Protein AF-0000000084748088 (afdb_homodimer)

Organism: Rhizopus delemar (strain RA 99-880 / ATCC MYA-4621 / FGSC 9543 / NRRL 43880) (NCBI:txid246409)

Radius of gyration: 23.46 Å; Cα contacts (8 Å, |Δi|>4): 727; chains: 2; bounding box: 43×71×47 Å

Nearest PDB structures (foldseek):
  2d13-assembly1_C  TM=9.088E-01  e=6.131E-13  Pyrococcus horikoshii
  2d13-assembly1_A  TM=9.136E-01  e=1.325E-12  Pyrococcus horikoshii
  3rjz-assembly1_A-2  TM=9.021E-01  e=3.471E-12  Pyrococcus furiosus DSM 3638
  2d13-assembly2_B  TM=8.898E-01  e=1.842E-11  Pyrococcus horikoshii
  2d13-assembly2_D  TM=7.200E-01  e=4.743E-13  Pyrococcus horikoshii

InterPro domains:
  IPR002761 Diphthamide synthase domain [TIGR00290] (3-203)
  IPR002761 Diphthamide synthase domain [cd01994] (1-202)
  IPR014729 Rossmann-like alpha/beta/alpha sandwich fold [G3DSA:3.40.50.620] (1-143)
  IPR030662 Diphthine--ammonia ligase/Uncharacterised protein MJ0570 [PIRSF039123] (1-204)
  IPR030662 Diphthine--ammonia ligase/Uncharacterised protein MJ0570 [PTHR12196] (1-204)
  IPR060003 Diphthamide synthase, N-terminal domain [PF01902] (25-120)
  IPR060338 Diphthamide synthase, C-terminal domain [PF28410] (131-204)

Sequence (408 aa):
MMQCVANDHEIIALANLKPSSGSGKDELDSFMYQTVGHDAIHFYADCMQLPLYRREITGTAISLGAQYEVTPKDETEDLYELLKEIKEKHPEVQGVSSGAILSSYQKVRVENVCDRLGLTSLAYLWERNQKELLAEMADSGVNAILIKVAAMGLGEKDLGRTIGEMYPKLLQLNEKYGSHICGEGGEYETFTLDCPLFKKRIVVMMQCVANDHEIIALANLKPSSGSGKDELDSFMYQTVGHDAIHFYADCMQLPLYRREITGTAISLGAQYEVTPKDETEDLYELLKEIKEKHPEVQGVSSGAILSSYQKVRVENVCDRLGLTSLAYLWERNQKELLAEMADSGVNAILIKVAAMGLGEKDLGRTIGEMYPKLLQLNEKYGSHICGEGGEYETFTLDCPLFKKRIVV

Foldseek 3Di:
DVVCVVVVDDDAEAEEEEADPVVPDQADPAPADGRPPVVVVVVVCVQLVHYYFYDYQQAHCDPQDLADDDDPRHSLVRVLVRVLVVCVVPVVAAADEDADAEDSRNQNSRCVSQVVVNHHYHHPNYPPDQLVVLVCCVVQFWWKFWQFADDPPDDPVRGRPTSVVCSVVLVVCCVVPVARSNCNVVRIDIDTQDGPSTNDGHDD/DVVCVVVVDDDAEAEEEEADPVVPDQADPAPADGRPPVVVVVVVCVQLVHYYFYDYQQAHCDPQDLADDDDPRHSLVSVLVRVLVVCVVPVVAAADEDADAEDSRNQNSRCVSQVVNNHHYHHPNYPPDQLVVLVCCVVQFWWKFWQDADDPPDDPVRGRPTSVVCSVVLVVCCVVPVARSNCNVVRTDIDTQDGPSTNDGHDD

Secondary structure (DSSP, 8-state):
-HHHHHTT-----EEEEE--GGG--S----SS---TTGGGHHHHHHHHT--EEEEE---B----SSS----TTBHHHHHHHHHHHHHHH-TT--EEE---SS-HHHHHHHHHHHHHHT-EEE-TTTT--HHHHHHHHHHTT-EEEEEEE-STT--GGGTT-BHHHHHHHHHHHHHHH---TT-TTSSEEEEEEE-TT-SS----/-HHHHHTT-----EEEEE--GGG--S----SS---TTGGGHHHHHHHHT--EEEEE---B----SSS----TTBHHHHHHHHHHHHHHH-TT--EEE---SS-HHHHHHHHHHHHHHT-EEE-TTTT--HHHHHHHHHHTT-EEEEEEE-STT--GGGTT-BHHHHHHHHHHHHHHH---TT-TTSSEEEEEEE-TT-SS----

pLDDT: mean 93.28, std 7.19, range [61.06, 98.75]

Structure (mmCIF, N/CA/C/O backbone):
data_AF-0000000084748088-model_v1
#
loop_
_entity.id
_entity.type
_entity.pdbx_description
1 polymer 'Diphthine--ammonia ligase'
#
loop_
_atom_site.group_PDB
_atom_site.id
_atom_site.type_symbol
_atom_site.label_atom_id
_atom_site.label_alt_id
_atom_site.label_comp_id
_atom_site.label_asym_id
_atom_site.label_entity_id
_atom_site.label_seq_id
_atom_site.pdbx_PDB_ins_code
_atom_site.Cartn_x
_atom_site.Cartn_y
_atom_site.Cartn_z
_atom_site.occupancy
_atom_site.B_iso_or_equiv
_atom_site.auth_seq_id
_atom_site.auth_comp_id
_atom_site.auth_asym_id
_atom_site.auth_atom_id
_atom_site.pdbx_PDB_model_num
ATOM 1 N N . MET A 1 1 ? 6.797 21.969 5.453 1 95.94 1 MET A N 1
ATOM 2 C CA . MET A 1 1 ? 7.297 22.938 6.414 1 95.94 1 MET A CA 1
ATOM 3 C C . MET A 1 1 ? 8.562 23.609 5.898 1 95.94 1 MET A C 1
ATOM 5 O O . MET A 1 1 ? 8.695 24.844 5.965 1 95.94 1 MET A O 1
ATOM 9 N N . MET A 1 2 ? 9.445 22.859 5.297 1 96.19 2 MET A N 1
ATOM 10 C CA . MET A 1 2 ? 10.672 23.422 4.75 1 96.19 2 MET A CA 1
ATOM 11 C C . MET A 1 2 ? 10.375 24.344 3.578 1 96.19 2 MET A C 1
ATOM 13 O O . MET A 1 2 ? 10.977 25.422 3.449 1 96.19 2 MET A O 1
ATOM 17 N N . GLN A 1 3 ? 9.438 23.906 2.766 1 96.44 3 GLN A N 1
ATOM 18 C CA . GLN A 1 3 ? 9.047 24.75 1.635 1 96.44 3 GLN A CA 1
ATOM 19 C C . GLN A 1 3 ? 8.406 26.047 2.109 1 96.44 3 GLN A C 1
ATOM 21 O O . GLN A 1 3 ? 8.594 27.094 1.495 1 96.44 3 GLN A O 1
ATOM 26 N N . CYS A 1 4 ? 7.605 26.016 3.148 1 96.56 4 CYS A N 1
ATOM 27 C CA . CYS A 1 4 ? 7 27.219 3.705 1 96.56 4 CYS A CA 1
ATOM 28 C C . CYS A 1 4 ? 8.07 28.203 4.141 1 96.56 4 CYS A C 1
ATOM 30 O O . CYS A 1 4 ? 7.969 29.406 3.846 1 96.56 4 CYS A O 1
ATOM 32 N N . VAL A 1 5 ? 9.062 27.703 4.816 1 96.81 5 VAL A N 1
ATOM 33 C CA . VAL A 1 5 ? 10.156 28.562 5.273 1 96.81 5 VAL A CA 1
ATOM 34 C C . VAL A 1 5 ? 10.914 29.125 4.07 1 96.81 5 VAL A C 1
ATOM 36 O O . VAL A 1 5 ? 11.234 30.312 4.035 1 96.81 5 VAL A O 1
ATOM 39 N N . ALA A 1 6 ? 11.117 28.297 3.062 1 96.19 6 ALA A N 1
ATOM 40 C CA . ALA A 1 6 ? 11.812 28.719 1.848 1 96.19 6 ALA A CA 1
ATOM 41 C C . ALA A 1 6 ? 11.031 29.812 1.124 1 96.19 6 ALA A C 1
ATOM 43 O O . ALA A 1 6 ? 11.609 30.609 0.388 1 96.19 6 ALA A O 1
ATOM 44 N N . ASN A 1 7 ? 9.75 29.844 1.343 1 97.12 7 ASN A N 1
ATOM 45 C CA . ASN A 1 7 ? 8.898 30.859 0.729 1 97.12 7 ASN A CA 1
ATOM 46 C C . ASN A 1 7 ? 8.594 32 1.697 1 97.12 7 ASN A C 1
ATOM 48 O O . ASN A 1 7 ? 7.555 32.656 1.591 1 97.12 7 ASN A O 1
ATOM 52 N N . ASP A 1 8 ? 9.336 32.125 2.693 1 97.12 8 ASP A N 1
ATOM 53 C CA . ASP A 1 8 ? 9.414 33.281 3.578 1 97.12 8 ASP A CA 1
ATOM 54 C C . ASP A 1 8 ? 8.273 33.25 4.594 1 97.12 8 ASP A C 1
ATOM 56 O O . ASP A 1 8 ? 7.84 34.312 5.051 1 97.12 8 ASP A O 1
ATOM 60 N N . HIS A 1 9 ? 7.762 32.094 4.875 1 97.94 9 HIS A N 1
ATOM 61 C CA . HIS A 1 9 ? 6.824 31.938 5.98 1 97.94 9 HIS A CA 1
ATOM 62 C C . HIS A 1 9 ? 7.543 31.562 7.27 1 97.94 9 HIS A C 1
ATOM 64 O O . HIS A 1 9 ? 8.641 31 7.234 1 97.94 9 HIS A O 1
ATOM 70 N N . GLU A 1 10 ? 6.953 32 8.336 1 97.94 10 GLU A N 1
ATOM 71 C CA . GLU A 1 10 ? 7.406 31.578 9.656 1 97.94 10 GLU A CA 1
ATOM 72 C C . GLU A 1 10 ? 6.449 30.562 10.266 1 97.94 10 GLU A C 1
ATOM 74 O O . GLU A 1 10 ? 5.238 30.781 10.312 1 97.94 10 GLU A O 1
ATOM 79 N N . ILE A 1 11 ? 6.949 29.438 10.656 1 97.88 11 ILE A N 1
ATOM 80 C CA . ILE A 1 11 ? 6.121 28.438 11.328 1 97.88 11 ILE A CA 1
ATOM 81 C C . ILE A 1 11 ? 5.91 28.844 12.781 1 97.88 11 ILE A C 1
ATOM 83 O O . ILE A 1 11 ? 6.879 29.047 13.523 1 97.88 11 ILE A O 1
ATOM 87 N N . ILE A 1 12 ? 4.66 28.859 13.188 1 96.94 12 ILE A N 1
ATOM 88 C CA . ILE A 1 12 ? 4.336 29.422 14.5 1 96.94 12 ILE A CA 1
ATOM 89 C C . ILE A 1 12 ? 3.902 28.297 15.445 1 96.94 12 ILE A C 1
ATOM 91 O O . ILE A 1 12 ? 4.078 28.406 16.656 1 96.94 12 ILE A O 1
ATOM 95 N N . ALA A 1 13 ? 3.404 27.25 14.875 1 98.25 13 ALA A N 1
ATOM 96 C CA . ALA A 1 13 ? 2.861 26.156 15.68 1 98.25 13 ALA A CA 1
ATOM 97 C C . ALA A 1 13 ? 2.762 24.875 14.867 1 98.25 13 ALA A C 1
ATOM 99 O O . ALA A 1 13 ? 2.746 24.906 13.641 1 98.25 13 ALA A O 1
ATOM 100 N N . LEU A 1 14 ? 2.799 23.797 15.586 1 98.06 14 LEU A N 1
ATOM 101 C CA . LEU A 1 14 ? 2.576 22.469 15 1 98.06 14 LEU A CA 1
ATOM 102 C C . LEU A 1 14 ? 1.205 21.938 15.391 1 98.06 14 LEU A C 1
ATOM 104 O O . LEU A 1 14 ? 0.759 22.125 16.531 1 98.06 14 LEU A O 1
ATOM 108 N N . ALA A 1 15 ? 0.551 21.344 14.445 1 98 15 ALA A N 1
ATOM 109 C CA . ALA A 1 15 ? -0.773 20.766 14.648 1 98 15 ALA A CA 1
ATOM 110 C C . ALA A 1 15 ? -0.778 19.266 14.32 1 98 15 ALA A C 1
ATOM 112 O O . ALA A 1 15 ? -0.241 18.859 13.289 1 98 15 ALA A O 1
ATOM 113 N N . ASN A 1 16 ? -1.379 18.453 15.148 1 96.69 16 ASN A N 1
ATOM 114 C CA . ASN A 1 16 ? -1.424 17.016 14.922 1 96.69 16 ASN A CA 1
ATOM 115 C C . ASN A 1 16 ? -2.744 16.422 15.398 1 96.69 16 ASN A C 1
ATOM 117 O O . ASN A 1 16 ? -3.215 16.734 16.5 1 96.69 16 ASN A O 1
ATOM 121 N N . LEU A 1 17 ? -3.357 15.68 14.555 1 95.69 17 LEU A N 1
ATOM 122 C CA . LEU A 1 17 ? -4.492 14.852 14.938 1 95.69 17 LEU A CA 1
ATOM 123 C C . LEU A 1 17 ? -4.043 13.43 15.25 1 95.69 17 LEU A C 1
ATOM 125 O O . LEU A 1 17 ? -3.359 12.797 14.445 1 95.69 17 LEU A O 1
ATOM 129 N N . LYS A 1 18 ? -4.43 12.891 16.406 1 92.56 18 LYS A N 1
ATOM 130 C CA . LYS A 1 18 ? -3.959 11.586 16.875 1 92.56 18 LYS A CA 1
ATOM 131 C C . LYS A 1 18 ? -5.125 10.633 17.109 1 92.56 18 LYS A C 1
ATOM 133 O O . LYS A 1 18 ? -6.266 11.062 17.281 1 92.56 18 LYS A O 1
ATOM 138 N N . PRO A 1 19 ? -4.828 9.312 17.047 1 89.06 19 PRO A N 1
ATOM 139 C CA . PRO A 1 19 ? -5.891 8.359 17.375 1 89.06 19 PRO A CA 1
ATOM 140 C C . PRO A 1 19 ? -6.387 8.508 18.812 1 89.06 19 PRO A C 1
ATOM 142 O O . PRO A 1 19 ? -5.66 9.008 19.672 1 89.06 19 PRO A O 1
ATOM 145 N N . SER A 1 20 ? -7.586 8.039 18.875 1 84.62 20 SER A N 1
ATOM 146 C CA . SER A 1 20 ? -8.148 8.109 20.219 1 84.62 20 SER A CA 1
ATOM 147 C C . SER A 1 20 ? -7.426 7.156 21.172 1 84.62 20 SER A C 1
ATOM 149 O O . SER A 1 20 ? -7.094 6.027 20.797 1 84.62 20 SER A O 1
ATOM 151 N N . SER A 1 21 ? -7.02 7.617 22.297 1 73.38 21 SER A N 1
ATOM 152 C CA . SER A 1 21 ? -6.316 6.824 23.297 1 73.38 21 SER A CA 1
ATOM 153 C C . SER A 1 21 ? -7.133 5.598 23.703 1 73.38 21 SER A C 1
ATOM 155 O O . SER A 1 21 ? -6.57 4.535 23.969 1 73.38 21 SER A O 1
ATOM 157 N N . GLY A 1 22 ? -8.375 5.719 23.703 1 65.75 22 GLY A N 1
ATOM 158 C CA . GLY A 1 22 ? -9.219 4.633 24.188 1 65.75 22 GLY A CA 1
ATOM 159 C C . GLY A 1 22 ? -9.383 3.512 23.172 1 65.75 22 GLY A C 1
ATOM 160 O O . GLY A 1 22 ? -9.867 2.432 23.516 1 65.75 22 GLY A O 1
ATOM 161 N N . SER A 1 23 ? -8.969 3.744 22.031 1 61.94 23 SER A N 1
ATOM 162 C CA . SER A 1 23 ? -9.258 2.748 21 1 61.94 23 SER A CA 1
ATOM 163 C C . SER A 1 23 ? -8.219 1.627 21.016 1 61.94 23 SER A C 1
ATOM 165 O O . SER A 1 23 ? -8.461 0.546 20.484 1 61.94 23 SER A O 1
ATOM 167 N N . GLY A 1 24 ? -7.184 1.821 21.891 1 61.06 24 GLY A N 1
ATOM 168 C CA . GLY A 1 24 ? -6.121 0.827 21.891 1 61.06 24 GLY A CA 1
ATOM 169 C C . GLY A 1 24 ? -5.484 0.639 20.516 1 61.06 24 GLY A C 1
ATOM 170 O O . GLY A 1 24 ? -4.574 -0.177 20.359 1 61.06 24 GLY A O 1
ATOM 171 N N . LYS A 1 25 ? -6.047 1.331 19.562 1 63.81 25 LYS A N 1
ATOM 172 C CA . LYS A 1 25 ? -5.539 1.14 18.203 1 63.81 25 LYS A CA 1
ATOM 173 C C . LYS A 1 25 ? -4.574 2.258 17.828 1 63.81 25 LYS A C 1
ATOM 175 O O . LYS A 1 25 ? -4.891 3.439 17.969 1 63.81 25 LYS A O 1
ATOM 180 N N . ASP A 1 26 ? -3.406 1.838 17.422 1 63.16 26 ASP A N 1
ATOM 181 C CA . ASP A 1 26 ? -2.381 2.791 17.016 1 63.16 26 ASP A CA 1
ATOM 182 C C . ASP A 1 26 ? -2.619 3.266 15.578 1 63.16 26 ASP A C 1
ATOM 184 O O . ASP A 1 26 ? -2.184 4.355 15.203 1 63.16 26 ASP A O 1
ATOM 188 N N . GLU A 1 27 ? -3.377 2.424 14.906 1 65.12 27 GLU A N 1
ATOM 189 C CA . GLU A 1 27 ? -3.615 2.797 13.516 1 65.12 27 GLU A CA 1
ATOM 190 C C . GLU A 1 27 ? -5.109 2.842 13.203 1 65.12 27 GLU A C 1
ATOM 192 O O . GLU A 1 27 ? -5.863 1.962 13.625 1 65.12 27 GLU A O 1
ATOM 197 N N . LEU A 1 28 ? -5.48 4.074 12.633 1 69.94 28 LEU A N 1
ATOM 198 C CA . LEU A 1 28 ? -6.871 4.301 12.242 1 69.94 28 LEU A CA 1
ATOM 199 C C . LEU A 1 28 ? -7.055 4.109 10.742 1 69.94 28 LEU A C 1
ATOM 201 O O . LEU A 1 28 ? -6.09 4.199 9.977 1 69.94 28 LEU A O 1
ATOM 205 N N . ASP A 1 29 ? -8.25 3.758 10.344 1 80.44 29 ASP A N 1
ATOM 206 C CA . ASP A 1 29 ? -8.625 3.682 8.93 1 80.44 29 ASP A CA 1
ATOM 207 C C . ASP A 1 29 ? -9.055 5.047 8.406 1 80.44 29 ASP A C 1
ATOM 209 O O . ASP A 1 29 ? -10.117 5.18 7.801 1 80.44 29 ASP A O 1
ATOM 213 N N . SER A 1 30 ? -8.164 5.945 8.586 1 85.75 30 SER A N 1
ATOM 214 C CA . SER A 1 30 ? -8.453 7.316 8.172 1 85.75 30 SER A CA 1
ATOM 215 C C . SER A 1 30 ? -8.117 7.527 6.703 1 85.75 30 SER A C 1
ATOM 217 O O . SER A 1 30 ? -7.18 6.922 6.18 1 85.75 30 SER A O 1
ATOM 219 N N . PHE A 1 31 ? -8.906 8.414 6.102 1 86.44 31 PHE A N 1
ATOM 220 C CA . PHE A 1 31 ? -8.625 8.812 4.73 1 86.44 31 PHE A CA 1
ATOM 221 C C . PHE A 1 31 ? -7.785 10.094 4.699 1 86.44 31 PHE A C 1
ATOM 223 O O . PHE A 1 31 ? -7.223 10.445 3.662 1 86.44 31 PHE A O 1
ATOM 230 N N . MET A 1 32 ? -7.668 10.688 5.926 1 88.25 32 MET A N 1
ATOM 231 C CA . MET A 1 32 ? -7.066 12.016 5.977 1 88.25 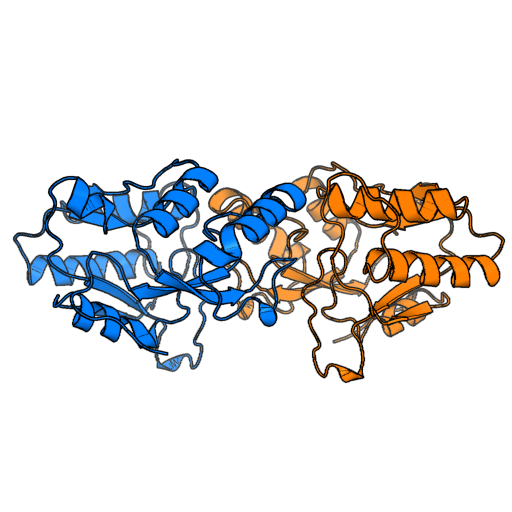32 MET A CA 1
ATOM 232 C C . MET A 1 32 ? -5.715 11.977 6.68 1 88.25 32 MET A C 1
ATOM 234 O O . MET A 1 32 ? -4.801 12.727 6.32 1 88.25 32 MET A O 1
ATOM 238 N N . TYR A 1 33 ? -5.609 11.078 7.629 1 88.38 33 TYR A N 1
ATOM 239 C CA . TYR A 1 33 ? -4.504 11.258 8.562 1 88.38 33 TYR A CA 1
ATOM 240 C C . TYR A 1 33 ? -3.67 9.984 8.672 1 88.38 33 TYR A C 1
ATOM 242 O O . TYR A 1 33 ? -4.211 8.898 8.867 1 88.38 33 TYR A O 1
ATOM 250 N N . GLN A 1 34 ? -2.408 10.156 8.484 1 81.06 34 GLN A N 1
ATOM 251 C CA . GLN A 1 34 ? -1.487 9.094 8.883 1 81.06 34 GLN A CA 1
ATOM 252 C C . GLN A 1 34 ? -1.228 9.125 10.391 1 81.06 34 GLN A C 1
ATOM 254 O O . GLN A 1 34 ? -0.971 10.188 10.953 1 81.06 34 GLN A O 1
ATOM 259 N N . THR A 1 35 ? -1.318 7.938 11 1 77.88 35 THR A N 1
ATOM 260 C CA . THR A 1 35 ? -1.282 7.965 12.461 1 77.88 35 THR A CA 1
ATOM 261 C C . THR A 1 35 ? -0.088 7.176 12.992 1 77.88 35 THR A C 1
ATOM 263 O O . THR A 1 35 ? 0.18 7.176 14.195 1 77.88 35 THR A O 1
ATOM 266 N N . VAL A 1 36 ? 0.595 6.605 12.07 1 79.69 36 VAL A N 1
ATOM 267 C CA . VAL A 1 36 ? 1.772 5.859 12.5 1 79.69 36 VAL A CA 1
ATOM 268 C C . VAL A 1 36 ? 2.812 6.816 13.078 1 79.69 36 VAL A C 1
ATOM 270 O O . VAL A 1 36 ? 3.061 7.887 12.508 1 79.69 36 VAL A O 1
ATOM 273 N N . GLY A 1 37 ? 3.35 6.531 14.273 1 81.62 37 GLY A N 1
ATOM 274 C CA . GLY A 1 37 ? 4.387 7.344 14.891 1 81.62 37 GLY A CA 1
ATOM 275 C C . GLY A 1 37 ? 3.838 8.531 15.656 1 81.62 37 GLY A C 1
ATOM 276 O O . GLY A 1 37 ? 4.594 9.406 16.078 1 81.62 37 GLY A O 1
ATOM 277 N N . HIS A 1 38 ? 2.572 8.594 15.797 1 85.75 38 HIS A N 1
ATOM 278 C CA . HIS A 1 38 ? 1.964 9.758 16.438 1 85.75 38 HIS A CA 1
ATOM 279 C C . HIS A 1 38 ? 2.494 9.953 17.844 1 85.75 38 HIS A C 1
ATOM 281 O O . HIS A 1 38 ? 2.535 11.07 18.359 1 85.75 38 HIS A O 1
ATOM 287 N N . ASP A 1 39 ? 2.994 8.953 18.453 1 87.44 39 ASP A N 1
ATOM 288 C CA . ASP A 1 39 ? 3.48 9.016 19.828 1 87.44 39 ASP A CA 1
ATOM 289 C C . ASP A 1 39 ? 4.824 9.742 19.906 1 87.44 39 ASP A C 1
ATOM 291 O O . ASP A 1 39 ? 5.266 10.141 20.984 1 87.44 39 ASP A O 1
ATOM 295 N N . ALA A 1 40 ? 5.414 9.961 18.812 1 90.56 40 ALA A N 1
ATOM 296 C CA . ALA A 1 40 ? 6.742 10.57 18.797 1 90.56 40 ALA A CA 1
ATOM 297 C C . ALA A 1 40 ? 6.688 12 18.281 1 90.56 40 ALA A C 1
ATOM 299 O O . ALA A 1 40 ? 7.723 12.656 18.141 1 90.56 40 ALA A O 1
ATOM 300 N N . ILE A 1 41 ? 5.527 12.508 18.062 1 92.94 41 ILE A N 1
ATOM 301 C CA . ILE A 1 41 ? 5.355 13.812 17.422 1 92.94 41 ILE A CA 1
ATOM 302 C C . ILE A 1 41 ? 5.844 14.914 18.375 1 92.94 41 ILE A C 1
ATOM 304 O O . ILE A 1 41 ? 6.301 15.969 17.922 1 92.94 41 ILE A O 1
ATOM 308 N N . HIS A 1 42 ? 5.824 14.648 19.688 1 94.12 42 HIS A N 1
ATOM 309 C CA . HIS A 1 42 ? 6.293 15.633 20.656 1 94.12 42 HIS A CA 1
ATOM 310 C C . HIS A 1 42 ? 7.777 15.922 20.469 1 94.12 42 HIS A C 1
ATOM 312 O O . HIS A 1 42 ? 8.227 17.031 20.734 1 94.12 42 HIS A O 1
ATOM 318 N N . PHE A 1 43 ? 8.492 15 19.922 1 95.31 43 PHE A N 1
ATOM 319 C CA . PHE A 1 43 ? 9.906 15.227 19.656 1 95.31 43 PHE A CA 1
ATOM 320 C C . PHE A 1 43 ? 10.086 16.312 18.594 1 95.31 43 PHE A C 1
ATOM 322 O O . PHE A 1 43 ? 11.047 17.078 18.641 1 95.31 43 PHE A O 1
ATOM 329 N N . TYR A 1 44 ? 9.156 16.375 17.641 1 95.88 44 TYR A N 1
ATOM 330 C CA . TYR A 1 44 ? 9.242 17.391 16.594 1 95.88 44 TYR A CA 1
ATOM 331 C C . TYR A 1 44 ? 9.086 18.797 17.203 1 95.88 44 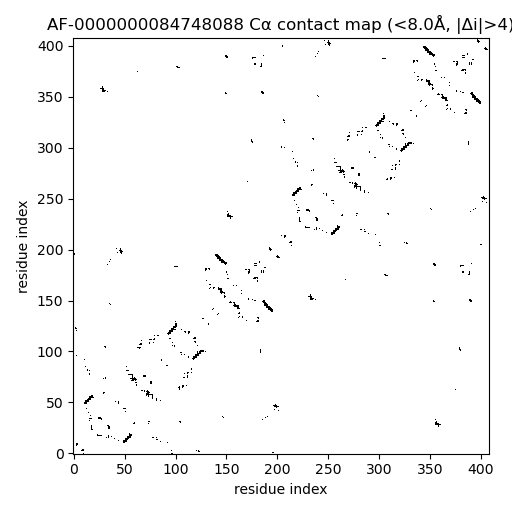TYR A C 1
ATOM 333 O O . TYR A 1 44 ? 9.797 19.719 16.812 1 95.88 44 TYR A O 1
ATOM 341 N N . ALA A 1 45 ? 8.18 18.859 18.094 1 96.44 45 ALA A N 1
ATOM 342 C CA . ALA A 1 45 ? 7.984 20.125 18.781 1 96.44 45 ALA A CA 1
ATOM 343 C C . ALA A 1 45 ? 9.25 20.562 19.516 1 96.44 45 ALA A C 1
ATOM 345 O O . ALA A 1 45 ? 9.648 21.734 19.438 1 96.44 45 ALA A O 1
ATOM 346 N N . ASP A 1 46 ? 9.852 19.625 20.188 1 96.81 46 ASP A N 1
ATOM 347 C CA . ASP A 1 46 ? 11.086 19.906 20.922 1 96.81 46 ASP A CA 1
ATOM 348 C C . ASP A 1 46 ? 12.211 20.312 19.969 1 96.81 46 ASP A C 1
ATOM 350 O O . ASP A 1 46 ? 12.938 21.266 20.234 1 96.81 46 ASP A O 1
ATOM 354 N N . CYS A 1 47 ? 12.336 19.625 18.891 1 97.31 47 CYS A N 1
ATOM 355 C CA . CYS A 1 47 ? 13.406 19.875 17.938 1 97.31 47 CYS A CA 1
ATOM 356 C C . CYS A 1 47 ? 13.234 21.234 17.266 1 97.31 47 CYS A C 1
ATOM 358 O O . CYS A 1 47 ? 14.219 21.906 16.953 1 97.31 47 CYS A O 1
ATOM 360 N N . MET A 1 48 ? 12.016 21.625 17.062 1 97.19 48 MET A N 1
ATOM 361 C CA . MET A 1 48 ? 11.75 22.859 16.328 1 97.19 48 MET A CA 1
ATOM 362 C C . MET A 1 48 ? 11.523 24.031 17.281 1 97.19 48 MET A C 1
ATOM 364 O O . MET A 1 48 ? 11.492 25.188 16.844 1 97.19 48 MET A O 1
ATOM 368 N N . GLN A 1 49 ? 11.336 23.672 18.547 1 97.19 49 GLN A N 1
ATOM 369 C CA . GLN A 1 49 ? 11.047 24.688 19.562 1 97.19 49 GLN A CA 1
ATOM 370 C C . GLN A 1 49 ? 9.789 25.469 19.203 1 97.19 49 GLN A C 1
ATOM 372 O O . GLN A 1 49 ? 9.805 26.703 19.203 1 97.19 49 GLN A O 1
ATOM 377 N N . LEU A 1 50 ? 8.742 24.781 18.922 1 97.69 50 LEU A N 1
ATOM 378 C CA . LEU A 1 50 ? 7.434 25.344 18.594 1 97.69 50 LEU A CA 1
ATOM 379 C C . LEU A 1 50 ? 6.34 24.719 19.453 1 97.69 50 LEU A C 1
ATOM 381 O O . LEU A 1 50 ? 6.461 23.562 19.875 1 97.69 50 LEU A O 1
ATOM 385 N N . PRO A 1 51 ? 5.32 25.516 19.766 1 98.06 51 PRO A N 1
ATOM 386 C CA . PRO A 1 51 ? 4.191 24.875 20.453 1 98.06 51 PRO A CA 1
ATOM 387 C C . PRO A 1 51 ? 3.514 23.812 19.594 1 98.06 51 PRO A C 1
ATOM 389 O O . PRO A 1 51 ? 3.393 23.969 18.375 1 98.06 51 PRO A O 1
ATOM 392 N N . LEU A 1 52 ? 3.109 22.688 20.25 1 98.25 52 LEU A N 1
ATOM 393 C CA . LEU A 1 52 ? 2.404 21.578 19.609 1 98.25 52 LEU A CA 1
ATOM 394 C C . LEU A 1 52 ? 0.974 21.469 20.125 1 98.25 52 LEU A C 1
ATOM 396 O O . LEU A 1 52 ? 0.75 21.406 21.344 1 98.25 52 LEU A O 1
ATOM 400 N N . TYR A 1 53 ? 0.056 21.531 19.234 1 98.25 53 TYR A N 1
ATOM 401 C CA . TYR A 1 53 ? -1.354 21.328 19.547 1 98.25 53 TYR A CA 1
ATOM 402 C C . TYR A 1 53 ? -1.848 20 18.984 1 98.25 53 TYR A C 1
ATOM 404 O O . TYR A 1 53 ? -1.706 19.734 17.781 1 98.25 53 TYR A O 1
ATOM 412 N N . ARG A 1 54 ? -2.453 19.188 19.844 1 96.44 54 ARG A N 1
ATOM 413 C CA . ARG A 1 54 ? -2.928 17.875 19.438 1 96.44 54 ARG A CA 1
ATOM 414 C C . ARG A 1 54 ? -4.395 17.672 19.812 1 96.44 54 ARG A C 1
ATOM 416 O O . ARG A 1 54 ? -4.855 18.188 20.828 1 96.44 54 ARG A O 1
ATOM 423 N N . ARG A 1 55 ? -5.016 17.047 18.969 1 95.12 55 ARG A N 1
ATOM 424 C CA . ARG A 1 55 ? -6.402 16.656 19.203 1 95.12 55 ARG A CA 1
ATOM 425 C C . ARG A 1 55 ? -6.656 15.227 18.75 1 95.12 55 ARG A C 1
ATOM 427 O O . ARG A 1 55 ? -6.023 14.758 17.797 1 95.12 55 ARG A O 1
ATOM 434 N N . GLU A 1 56 ? -7.555 14.539 19.422 1 93.94 56 GLU A N 1
ATOM 435 C CA . GLU A 1 56 ? -7.938 13.188 19.031 1 93.94 56 GLU A CA 1
ATOM 436 C C . GLU A 1 56 ? -8.859 13.203 17.812 1 93.94 56 GLU A C 1
ATOM 438 O O . GLU A 1 56 ? -9.695 14.102 17.672 1 93.94 56 GLU A O 1
ATOM 443 N N . ILE A 1 57 ? -8.648 12.227 16.953 1 94.06 57 ILE A N 1
ATOM 444 C CA . ILE A 1 57 ? -9.586 12 15.875 1 94.06 57 ILE A CA 1
ATOM 445 C C . ILE A 1 57 ? -10.836 11.289 16.406 1 94.06 57 ILE A C 1
ATOM 447 O O . ILE A 1 57 ? -10.766 10.125 16.812 1 94.06 57 ILE A O 1
ATOM 451 N N . THR A 1 58 ? -11.883 11.961 16.422 1 93.06 58 THR A N 1
ATOM 452 C CA . THR A 1 58 ? -13.125 11.391 16.922 1 93.06 58 THR A CA 1
ATOM 453 C C . THR A 1 58 ? -14.086 11.078 15.781 1 93.06 58 THR A C 1
ATOM 455 O O . THR A 1 58 ? -14.961 10.219 15.914 1 93.06 58 THR A O 1
ATOM 458 N N . GLY A 1 59 ? -13.906 11.797 14.688 1 92.81 59 GLY A N 1
ATOM 459 C CA . GLY A 1 59 ? -14.75 11.57 13.531 1 92.81 59 GLY A CA 1
ATOM 460 C C . GLY A 1 59 ? -14.289 10.406 12.672 1 92.81 59 GLY A C 1
ATOM 461 O O . GLY A 1 59 ? -13.25 9.805 12.938 1 92.81 59 GLY A O 1
ATOM 462 N N . THR A 1 60 ? -15.18 10.102 11.727 1 90.69 60 THR A N 1
ATOM 463 C CA . THR A 1 60 ? -14.867 9.086 10.734 1 90.69 60 THR A CA 1
ATOM 464 C C . THR A 1 60 ? -15.047 9.641 9.32 1 90.69 60 THR A C 1
ATOM 466 O O . THR A 1 60 ? -15.586 10.734 9.141 1 90.69 60 THR A O 1
ATOM 469 N N . ALA A 1 61 ? -14.445 8.922 8.422 1 89.06 61 ALA A N 1
ATOM 470 C CA . ALA A 1 61 ? -14.594 9.367 7.035 1 89.06 61 ALA A CA 1
ATOM 471 C C . ALA A 1 61 ? -16.016 9.18 6.547 1 89.06 61 ALA A C 1
ATOM 473 O O . ALA A 1 61 ? -16.406 8.086 6.129 1 89.06 61 ALA A O 1
ATOM 474 N N . ILE A 1 62 ? -16.766 10.242 6.551 1 91.56 62 ILE A N 1
ATOM 475 C CA . ILE A 1 62 ? -18.172 10.172 6.176 1 91.56 62 ILE A CA 1
ATOM 476 C C . ILE A 1 62 ? -18.375 10.758 4.781 1 91.56 62 ILE A C 1
ATOM 478 O O . ILE A 1 62 ? -18.906 10.102 3.893 1 91.56 62 ILE A O 1
ATOM 482 N N . SER A 1 63 ? -17.953 12 4.633 1 91.44 63 SER A N 1
ATOM 483 C CA . SER A 1 63 ? -18.047 12.656 3.334 1 91.44 63 SER A CA 1
ATOM 484 C C . SER A 1 63 ? -16.875 12.297 2.445 1 91.44 63 SER A C 1
ATOM 486 O O . SER A 1 63 ? -15.773 12.836 2.611 1 91.44 63 SER A O 1
ATOM 488 N N . LEU A 1 64 ? -17.078 11.508 1.415 1 86.94 64 LEU A N 1
ATOM 489 C CA . LEU A 1 64 ? -15.961 10.961 0.644 1 86.94 64 LEU A CA 1
ATOM 490 C C . LEU A 1 64 ? -15.914 11.578 -0.75 1 86.94 64 LEU A C 1
ATOM 492 O O . LEU A 1 64 ? -15.047 11.234 -1.557 1 86.94 64 LEU A O 1
ATOM 496 N N . GLY A 1 65 ? -16.719 12.539 -1.017 1 86.31 65 GLY A N 1
ATOM 497 C CA . GLY A 1 65 ? -16.797 13.141 -2.34 1 86.31 65 GLY A CA 1
ATOM 498 C C . GLY A 1 65 ? -15.625 14.031 -2.668 1 86.31 65 GLY A C 1
ATOM 499 O O . GLY A 1 65 ? -14.797 14.328 -1.798 1 86.31 65 GLY A O 1
ATOM 500 N N . ALA A 1 66 ? -15.492 14.477 -3.898 1 87.06 66 ALA A N 1
ATOM 501 C CA . ALA A 1 66 ? -14.422 15.336 -4.398 1 87.06 66 ALA A CA 1
ATOM 502 C C . ALA A 1 66 ? -14.445 16.703 -3.711 1 87.06 66 ALA A C 1
ATOM 504 O O . ALA A 1 66 ? -13.398 17.297 -3.488 1 87.06 66 ALA A O 1
ATOM 505 N N . GLN A 1 67 ? -15.609 17.109 -3.449 1 92.5 67 GLN A N 1
ATOM 506 C CA . GLN A 1 67 ? -15.781 18.328 -2.67 1 92.5 67 GLN A CA 1
ATOM 507 C C . GLN A 1 67 ? -16.203 18.016 -1.237 1 92.5 67 GLN A C 1
ATOM 509 O O . GLN A 1 67 ? -16.688 16.906 -0.957 1 92.5 67 GLN A O 1
ATOM 514 N N . TYR A 1 68 ? -15.875 18.953 -0.384 1 95.62 68 TYR A N 1
ATOM 515 C CA . TYR A 1 68 ? -16.234 18.719 1.009 1 95.62 68 TYR A CA 1
ATOM 516 C C . TYR A 1 68 ? -17.328 19.688 1.462 1 95.62 68 TYR A C 1
ATOM 518 O O . TYR A 1 68 ? -17.25 20.891 1.198 1 95.62 68 TYR A O 1
ATOM 526 N N . GLU A 1 69 ? -18.312 19.188 2.025 1 95.5 69 GLU A N 1
ATOM 527 C CA . GLU A 1 69 ? -19.328 19.938 2.773 1 95.5 69 GLU A CA 1
ATOM 528 C C . GLU A 1 69 ? -19.281 19.578 4.258 1 95.5 69 GLU A C 1
ATOM 530 O O . GLU A 1 69 ? -19.109 18.422 4.617 1 95.5 69 GLU A O 1
ATOM 535 N N . VAL A 1 70 ? -19.453 20.609 4.961 1 96.62 70 VAL A N 1
ATOM 536 C CA . VAL A 1 70 ? -19.422 20.391 6.402 1 96.62 70 VAL A CA 1
ATOM 537 C C . VAL A 1 70 ? -20.328 19.219 6.766 1 96.62 70 VAL A C 1
ATOM 539 O O . VAL A 1 70 ? -21.531 19.25 6.477 1 96.62 70 VAL A O 1
ATOM 542 N N . THR A 1 71 ? -19.75 18.203 7.336 1 96.81 71 THR A N 1
ATOM 543 C CA . THR A 1 71 ? -20.438 16.984 7.695 1 96.81 71 THR A CA 1
ATOM 544 C C . THR A 1 71 ? -20.172 16.609 9.148 1 96.81 71 THR A C 1
ATOM 546 O O . THR A 1 71 ? -19.047 16.266 9.516 1 96.81 71 THR A O 1
ATOM 549 N N . PRO A 1 72 ? -21.25 16.656 9.93 1 95.56 72 PRO A N 1
ATOM 550 C CA . PRO A 1 72 ? -21.078 16.312 11.344 1 95.56 72 PRO A CA 1
ATOM 551 C C . PRO A 1 72 ? -20.438 14.93 11.539 1 95.56 72 PRO A C 1
ATOM 553 O O . PRO A 1 72 ? -20.766 13.992 10.82 1 95.56 72 PRO A O 1
ATOM 556 N N . LYS A 1 73 ? -19.484 14.852 12.469 1 95.56 73 LYS A N 1
ATOM 557 C CA . LYS A 1 73 ? -18.844 13.609 12.883 1 95.56 73 LYS A CA 1
ATOM 558 C C . LYS A 1 73 ? -17.844 13.125 11.836 1 95.56 73 LYS A C 1
ATOM 560 O O . LYS A 1 73 ? -17.297 12.023 11.945 1 95.56 73 LYS A O 1
ATOM 565 N N . ASP A 1 74 ? -17.641 13.961 10.82 1 96.94 74 ASP A N 1
ATOM 566 C CA . ASP A 1 74 ? -16.578 13.664 9.875 1 96.94 74 ASP A CA 1
ATOM 567 C C . ASP A 1 74 ? -15.211 14 10.469 1 96.94 74 ASP A C 1
ATOM 569 O O . ASP A 1 74 ? -15.047 15.039 11.109 1 96.94 74 ASP A O 1
ATOM 573 N N . GLU A 1 75 ? -14.273 13.188 10.117 1 95.25 75 GLU A N 1
ATOM 574 C CA . GLU A 1 75 ? -12.938 13.383 10.68 1 95.25 75 GLU A CA 1
ATOM 575 C C . GLU A 1 75 ? -12.344 14.727 10.242 1 95.25 75 GLU A C 1
ATOM 577 O O . GLU A 1 75 ? -11.461 15.266 10.906 1 95.25 75 GLU A O 1
ATOM 582 N N . THR A 1 76 ? -12.781 15.305 9.117 1 97.25 76 THR A N 1
ATOM 583 C CA . THR A 1 76 ? -12.336 16.609 8.656 1 97.25 76 THR A CA 1
ATOM 584 C C . THR A 1 76 ? -12.633 17.688 9.703 1 97.25 76 THR A C 1
ATOM 586 O O . THR A 1 76 ? -11.852 18.625 9.875 1 97.25 76 THR A O 1
ATOM 589 N N . GLU A 1 77 ? -13.719 17.5 10.383 1 98.25 77 GLU A N 1
ATOM 590 C CA . GLU A 1 77 ? -14.141 18.5 11.359 1 98.25 77 GLU A CA 1
ATOM 591 C C . GLU A 1 77 ? -13.234 18.484 12.586 1 98.25 77 GLU A C 1
ATOM 593 O O . GLU A 1 77 ? -13.141 19.484 13.297 1 98.25 77 GLU A O 1
ATOM 598 N N . ASP A 1 78 ? -12.57 17.359 12.805 1 97.75 78 ASP A N 1
ATOM 599 C CA . ASP A 1 78 ? -11.555 17.344 13.852 1 97.75 78 ASP A CA 1
ATOM 600 C C . ASP A 1 78 ? -10.43 18.328 13.539 1 97.75 78 ASP A C 1
ATOM 602 O O . ASP A 1 78 ? -9.875 18.953 14.445 1 97.75 78 ASP A O 1
ATOM 606 N N . LEU A 1 79 ? -10.125 18.453 12.289 1 98.12 79 LEU A N 1
ATOM 607 C CA . LEU A 1 79 ? -9.125 19.406 11.859 1 98.12 79 LEU A CA 1
ATOM 608 C C . LEU A 1 79 ? -9.617 20.844 12.07 1 98.12 79 LEU A C 1
ATOM 610 O O . LEU A 1 79 ? -8.852 21.703 12.5 1 98.12 79 LEU A O 1
ATOM 614 N N . TYR A 1 80 ? -10.875 21.047 11.758 1 98.69 80 TYR A N 1
ATOM 615 C CA . TYR A 1 80 ? -11.453 22.375 11.969 1 98.69 80 TYR A CA 1
ATOM 616 C C . TYR A 1 80 ? -11.312 22.812 13.422 1 98.69 80 TYR A C 1
ATOM 618 O O . TYR A 1 80 ? -10.852 23.922 13.695 1 98.69 80 TYR A O 1
ATOM 626 N N . GLU A 1 81 ? -11.695 21.906 14.289 1 98.62 81 GLU A N 1
ATOM 627 C CA . GLU A 1 81 ? -11.641 22.234 15.711 1 98.62 81 GLU A CA 1
ATOM 628 C C . GLU A 1 81 ? -10.211 22.484 16.172 1 98.62 81 GLU A C 1
ATOM 630 O O . GLU A 1 81 ? -9.961 23.391 16.953 1 98.62 81 GLU A O 1
ATOM 635 N N . LEU A 1 82 ? -9.32 21.672 15.703 1 98.56 82 LEU A N 1
ATOM 636 C CA . LEU A 1 82 ? -7.914 21.828 16.062 1 98.56 82 LEU A CA 1
ATOM 637 C C . LEU A 1 82 ? -7.375 23.172 15.594 1 98.56 82 LEU A C 1
ATOM 639 O O . LEU A 1 82 ? -6.754 23.906 16.359 1 98.56 82 LEU A O 1
ATOM 643 N N . LEU A 1 83 ? -7.633 23.578 14.352 1 98.69 83 LEU A N 1
ATOM 644 C CA . LEU A 1 83 ? -7.113 24.812 13.781 1 98.69 83 LEU A CA 1
ATOM 645 C C . LEU A 1 83 ? -7.793 26.031 14.398 1 98.69 83 LEU A C 1
ATOM 647 O O . LEU A 1 83 ? -7.164 27.078 14.57 1 98.69 83 LEU A O 1
ATOM 651 N N . LYS A 1 84 ? -9.031 25.844 14.711 1 98.75 84 LYS A N 1
ATOM 652 C CA . LYS A 1 84 ? -9.734 26.906 15.414 1 98.75 84 LYS A CA 1
ATOM 653 C C . LYS A 1 84 ? -9.07 27.234 16.75 1 98.75 84 LYS A C 1
ATOM 655 O O . LYS A 1 84 ? -8.852 28.391 17.078 1 98.75 84 LYS A O 1
ATOM 660 N N . GLU A 1 85 ? -8.82 26.188 17.469 1 98.62 85 GLU A N 1
ATOM 661 C CA . GLU A 1 85 ? -8.141 26.344 18.75 1 98.62 85 GLU A CA 1
ATOM 662 C C . GLU A 1 85 ? -6.805 27.062 18.562 1 98.62 85 GLU A C 1
ATOM 664 O O . GLU A 1 85 ? -6.484 27.984 19.328 1 98.62 85 GLU A O 1
ATOM 669 N N . ILE A 1 86 ? -6.055 26.672 17.609 1 98.62 86 ILE A N 1
ATOM 670 C CA . ILE A 1 86 ? -4.746 27.266 17.344 1 98.62 86 ILE A CA 1
ATOM 671 C C . ILE A 1 86 ? -4.906 28.734 16.969 1 98.62 86 ILE A C 1
ATOM 673 O O . ILE A 1 86 ? -4.164 29.594 17.453 1 98.62 86 ILE A O 1
ATOM 677 N N . LYS A 1 87 ? -5.855 29.047 16.156 1 98.19 87 LYS A N 1
ATOM 678 C CA . LYS A 1 87 ? -6.109 30.422 15.734 1 98.19 87 LYS A CA 1
ATOM 679 C C . LYS A 1 87 ? -6.477 31.297 16.938 1 98.19 87 LYS A C 1
ATOM 681 O O . LYS A 1 87 ? -6.082 32.469 17 1 98.19 87 LYS A O 1
ATOM 686 N N . GLU A 1 88 ? -7.234 30.766 17.828 1 98.25 88 GLU A N 1
ATOM 687 C CA . GLU A 1 88 ? -7.609 31.484 19.047 1 98.25 88 GLU A CA 1
ATOM 688 C C . GLU A 1 88 ? -6.391 31.797 19.906 1 98.25 88 GLU A C 1
ATOM 690 O O . GLU A 1 88 ? -6.285 32.875 20.469 1 98.25 88 GLU A O 1
ATOM 695 N N . LYS A 1 89 ? -5.508 30.906 19.984 1 98.25 89 LYS A N 1
ATOM 696 C CA . LYS A 1 89 ? -4.312 31.062 20.812 1 98.25 89 LYS A CA 1
ATOM 697 C C . LYS A 1 89 ? -3.238 31.859 20.094 1 98.25 89 LYS A C 1
ATOM 699 O O . LYS A 1 89 ? -2.418 32.531 20.719 1 98.25 89 LYS A O 1
ATOM 704 N N . HIS A 1 90 ? -3.264 31.734 18.734 1 98.25 90 HIS A N 1
ATOM 705 C CA . HIS A 1 90 ? -2.326 32.438 17.875 1 98.25 90 HIS A CA 1
ATOM 706 C C . HIS A 1 90 ? -3.059 33.25 16.797 1 98.25 90 HIS A C 1
ATOM 708 O O . HIS A 1 90 ? -3.027 32.875 15.625 1 98.25 90 HIS A O 1
ATOM 714 N N . PRO A 1 91 ? -3.531 34.406 17.141 1 97.69 91 PRO A N 1
ATOM 715 C CA . PRO A 1 91 ? -4.336 35.188 16.188 1 97.69 91 PRO A CA 1
ATOM 716 C C . PRO A 1 91 ? -3.523 35.688 14.992 1 97.69 91 PRO A C 1
ATOM 718 O O . PRO A 1 91 ? -4.098 36.062 13.961 1 97.69 91 PRO A O 1
ATOM 721 N N . GLU A 1 92 ? -2.242 35.656 15.117 1 97.38 92 GLU A N 1
ATOM 722 C CA . GLU A 1 92 ? -1.365 36.125 14.047 1 97.38 92 GLU A CA 1
ATOM 723 C C . GLU A 1 92 ? -1.227 35.094 12.945 1 97.38 92 GLU A C 1
ATOM 725 O O . GLU A 1 92 ? -0.727 35.375 11.859 1 97.38 92 GLU A O 1
ATOM 730 N N . VAL A 1 93 ? -1.685 33.875 13.18 1 98.06 93 VAL A N 1
ATOM 731 C CA . VAL A 1 93 ? -1.565 32.812 12.188 1 98.06 93 VAL A CA 1
ATOM 732 C C . VAL A 1 93 ? -2.408 33.156 10.961 1 98.06 93 VAL A C 1
ATOM 734 O O . VAL A 1 93 ? -3.566 33.562 11.086 1 98.06 93 VAL A O 1
ATOM 737 N N . GLN A 1 94 ? -1.839 32.938 9.758 1 98.19 94 GLN A N 1
ATOM 738 C CA . GLN A 1 94 ? -2.525 33.375 8.539 1 98.19 94 GLN A CA 1
ATOM 739 C C . GLN A 1 94 ? -2.748 32.188 7.602 1 98.19 94 GLN A C 1
ATOM 741 O O . GLN A 1 94 ? -3.537 32.281 6.656 1 98.19 94 GLN A O 1
ATOM 746 N N . GLY A 1 95 ? -2.018 31.094 7.82 1 98.5 95 GLY A N 1
ATOM 747 C CA . GLY A 1 95 ? -2.129 29.984 6.887 1 98.5 95 GLY A CA 1
ATOM 748 C C . GLY A 1 95 ? -1.788 28.641 7.508 1 98.5 95 GLY A C 1
ATOM 749 O O . GLY A 1 95 ? -1.316 28.578 8.648 1 98.5 95 GLY A O 1
ATOM 750 N N . VAL A 1 96 ? -2.113 27.609 6.84 1 98.62 96 VAL A N 1
ATOM 751 C CA . VAL A 1 96 ? -1.857 26.234 7.223 1 98.62 96 VAL A CA 1
ATOM 752 C C . VAL A 1 96 ? -1.082 25.516 6.117 1 98.62 96 VAL A C 1
ATOM 754 O O . VAL A 1 96 ? -1.506 25.516 4.957 1 98.62 96 VAL A O 1
ATOM 757 N N . SER A 1 97 ? 0.071 24.969 6.488 1 97.94 97 SER A N 1
ATOM 758 C CA . SER A 1 97 ? 0.861 24.188 5.547 1 97.94 97 SER A CA 1
ATOM 759 C C . SER A 1 97 ? 0.55 22.703 5.668 1 97.94 97 SER A C 1
ATOM 761 O O . SER A 1 97 ? 0.506 22.156 6.777 1 97.94 97 SER A O 1
ATOM 763 N N . SER A 1 98 ? 0.267 22.094 4.551 1 96.06 98 SER A N 1
ATOM 764 C CA . SER A 1 98 ? 0.076 20.641 4.484 1 96.06 98 SER A CA 1
ATOM 765 C C . SER A 1 98 ? 0.933 20.031 3.389 1 96.06 98 SER A C 1
ATOM 767 O O . SER A 1 98 ? 1.453 20.734 2.523 1 96.06 98 SER A O 1
ATOM 769 N N . GLY A 1 99 ? 1.076 18.672 3.527 1 94 99 GLY A N 1
ATOM 770 C CA . GLY A 1 99 ? 2.012 17.984 2.652 1 94 99 GLY A CA 1
ATOM 771 C C . GLY A 1 99 ? 1.328 17.156 1.572 1 94 99 GLY A C 1
ATOM 772 O O . GLY A 1 99 ? 1.874 16.156 1.105 1 94 99 GLY A O 1
ATOM 773 N N . ALA A 1 100 ? 0.146 17.562 1.139 1 92.56 100 ALA A N 1
ATOM 774 C CA . ALA A 1 100 ? -0.529 16.844 0.062 1 92.56 100 ALA A CA 1
ATOM 775 C C . ALA A 1 100 ? 0.26 16.938 -1.24 1 92.56 100 ALA A C 1
ATOM 777 O O . ALA A 1 100 ? 0.718 18.016 -1.619 1 92.56 100 ALA A O 1
ATOM 778 N N . ILE A 1 101 ? 0.41 15.82 -1.887 1 94.31 101 ILE A N 1
ATOM 779 C CA . ILE A 1 101 ? 1.194 15.797 -3.117 1 94.31 101 ILE A CA 1
ATOM 780 C C . ILE A 1 101 ? 0.279 15.523 -4.309 1 94.31 101 ILE A C 1
ATOM 782 O O . ILE A 1 101 ? 0.228 16.312 -5.254 1 94.31 101 ILE A O 1
ATOM 786 N N . LEU A 1 102 ? -0.475 14.391 -4.254 1 90.12 102 LEU A N 1
ATOM 787 C CA . LEU A 1 102 ? -1.279 14.008 -5.414 1 90.12 102 LEU A CA 1
ATOM 788 C C . LEU A 1 102 ? -2.719 13.719 -5.004 1 90.12 102 LEU A C 1
ATOM 790 O O . LEU A 1 102 ? -3.6 13.609 -5.859 1 90.12 102 LEU A O 1
ATOM 794 N N . SER A 1 103 ? -3.018 13.641 -3.766 1 87.06 103 SER A N 1
ATOM 795 C CA . SER A 1 103 ? -4.375 13.352 -3.318 1 87.06 103 SER A CA 1
ATOM 796 C C . SER A 1 103 ? -5.191 14.633 -3.164 1 87.06 103 SER A C 1
ATOM 798 O O . SER A 1 103 ? -5.023 15.367 -2.189 1 87.06 103 SER A O 1
ATOM 800 N N . SER A 1 104 ? -6.133 14.789 -4.09 1 89.44 104 SER A N 1
ATOM 801 C CA . SER A 1 104 ? -7.012 15.953 -3.996 1 89.44 104 SER A CA 1
ATOM 802 C C . SER A 1 104 ? -7.934 15.852 -2.787 1 89.44 104 SER A C 1
ATOM 804 O O . SER A 1 104 ? -8.406 16.875 -2.271 1 89.44 104 SER A O 1
ATOM 806 N N . TYR A 1 105 ? -8.117 14.648 -2.303 1 90.12 105 TYR A N 1
ATOM 807 C CA . TYR A 1 105 ? -8.992 14.422 -1.158 1 90.12 105 TYR A CA 1
ATOM 808 C C . TYR A 1 105 ? -8.516 15.203 0.057 1 90.12 105 TYR A C 1
ATOM 810 O O . TYR A 1 105 ? -9.289 15.953 0.661 1 90.12 105 TYR A O 1
ATOM 818 N N . GLN A 1 106 ? -7.266 15.07 0.376 1 91.19 106 GLN A N 1
ATOM 819 C CA . GLN A 1 106 ? -6.691 15.766 1.524 1 91.19 106 GLN A CA 1
ATOM 820 C C . GLN A 1 106 ? -6.621 17.266 1.283 1 91.19 106 GLN A C 1
ATOM 822 O O . GLN A 1 106 ? -7.027 18.062 2.139 1 91.19 106 GLN A O 1
ATOM 827 N N . LYS A 1 107 ? -6.191 17.625 0.147 1 94.62 107 LYS A N 1
ATOM 828 C CA . LYS A 1 107 ? -5.984 19.031 -0.174 1 94.62 107 LYS A CA 1
ATOM 829 C C . LYS A 1 107 ? -7.293 19.812 -0.071 1 94.62 107 LYS A C 1
ATOM 831 O O . LYS A 1 107 ? -7.34 20.859 0.569 1 94.62 107 LYS A O 1
ATOM 836 N N . VAL A 1 108 ? -8.336 19.328 -0.657 1 96.06 108 VAL A N 1
ATOM 837 C CA . VAL A 1 108 ? -9.625 20 -0.709 1 96.06 108 VAL A CA 1
ATOM 838 C C . VAL A 1 108 ? -10.195 20.141 0.702 1 96.06 108 VAL A C 1
ATOM 840 O O . VAL A 1 108 ? -10.781 21.172 1.039 1 96.06 108 VAL A O 1
ATOM 843 N N . ARG A 1 109 ? -10.016 19.203 1.53 1 96.62 109 ARG A N 1
ATOM 844 C CA . ARG A 1 109 ? -10.547 19.234 2.891 1 96.62 109 ARG A CA 1
ATOM 845 C C . ARG A 1 109 ? -9.766 20.203 3.762 1 96.62 109 ARG A C 1
ATOM 847 O O . ARG A 1 109 ? -10.352 20.938 4.559 1 96.62 109 ARG A O 1
ATOM 854 N N . VAL A 1 110 ? -8.469 20.25 3.562 1 97.5 110 VAL A N 1
ATOM 855 C CA . VAL A 1 110 ? -7.664 21.25 4.273 1 97.5 110 VAL A CA 1
ATOM 856 C C . VAL A 1 110 ? -8.055 22.641 3.814 1 97.5 110 VAL A C 1
ATOM 858 O O . VAL A 1 110 ? -8.211 23.547 4.633 1 97.5 110 VAL A O 1
ATOM 861 N N . GLU A 1 111 ? -8.242 22.812 2.525 1 98.12 111 GLU A N 1
ATOM 862 C CA . GLU A 1 111 ? -8.664 24.094 1.967 1 98.12 111 GLU A CA 1
ATOM 863 C C . GLU A 1 111 ? -10.008 24.531 2.529 1 98.12 111 GLU A C 1
ATOM 865 O O . GLU A 1 111 ? -10.195 25.688 2.885 1 98.12 111 GLU A O 1
ATOM 870 N N . ASN A 1 112 ? -10.883 23.594 2.561 1 98.25 112 ASN A N 1
ATOM 871 C CA . ASN A 1 112 ? -12.211 23.891 3.098 1 98.25 112 ASN A CA 1
ATOM 872 C C . ASN A 1 112 ? -12.133 24.406 4.535 1 98.25 112 ASN A C 1
ATOM 874 O O . ASN A 1 112 ? -12.719 25.438 4.863 1 98.25 112 ASN A O 1
ATOM 878 N N . VAL A 1 113 ? -11.453 23.688 5.348 1 98.5 113 VAL A N 1
ATOM 879 C CA . VAL A 1 113 ? -11.32 24.031 6.754 1 98.5 113 VAL A CA 1
ATOM 880 C C . VAL A 1 113 ? -10.648 25.406 6.879 1 98.5 113 VAL A C 1
ATOM 882 O O . VAL A 1 113 ? -11.094 26.25 7.66 1 98.5 113 VAL A O 1
ATOM 885 N N . CYS A 1 114 ? -9.594 25.641 6.102 1 98.69 114 CYS A N 1
ATOM 886 C CA . CYS A 1 114 ? -8.891 26.922 6.117 1 98.69 114 CYS A CA 1
ATOM 887 C C . CYS A 1 114 ? -9.812 28.062 5.723 1 98.69 114 CYS A C 1
ATOM 889 O O . CYS A 1 114 ? -9.867 29.094 6.406 1 98.69 114 CYS A O 1
ATOM 891 N N . ASP A 1 115 ? -10.547 27.875 4.688 1 98.5 115 ASP A N 1
ATOM 892 C CA . ASP A 1 115 ? -11.461 28.906 4.188 1 98.5 115 ASP A CA 1
ATOM 893 C C . ASP A 1 115 ? -12.461 29.312 5.262 1 98.5 115 ASP A C 1
ATOM 895 O O . ASP A 1 115 ? -12.703 30.516 5.473 1 98.5 115 ASP A O 1
ATOM 899 N N . ARG A 1 116 ? -13 28.391 5.938 1 98.44 116 ARG A N 1
ATOM 900 C CA . ARG A 1 116 ? -14.008 28.641 6.957 1 98.44 116 ARG A CA 1
ATOM 901 C C . ARG A 1 116 ? -13.422 29.391 8.141 1 98.44 116 ARG A C 1
ATOM 903 O O . ARG A 1 116 ? -14.133 30.094 8.859 1 98.44 116 ARG A O 1
ATOM 910 N N . LEU A 1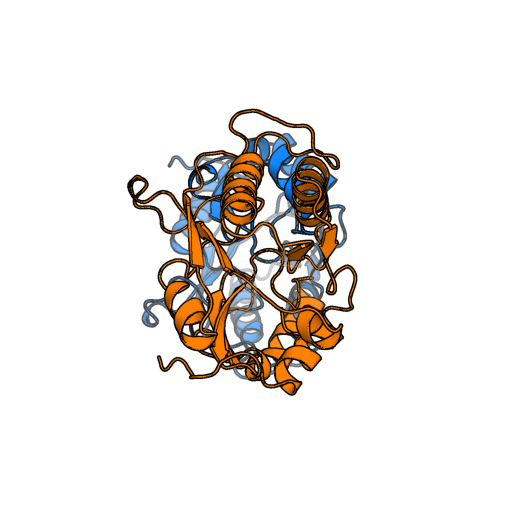 117 ? -12.125 29.281 8.289 1 98.56 117 LEU A N 1
ATOM 911 C CA . LEU A 1 117 ? -11.461 29.906 9.422 1 98.56 117 LEU A CA 1
ATOM 912 C C . LEU A 1 117 ? -10.734 31.188 8.984 1 98.56 117 LEU A C 1
ATOM 914 O O . LEU A 1 117 ? -10.055 31.828 9.797 1 98.56 117 LEU A O 1
ATOM 918 N N . GLY A 1 118 ? -10.805 31.516 7.711 1 98.38 118 GLY A N 1
ATOM 919 C CA . GLY A 1 118 ? -10.117 32.688 7.195 1 98.38 118 GLY A CA 1
ATOM 920 C C . GLY A 1 118 ? -8.617 32.5 7.082 1 98.38 118 GLY A C 1
ATOM 921 O O . GLY A 1 118 ? -7.844 33.438 7.277 1 98.38 118 GLY A O 1
ATOM 922 N N . LEU A 1 119 ? -8.203 31.297 6.93 1 98.69 119 LEU A N 1
ATOM 923 C CA . LEU A 1 119 ? -6.789 30.969 6.777 1 98.69 119 LEU A CA 1
ATOM 924 C C . LEU A 1 119 ? -6.469 30.594 5.332 1 98.69 119 LEU A C 1
ATOM 926 O O . LEU A 1 119 ? -7.363 30.219 4.57 1 98.69 119 LEU A O 1
ATOM 930 N N . THR A 1 120 ? -5.238 30.766 4.961 1 98.62 120 THR A N 1
ATOM 931 C CA . THR A 1 120 ? -4.773 30.359 3.639 1 98.62 120 THR A CA 1
ATOM 932 C C . THR A 1 120 ? -4.172 28.953 3.678 1 98.62 120 THR A C 1
ATOM 934 O O . THR A 1 120 ? -3.316 28.672 4.516 1 98.62 120 THR A O 1
ATOM 937 N N . SER A 1 121 ? -4.68 28.047 2.824 1 98.5 121 SER A N 1
ATOM 938 C CA . SER A 1 121 ? -4.09 26.719 2.689 1 98.5 121 SER A CA 1
ATOM 939 C C . SER A 1 121 ? -2.842 26.75 1.812 1 98.5 121 SER A C 1
ATOM 941 O O . SER A 1 121 ? -2.898 27.188 0.663 1 98.5 121 SER A O 1
ATOM 943 N N . LEU A 1 122 ? -1.716 26.344 2.357 1 98.31 122 LEU A N 1
ATOM 944 C CA . LEU A 1 122 ? -0.446 26.312 1.641 1 98.31 122 LEU A CA 1
ATOM 945 C C . LEU A 1 122 ? -0.024 24.875 1.363 1 98.31 122 LEU A C 1
ATOM 947 O O . LEU A 1 122 ? 0.406 24.156 2.273 1 98.31 122 LEU A O 1
ATOM 951 N N . ALA A 1 123 ? -0.148 24.438 0.108 1 97.25 123 ALA A N 1
ATOM 952 C CA . ALA A 1 123 ? 0.244 23.094 -0.316 1 97.25 123 ALA A CA 1
ATOM 953 C C . ALA A 1 123 ? 1.38 23.156 -1.334 1 97.25 123 ALA A C 1
ATOM 955 O O . ALA A 1 123 ? 1.206 22.75 -2.49 1 97.25 123 ALA A O 1
ATOM 956 N N . TYR A 1 124 ? 2.535 23.438 -0.891 1 97.62 124 TYR A N 1
ATOM 957 C CA . TYR A 1 124 ? 3.652 23.75 -1.775 1 97.62 124 TYR A CA 1
ATOM 958 C C . TYR A 1 124 ? 4.129 22.5 -2.512 1 97.62 124 TYR A C 1
ATOM 960 O O . TYR A 1 124 ? 4.836 22.609 -3.52 1 97.62 124 TYR A O 1
ATOM 968 N N . LEU A 1 125 ? 3.74 21.312 -2.008 1 97.5 125 LEU A N 1
ATOM 969 C CA . LEU A 1 125 ? 4.203 20.078 -2.639 1 97.5 125 LEU A CA 1
ATOM 970 C C . LEU A 1 125 ? 3.203 19.594 -3.682 1 97.5 125 LEU A C 1
ATOM 972 O O . LEU A 1 125 ? 3.477 18.641 -4.41 1 97.5 125 LEU A O 1
ATOM 976 N N . TRP A 1 126 ? 2.084 20.281 -3.789 1 96.62 126 TRP A N 1
ATOM 977 C CA . TRP A 1 126 ? 0.968 19.844 -4.621 1 96.62 126 TRP A CA 1
ATOM 978 C C . TRP A 1 126 ? 1.399 19.688 -6.074 1 96.62 126 TRP A C 1
ATOM 980 O O . TRP A 1 126 ? 1.979 20.609 -6.656 1 96.62 126 TRP A O 1
ATOM 990 N N . GLU A 1 127 ? 1.208 18.484 -6.676 1 96 127 GLU A N 1
ATOM 991 C CA . GLU A 1 127 ? 1.39 18.141 -8.086 1 96 127 GLU A CA 1
ATOM 992 C C . GLU A 1 127 ? 2.863 18.172 -8.477 1 96 127 GLU A C 1
ATOM 994 O O . GLU A 1 127 ? 3.195 18.266 -9.664 1 96 127 GLU A O 1
ATOM 999 N N . ARG A 1 128 ? 3.719 18.141 -7.441 1 96.69 128 ARG A N 1
ATOM 1000 C CA . ARG A 1 128 ? 5.137 18.016 -7.746 1 96.69 128 ARG A CA 1
ATOM 1001 C C . ARG A 1 128 ? 5.473 16.594 -8.18 1 96.69 128 ARG A C 1
ATOM 1003 O O . ARG A 1 128 ? 4.836 15.633 -7.734 1 96.69 128 ARG A O 1
ATOM 1010 N N . ASN A 1 129 ? 6.445 16.531 -9.039 1 96.81 129 ASN A N 1
ATOM 1011 C CA . ASN A 1 129 ? 6.949 15.211 -9.43 1 96.81 129 ASN A CA 1
ATOM 1012 C C . ASN A 1 129 ? 7.562 14.469 -8.25 1 96.81 129 ASN A C 1
ATOM 1014 O O . ASN A 1 129 ? 8.539 14.938 -7.66 1 96.81 129 ASN A O 1
ATOM 1018 N N . GLN A 1 130 ? 7.094 13.312 -7.938 1 96.19 130 GLN A N 1
ATOM 1019 C CA . GLN A 1 130 ? 7.469 12.625 -6.707 1 96.19 130 GLN A CA 1
ATOM 1020 C C . GLN A 1 130 ? 8.93 12.188 -6.746 1 96.19 130 GLN A C 1
ATOM 1022 O O . GLN A 1 130 ? 9.602 12.156 -5.715 1 96.19 130 GLN A O 1
ATOM 1027 N N . LYS A 1 131 ? 9.375 11.75 -7.93 1 97.06 131 LYS A N 1
ATOM 1028 C CA . LYS A 1 131 ? 10.781 11.375 -8.078 1 97.06 131 LYS A CA 1
ATOM 1029 C C . LYS A 1 131 ? 11.703 12.531 -7.707 1 97.06 131 LYS A C 1
ATOM 1031 O O . LYS A 1 131 ? 12.617 12.367 -6.898 1 97.06 131 LYS A O 1
ATOM 1036 N N . GLU A 1 132 ? 11.359 13.641 -8.281 1 98.06 132 GLU A N 1
ATOM 1037 C CA . GLU A 1 132 ? 12.156 14.836 -8 1 98.06 132 GLU A CA 1
ATOM 1038 C C . GLU A 1 132 ? 12 15.273 -6.543 1 98.06 132 GLU A C 1
ATOM 1040 O O . GLU A 1 132 ? 12.977 15.641 -5.895 1 98.06 132 GLU A O 1
ATOM 1045 N N . LEU A 1 133 ? 10.836 15.172 -6.113 1 98 133 LEU A N 1
ATOM 1046 C CA . LEU A 1 133 ? 10.523 15.641 -4.77 1 98 133 LEU A CA 1
ATOM 1047 C C . LEU A 1 133 ? 11.273 14.828 -3.721 1 98 133 LEU A C 1
ATOM 1049 O O . LEU A 1 133 ? 11.891 15.398 -2.816 1 98 133 LEU A O 1
ATOM 1053 N N . LEU A 1 134 ? 11.266 13.516 -3.824 1 98 134 LEU A N 1
ATOM 1054 C CA . LEU A 1 134 ? 11.945 12.672 -2.844 1 98 134 LEU A CA 1
ATOM 1055 C C . LEU A 1 134 ? 13.453 12.898 -2.891 1 98 134 LEU A C 1
ATOM 1057 O O . LEU A 1 134 ? 14.109 12.969 -1.846 1 98 134 LEU A O 1
ATOM 1061 N N . ALA A 1 135 ? 13.953 13.023 -4.074 1 97.88 135 ALA A N 1
ATOM 1062 C CA . ALA A 1 135 ? 15.375 13.305 -4.223 1 97.88 135 ALA A CA 1
ATOM 1063 C C . ALA A 1 135 ? 15.75 14.625 -3.553 1 97.88 135 ALA A C 1
ATOM 1065 O O . ALA A 1 135 ? 16.75 14.711 -2.842 1 97.88 135 ALA A O 1
ATOM 1066 N N . GLU A 1 136 ? 14.938 15.602 -3.752 1 97.69 136 GLU A N 1
ATOM 1067 C CA . GLU A 1 136 ? 15.164 16.906 -3.143 1 97.69 136 GLU A CA 1
ATOM 1068 C C . GLU A 1 136 ? 15.141 16.812 -1.619 1 97.69 136 GLU A C 1
ATOM 1070 O O . GLU A 1 136 ? 15.953 17.453 -0.942 1 97.69 136 GLU A O 1
ATOM 1075 N N . MET A 1 137 ? 14.242 16.047 -1.095 1 97.44 137 MET A N 1
ATOM 1076 C CA . MET A 1 137 ? 14.164 15.891 0.354 1 97.44 137 MET A CA 1
ATOM 1077 C C . MET A 1 137 ? 15.445 15.281 0.907 1 97.44 137 MET A C 1
ATOM 1079 O O . MET A 1 137 ? 16.016 15.797 1.868 1 97.44 137 MET A O 1
ATOM 1083 N N . ALA A 1 138 ? 15.867 14.266 0.258 1 95.94 138 ALA A N 1
ATOM 1084 C CA . ALA A 1 138 ? 17.078 13.586 0.701 1 95.94 138 ALA A CA 1
ATOM 1085 C C . ALA A 1 138 ? 18.297 14.508 0.589 1 95.94 138 ALA A C 1
ATOM 1087 O O . ALA A 1 138 ? 19.109 14.578 1.509 1 95.94 138 ALA A O 1
ATOM 1088 N N . ASP A 1 139 ? 18.328 15.258 -0.453 1 96.94 139 ASP A N 1
ATOM 1089 C CA . ASP A 1 139 ? 19.484 16.109 -0.749 1 96.94 139 ASP A CA 1
ATOM 1090 C C . ASP A 1 139 ? 19.469 17.359 0.13 1 96.94 139 ASP A C 1
ATOM 1092 O O . ASP A 1 139 ? 20.516 18 0.318 1 96.94 139 ASP A O 1
ATOM 1096 N N . SER A 1 140 ? 18.344 17.656 0.633 1 96.44 140 SER A N 1
ATOM 1097 C CA . SER A 1 140 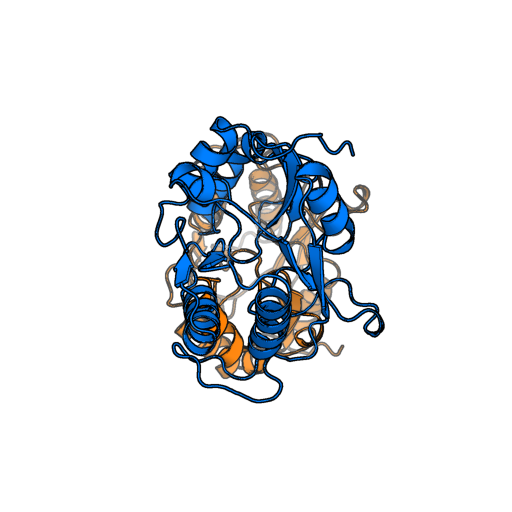? 18.219 18.906 1.391 1 96.44 140 SER A CA 1
ATOM 1098 C C . SER A 1 140 ? 18.469 18.672 2.877 1 96.44 140 SER A C 1
ATOM 1100 O O . SER A 1 140 ? 18.203 19.547 3.701 1 96.44 140 SER A O 1
ATOM 1102 N N . GLY A 1 141 ? 18.844 17.484 3.191 1 95.56 141 GLY A N 1
ATOM 1103 C CA . GLY A 1 141 ? 19.234 17.234 4.57 1 95.56 141 GLY A CA 1
ATOM 1104 C C . GLY A 1 141 ? 18.141 16.609 5.402 1 95.56 141 GLY A C 1
ATOM 1105 O O . GLY A 1 141 ? 18.266 16.469 6.621 1 95.56 141 GLY A O 1
ATOM 1106 N N . VAL A 1 142 ? 17.078 16.25 4.816 1 97.69 142 VAL A N 1
ATOM 1107 C CA . VAL A 1 142 ? 16.031 15.531 5.547 1 97.69 142 VAL A CA 1
ATOM 1108 C C . VAL A 1 142 ? 16.484 14.102 5.816 1 97.69 142 VAL A C 1
ATOM 1110 O O . VAL A 1 142 ? 16.734 13.336 4.883 1 97.69 142 VAL A O 1
ATOM 1113 N N . ASN A 1 143 ? 16.625 13.828 7.043 1 97.69 143 ASN A N 1
ATOM 1114 C CA . ASN A 1 143 ? 16.922 12.469 7.484 1 97.69 143 ASN A CA 1
ATOM 1115 C C . ASN A 1 143 ? 15.68 11.789 8.062 1 97.69 143 ASN A C 1
ATOM 1117 O O . ASN A 1 143 ? 15.43 11.852 9.266 1 97.69 143 ASN A O 1
ATOM 1121 N N . ALA A 1 144 ? 14.945 11.102 7.242 1 97.81 144 ALA A N 1
ATOM 1122 C CA . ALA A 1 144 ? 13.734 10.383 7.617 1 97.81 144 ALA A CA 1
ATOM 1123 C C . ALA A 1 144 ? 13.898 8.883 7.383 1 97.81 144 ALA A C 1
ATOM 1125 O O . ALA A 1 144 ? 14.367 8.461 6.324 1 97.81 144 ALA A O 1
ATOM 1126 N N . ILE A 1 145 ? 13.469 8.109 8.344 1 97.88 145 ILE A N 1
ATOM 1127 C CA . ILE A 1 145 ? 13.625 6.66 8.234 1 97.88 145 ILE A CA 1
ATOM 1128 C C . ILE A 1 145 ? 12.25 6.004 8.086 1 97.88 145 ILE A C 1
ATOM 1130 O O . ILE A 1 145 ? 11.25 6.508 8.602 1 97.88 145 ILE A O 1
ATOM 1134 N N . LEU A 1 146 ? 12.242 4.922 7.336 1 96.81 146 LEU A N 1
ATOM 1135 C CA . LEU A 1 146 ? 11 4.156 7.23 1 96.81 146 LEU A CA 1
ATOM 1136 C C . LEU A 1 146 ? 10.664 3.482 8.555 1 96.81 146 LEU A C 1
ATOM 1138 O O . LEU A 1 146 ? 11.5 2.795 9.141 1 96.81 146 LEU A O 1
ATOM 1142 N N . ILE A 1 147 ? 9.406 3.65 8.984 1 95 147 ILE A N 1
ATOM 1143 C CA . ILE A 1 147 ? 9.016 3.045 10.25 1 95 147 ILE A CA 1
ATOM 1144 C C . ILE A 1 147 ? 7.824 2.115 10.031 1 95 147 ILE A C 1
ATOM 1146 O O . ILE A 1 147 ? 7.414 1.398 10.953 1 95 147 ILE A O 1
ATOM 1150 N N . LYS A 1 148 ? 7.312 2.121 8.93 1 90.81 148 LYS A N 1
ATOM 1151 C CA . LYS A 1 148 ? 6.254 1.215 8.508 1 90.81 148 LYS A CA 1
ATOM 1152 C C . LYS A 1 148 ? 6.359 0.91 7.012 1 90.81 148 LYS A C 1
ATOM 1154 O O . LYS A 1 148 ? 6.688 1.791 6.215 1 90.81 148 LYS A O 1
ATOM 1159 N N . VAL A 1 149 ? 6.219 -0.32 6.648 1 90.19 149 VAL A N 1
ATOM 1160 C CA . VAL A 1 149 ? 6.195 -0.729 5.246 1 90.19 149 VAL A CA 1
ATOM 1161 C C . VAL A 1 149 ? 4.945 -1.562 4.973 1 90.19 149 VAL A C 1
ATOM 1163 O O . VAL A 1 149 ? 4.52 -2.354 5.816 1 90.19 149 VAL A O 1
ATOM 1166 N N . ALA A 1 150 ? 4.348 -1.311 3.771 1 81.81 150 ALA A N 1
ATOM 1167 C CA . ALA A 1 150 ? 3.086 -1.993 3.488 1 81.81 150 ALA A CA 1
ATOM 1168 C C . ALA A 1 150 ? 3.008 -2.418 2.025 1 81.81 150 ALA A C 1
ATOM 1170 O O . ALA A 1 150 ? 2.232 -3.311 1.672 1 81.81 150 ALA A O 1
ATOM 1171 N N . ALA A 1 151 ? 3.77 -1.932 1.076 1 83.31 151 ALA A N 1
ATOM 1172 C CA . ALA A 1 151 ? 3.693 -2.217 -0.355 1 83.31 151 ALA A CA 1
ATOM 1173 C C . ALA A 1 151 ? 4.52 -3.449 -0.712 1 83.31 151 ALA A C 1
ATOM 1175 O O . ALA A 1 151 ? 5.453 -3.809 0.005 1 83.31 151 ALA A O 1
ATOM 1176 N N . MET A 1 152 ? 4.137 -4.027 -1.789 1 85.5 152 MET A N 1
ATOM 1177 C CA . MET A 1 152 ? 4.957 -5.09 -2.363 1 85.5 152 MET A CA 1
ATOM 1178 C C . MET A 1 152 ? 6.391 -4.617 -2.574 1 85.5 152 MET A C 1
ATOM 1180 O O . MET A 1 152 ? 6.617 -3.49 -3.016 1 85.5 152 MET A O 1
ATOM 1184 N N . GLY A 1 153 ? 7.309 -5.523 -2.201 1 88.12 153 GLY A N 1
ATOM 1185 C CA . GLY A 1 153 ? 8.711 -5.199 -2.418 1 88.12 153 GLY A CA 1
ATOM 1186 C C . GLY A 1 153 ? 9.367 -4.562 -1.21 1 88.12 153 GLY A C 1
ATOM 1187 O O . GLY A 1 153 ? 10.586 -4.414 -1.168 1 88.12 153 GLY A O 1
ATOM 1188 N N . LEU A 1 154 ? 8.5 -4.176 -0.292 1 91.5 154 LEU A N 1
ATOM 1189 C CA . LEU A 1 154 ? 9.023 -3.623 0.952 1 91.5 154 LEU A CA 1
ATOM 1190 C C . LEU A 1 154 ? 8.883 -4.625 2.094 1 91.5 154 LEU A C 1
ATOM 1192 O O . LEU A 1 154 ? 7.906 -5.371 2.152 1 91.5 154 LEU A O 1
ATOM 1196 N N . GLY A 1 155 ? 9.906 -4.645 2.99 1 87.88 155 GLY A N 1
ATOM 1197 C CA . GLY A 1 155 ? 9.875 -5.57 4.113 1 87.88 155 GLY A CA 1
ATOM 1198 C C . GLY A 1 155 ? 10.648 -5.062 5.316 1 87.88 155 GLY A C 1
ATOM 1199 O O . GLY A 1 155 ? 10.992 -3.883 5.391 1 87.88 155 GLY A O 1
ATOM 1200 N N . GLU A 1 156 ? 10.82 -5.949 6.203 1 88.25 156 GLU A N 1
ATOM 1201 C CA . GLU A 1 156 ? 11.422 -5.613 7.488 1 88.25 156 GLU A CA 1
ATOM 1202 C C . GLU A 1 156 ? 12.836 -5.051 7.305 1 88.25 156 GLU A C 1
ATOM 1204 O O . GLU A 1 156 ? 13.266 -4.188 8.07 1 88.25 156 GLU A O 1
ATOM 1209 N N . LYS A 1 157 ? 13.477 -5.484 6.316 1 90.12 157 LYS A N 1
ATOM 1210 C CA . LYS A 1 157 ? 14.859 -5.059 6.086 1 90.12 157 LYS A CA 1
ATOM 1211 C C . LYS A 1 157 ? 14.922 -3.59 5.684 1 90.12 157 LYS A C 1
ATOM 1213 O O . LYS A 1 157 ? 15.992 -2.98 5.703 1 90.12 157 LYS A O 1
ATOM 1218 N N . ASP A 1 158 ? 13.836 -3.115 5.262 1 94.69 158 ASP A N 1
ATOM 1219 C CA . ASP A 1 158 ? 13.797 -1.727 4.812 1 94.69 158 ASP A CA 1
ATOM 1220 C C . ASP A 1 158 ? 13.539 -0.78 5.984 1 94.69 158 ASP A C 1
ATOM 1222 O O . ASP A 1 158 ? 13.773 0.426 5.875 1 94.69 158 ASP A O 1
ATOM 1226 N N . LEU A 1 159 ? 12.992 -1.322 7.078 1 95.44 159 LEU A N 1
ATOM 1227 C CA . LEU A 1 159 ? 12.727 -0.501 8.25 1 95.44 159 LEU A CA 1
ATOM 1228 C C . LEU A 1 159 ? 14.016 0.078 8.82 1 95.44 159 LEU A C 1
ATOM 1230 O O . LEU A 1 159 ? 15.031 -0.616 8.891 1 95.44 159 LEU A O 1
ATOM 1234 N N . GLY A 1 160 ? 13.992 1.351 9.164 1 97.06 160 GLY A N 1
ATOM 1235 C CA . GLY A 1 160 ? 15.156 2.008 9.734 1 97.06 160 GLY A CA 1
ATOM 1236 C C . GLY A 1 160 ? 16.062 2.631 8.688 1 97.06 160 GLY A C 1
ATOM 1237 O O . GLY A 1 160 ? 16.938 3.432 9.016 1 97.06 160 GLY A O 1
ATOM 1238 N N . ARG A 1 161 ? 15.836 2.309 7.434 1 97.75 161 ARG A N 1
ATOM 1239 C CA . ARG A 1 161 ? 16.609 2.924 6.363 1 97.75 161 ARG A CA 1
ATOM 1240 C C . ARG A 1 161 ? 16.078 4.312 6.023 1 97.75 161 ARG A C 1
ATOM 1242 O O . ARG A 1 161 ? 14.875 4.555 6.105 1 97.75 161 ARG A O 1
ATOM 1249 N N . THR A 1 162 ? 16.969 5.164 5.59 1 98.19 162 THR A N 1
ATOM 1250 C CA . THR A 1 162 ? 16.594 6.539 5.27 1 98.19 162 THR A CA 1
ATOM 1251 C C . THR A 1 162 ? 15.953 6.613 3.891 1 98.19 162 THR A C 1
ATOM 1253 O O . THR A 1 162 ? 16.125 5.711 3.068 1 98.19 162 THR A O 1
ATOM 1256 N N . ILE A 1 163 ? 15.242 7.703 3.686 1 98.25 163 ILE A N 1
ATOM 1257 C CA . ILE A 1 163 ? 14.625 7.91 2.381 1 98.25 163 ILE A CA 1
ATOM 1258 C C . ILE A 1 163 ? 15.711 8.039 1.312 1 98.25 163 ILE A C 1
ATOM 1260 O O . ILE A 1 163 ? 15.508 7.633 0.164 1 98.25 163 ILE A O 1
ATOM 1264 N N . GLY A 1 164 ? 16.844 8.578 1.677 1 98 164 GLY A N 1
ATOM 1265 C CA . GLY A 1 164 ? 17.953 8.617 0.74 1 98 164 GLY A CA 1
ATOM 1266 C C . GLY A 1 164 ? 18.453 7.238 0.339 1 98 164 GLY A C 1
ATOM 1267 O O . GLY A 1 164 ? 18.656 6.969 -0.845 1 98 164 GLY A O 1
ATOM 1268 N N . GLU A 1 165 ? 18.594 6.371 1.305 1 98.12 165 GLU A N 1
ATOM 1269 C CA . GLU A 1 165 ? 19.016 5 1.057 1 98.12 165 GLU A CA 1
ATOM 1270 C C . GLU A 1 165 ? 17.984 4.238 0.238 1 98.12 165 GLU A C 1
ATOM 1272 O O . GLU A 1 165 ? 18.328 3.396 -0.592 1 98.12 165 GLU A O 1
ATOM 1277 N N . MET A 1 166 ? 16.781 4.621 0.455 1 97.69 166 MET A N 1
ATOM 1278 C CA . MET A 1 166 ? 15.68 3.85 -0.11 1 97.69 166 MET A CA 1
ATOM 1279 C C . MET A 1 166 ? 15.297 4.375 -1.489 1 97.69 166 MET A C 1
ATOM 1281 O O . MET A 1 166 ? 14.547 3.723 -2.223 1 97.69 166 MET A O 1
ATOM 1285 N N . TYR A 1 167 ? 15.859 5.531 -1.854 1 97.88 167 TYR A N 1
ATOM 1286 C CA . TYR A 1 167 ? 15.438 6.238 -3.061 1 97.88 167 TYR A CA 1
ATOM 1287 C C . TYR A 1 167 ? 15.477 5.316 -4.273 1 97.88 167 TYR A C 1
ATOM 1289 O O . TYR A 1 167 ? 14.477 5.168 -4.98 1 97.88 167 TYR A O 1
ATOM 1297 N N . PRO A 1 168 ? 16.562 4.566 -4.535 1 96.25 168 PRO A N 1
ATOM 1298 C CA . PRO A 1 168 ? 16.594 3.705 -5.719 1 96.25 168 PRO A CA 1
ATOM 1299 C C . PRO A 1 168 ? 15.523 2.621 -5.688 1 96.25 168 PRO A C 1
ATOM 1301 O O . PRO A 1 168 ? 14.867 2.361 -6.703 1 96.25 168 PRO A O 1
ATOM 1304 N N . LYS A 1 169 ? 15.312 2.027 -4.574 1 94.56 169 LYS A N 1
ATOM 1305 C CA . LYS A 1 169 ? 14.32 0.957 -4.453 1 94.56 169 LYS A CA 1
ATOM 1306 C C . LYS A 1 169 ? 12.906 1.489 -4.648 1 94.56 169 LYS A C 1
ATOM 1308 O O . LYS A 1 169 ? 12.086 0.856 -5.312 1 94.56 169 LYS A O 1
ATOM 1313 N N . LEU A 1 170 ? 12.648 2.633 -4.086 1 96.12 170 LEU A N 1
ATOM 1314 C CA . LEU A 1 170 ? 11.312 3.221 -4.191 1 96.12 170 LEU A CA 1
ATOM 1315 C C . LEU A 1 170 ? 11 3.588 -5.641 1 96.12 170 LEU A C 1
ATOM 1317 O O . LEU A 1 170 ? 9.852 3.477 -6.074 1 96.12 170 LEU A O 1
ATOM 1321 N N . LEU A 1 171 ? 12.016 3.98 -6.398 1 95.38 171 LEU A N 1
ATOM 1322 C CA . LEU A 1 171 ? 11.836 4.238 -7.82 1 95.38 171 LEU A CA 1
ATOM 1323 C C . LEU A 1 171 ? 11.484 2.955 -8.57 1 95.38 171 LEU A C 1
ATOM 1325 O O . LEU A 1 171 ? 10.602 2.951 -9.43 1 95.38 171 LEU A O 1
ATOM 1329 N N . GLN A 1 172 ? 12.18 1.931 -8.18 1 91.81 172 GLN A N 1
ATOM 1330 C CA . GLN A 1 172 ? 11.938 0.644 -8.828 1 91.81 172 GLN A CA 1
ATOM 1331 C C . GLN A 1 172 ? 10.523 0.152 -8.547 1 91.81 172 GLN A C 1
ATOM 1333 O O . GLN A 1 172 ? 9.852 -0.369 -9.445 1 91.81 172 GLN A O 1
ATOM 1338 N N . LEU A 1 173 ? 10.102 0.328 -7.355 1 91.75 173 LEU A N 1
ATOM 1339 C CA . LEU A 1 173 ? 8.766 -0.11 -6.973 1 91.75 173 LEU A CA 1
ATOM 1340 C C . LEU A 1 173 ? 7.695 0.69 -7.711 1 91.75 173 LEU A C 1
ATOM 1342 O O . LEU A 1 173 ? 6.652 0.146 -8.086 1 91.75 173 LEU A O 1
ATOM 1346 N N . ASN A 1 174 ? 7.949 1.946 -7.891 1 92.56 174 ASN A N 1
ATOM 1347 C CA . ASN A 1 174 ? 7.043 2.768 -8.688 1 92.56 174 ASN A CA 1
ATOM 1348 C C . ASN A 1 174 ? 6.945 2.26 -10.125 1 92.56 174 ASN A C 1
ATOM 1350 O O . ASN A 1 174 ? 5.848 2.139 -10.672 1 92.56 174 ASN A O 1
ATOM 1354 N N . GLU A 1 175 ? 8.047 1.929 -10.688 1 89.75 175 GLU A N 1
ATOM 1355 C CA . GLU A 1 175 ? 8.094 1.455 -12.07 1 89.75 175 GLU A CA 1
ATOM 1356 C C . GLU A 1 175 ? 7.371 0.117 -12.219 1 89.75 175 GLU A C 1
ATOM 1358 O O . GLU A 1 175 ? 6.672 -0.111 -13.203 1 89.75 175 GLU A O 1
ATOM 1363 N N . LYS A 1 176 ? 7.469 -0.657 -11.266 1 87.62 176 LYS A N 1
ATOM 1364 C CA . LYS A 1 176 ? 6.984 -2.031 -11.367 1 87.62 176 LYS A CA 1
ATOM 1365 C C . LYS A 1 176 ? 5.52 -2.131 -10.961 1 87.62 176 LYS A C 1
ATOM 1367 O O . LYS A 1 176 ? 4.746 -2.869 -11.578 1 87.62 176 LYS A O 1
ATOM 1372 N N . TYR A 1 177 ? 5.098 -1.327 -9.898 1 86.69 177 TYR A N 1
ATOM 1373 C CA . TYR A 1 177 ? 3.779 -1.546 -9.32 1 86.69 177 TYR A CA 1
ATOM 1374 C C . TYR A 1 177 ? 2.959 -0.261 -9.328 1 86.69 177 TYR A C 1
ATOM 1376 O O . TYR A 1 177 ? 1.79 -0.26 -8.938 1 86.69 177 TYR A O 1
ATOM 1384 N N . GLY A 1 178 ? 3.568 0.799 -9.656 1 86.25 178 GLY A N 1
ATOM 1385 C CA . GLY A 1 178 ? 2.863 2.07 -9.625 1 86.25 178 GLY A CA 1
ATOM 1386 C C . GLY A 1 178 ? 2.73 2.65 -8.227 1 86.25 178 GLY A C 1
ATOM 1387 O O . GLY A 1 178 ? 1.883 3.51 -7.988 1 86.25 178 GLY A O 1
ATOM 1388 N N . SER A 1 179 ? 3.539 2.213 -7.332 1 88.44 179 SER A N 1
ATOM 1389 C CA . SER A 1 179 ? 3.516 2.715 -5.961 1 88.44 179 SER A CA 1
ATOM 1390 C C . SER A 1 179 ? 3.926 4.184 -5.906 1 88.44 179 SER A C 1
ATOM 1392 O O . SER A 1 179 ? 4.762 4.633 -6.691 1 88.44 179 SER A O 1
ATOM 1394 N N . HIS A 1 180 ? 3.373 4.879 -4.98 1 91.38 180 HIS A N 1
ATOM 1395 C CA . HIS A 1 180 ? 3.807 6.258 -4.789 1 91.38 180 HIS A CA 1
ATOM 1396 C C . HIS A 1 180 ? 5.238 6.32 -4.266 1 91.38 180 HIS A C 1
ATOM 1398 O O . HIS A 1 180 ? 5.551 5.734 -3.227 1 91.38 180 HIS A O 1
ATOM 1404 N N . ILE A 1 181 ? 5.984 7.105 -4.922 1 95.5 181 ILE A N 1
ATOM 1405 C CA . ILE A 1 181 ? 7.395 7.207 -4.562 1 95.5 181 ILE A CA 1
ATOM 1406 C C . ILE A 1 181 ? 7.531 7.867 -3.193 1 95.5 181 ILE A C 1
ATOM 1408 O O . ILE A 1 181 ? 8.367 7.457 -2.383 1 95.5 181 ILE A O 1
ATOM 1412 N N . CYS A 1 182 ? 6.625 8.758 -2.906 1 96.12 182 CYS A N 1
ATOM 1413 C CA . CYS A 1 182 ? 6.707 9.5 -1.654 1 96.12 182 CYS A CA 1
ATOM 1414 C C . CYS A 1 182 ? 5.82 8.875 -0.586 1 96.12 182 CYS A C 1
ATOM 1416 O O . CYS A 1 182 ? 5.684 9.414 0.511 1 96.12 182 CYS A O 1
ATOM 1418 N N . GLY A 1 183 ? 5.199 7.82 -0.869 1 92.5 183 GLY A N 1
ATOM 1419 C CA . GLY A 1 183 ? 4.445 7.062 0.12 1 92.5 183 GLY A CA 1
ATOM 1420 C C . GLY A 1 183 ? 3.105 7.691 0.459 1 92.5 183 GLY A C 1
ATOM 1421 O O . GLY A 1 183 ? 2.541 7.426 1.522 1 92.5 183 GLY A O 1
ATOM 1422 N N . GLU A 1 184 ? 2.561 8.477 -0.431 1 90.75 184 GLU A N 1
ATOM 1423 C CA . GLU A 1 184 ? 1.342 9.227 -0.147 1 90.75 184 GLU A CA 1
ATOM 1424 C C . GLU A 1 184 ? 0.156 8.297 0.073 1 90.75 184 GLU A C 1
ATOM 1426 O O . GLU A 1 184 ? -0.748 8.602 0.854 1 90.75 184 GLU A O 1
ATOM 1431 N N . GLY A 1 185 ? 0.172 7.137 -0.474 1 86.75 185 GLY A N 1
ATOM 1432 C CA . GLY A 1 185 ? -0.936 6.199 -0.4 1 86.75 185 GLY A CA 1
ATOM 1433 C C . GLY A 1 185 ? -0.846 5.262 0.789 1 86.75 185 GLY A C 1
ATOM 1434 O O . GLY A 1 185 ? -1.729 4.426 0.997 1 86.75 185 GLY A O 1
ATOM 1435 N N . GLY A 1 186 ? 0.232 5.426 1.541 1 88.12 186 GLY A N 1
ATOM 1436 C CA . GLY A 1 186 ? 0.387 4.57 2.705 1 88.12 186 GLY A CA 1
ATOM 1437 C C . GLY A 1 186 ? 1.317 3.396 2.461 1 88.12 186 GLY A C 1
ATOM 1438 O O . GLY A 1 186 ? 1.417 2.492 3.295 1 88.12 186 GLY A O 1
ATOM 1439 N N . GLU A 1 187 ? 2.021 3.408 1.343 1 89.56 187 GLU A N 1
ATOM 1440 C CA . GLU A 1 187 ? 2.951 2.33 1.019 1 89.56 187 GLU A CA 1
ATOM 1441 C C . GLU A 1 187 ? 4.02 2.18 2.098 1 89.56 187 GLU A C 1
ATOM 1443 O O . GLU A 1 187 ? 4.512 1.077 2.342 1 89.56 187 GLU A O 1
ATOM 1448 N N . TYR A 1 188 ? 4.344 3.254 2.619 1 92.5 188 TYR A N 1
ATOM 1449 C CA . TYR A 1 188 ? 5.262 3.322 3.752 1 92.5 188 TYR A CA 1
ATOM 1450 C C . TYR A 1 188 ? 5.09 4.629 4.516 1 92.5 188 TYR A C 1
ATOM 1452 O O . TYR A 1 188 ? 4.465 5.57 4.016 1 92.5 188 TYR A O 1
ATOM 1460 N N . GLU A 1 189 ? 5.555 4.598 5.719 1 93.5 189 GLU A N 1
ATOM 1461 C CA . GLU A 1 189 ? 5.586 5.805 6.539 1 93.5 189 GLU A CA 1
ATOM 1462 C C . GLU A 1 189 ? 6.988 6.074 7.074 1 93.5 189 GLU A C 1
ATOM 1464 O O . GLU A 1 189 ? 7.793 5.148 7.215 1 93.5 189 GLU A O 1
ATOM 1469 N N . THR A 1 190 ? 7.262 7.352 7.285 1 96 190 THR A N 1
ATOM 1470 C CA . THR A 1 190 ? 8.594 7.723 7.746 1 96 190 THR A CA 1
ATOM 1471 C C . THR A 1 190 ? 8.508 8.539 9.031 1 96 190 THR A C 1
ATOM 1473 O O . THR A 1 190 ? 7.434 9.008 9.406 1 96 190 THR A O 1
ATOM 1476 N N . PHE A 1 191 ? 9.586 8.523 9.711 1 96.44 191 PHE A N 1
ATOM 1477 C CA . PHE A 1 191 ? 9.828 9.375 10.875 1 96.44 191 PHE A CA 1
ATOM 1478 C C . PHE A 1 191 ? 11.102 10.195 10.688 1 96.44 191 PHE A C 1
ATOM 1480 O O . PHE A 1 191 ? 12.18 9.633 10.484 1 96.44 191 PHE A O 1
ATOM 1487 N N . THR A 1 192 ? 10.945 11.5 10.727 1 97.12 192 THR A N 1
ATOM 1488 C CA . THR A 1 192 ? 12.086 12.375 10.492 1 97.12 192 THR A CA 1
ATOM 1489 C C . THR A 1 192 ? 12.945 12.492 11.75 1 97.12 192 THR A C 1
ATOM 1491 O O . THR A 1 192 ? 12.453 12.891 12.805 1 97.12 192 THR A O 1
ATOM 1494 N N . LEU A 1 193 ? 14.203 12.195 11.602 1 97.25 193 LEU A N 1
ATOM 1495 C CA . LEU A 1 193 ? 15.125 12.242 12.727 1 97.25 193 LEU A CA 1
ATOM 1496 C C . LEU A 1 193 ? 15.875 13.57 12.766 1 97.25 193 LEU A C 1
ATOM 1498 O O . LEU A 1 193 ? 16.328 14 13.828 1 97.25 193 LEU A O 1
ATOM 1502 N N . ASP A 1 194 ? 16.016 14.133 11.578 1 97.06 194 ASP A N 1
ATOM 1503 C CA . ASP A 1 194 ? 16.703 15.414 11.453 1 97.06 194 ASP A CA 1
ATOM 1504 C C . ASP A 1 194 ? 16.344 16.109 10.141 1 97.06 194 ASP A C 1
ATOM 1506 O O . ASP A 1 194 ? 15.992 15.445 9.164 1 97.06 194 ASP A O 1
ATOM 1510 N N . CYS A 1 195 ? 16.375 17.344 10.195 1 97.12 195 CYS A N 1
ATOM 1511 C CA . CYS A 1 195 ? 16.203 18.203 9.023 1 97.12 195 CYS A CA 1
ATOM 1512 C C . CYS A 1 195 ? 16.672 19.625 9.312 1 97.12 195 CYS A C 1
ATOM 1514 O O . CYS A 1 195 ? 16.953 19.969 10.461 1 97.12 195 CYS A O 1
ATOM 1516 N N . PRO A 1 196 ? 16.703 20.484 8.297 1 96.94 196 PRO A N 1
ATOM 1517 C CA . PRO A 1 196 ? 17.25 21.828 8.469 1 96.94 196 PRO A CA 1
ATOM 1518 C C . PRO A 1 196 ? 16.438 22.688 9.438 1 96.94 196 PRO A C 1
ATOM 1520 O O . PRO A 1 196 ? 16.953 23.672 9.969 1 96.94 196 PRO A O 1
ATOM 1523 N N . LEU A 1 197 ? 15.227 22.328 9.742 1 97 197 LEU A N 1
ATOM 1524 C CA . LEU A 1 197 ? 14.375 23.109 10.625 1 97 197 LEU A CA 1
ATOM 1525 C C . LEU A 1 197 ? 14.594 22.719 12.078 1 97 197 LEU A C 1
ATOM 1527 O O . LEU A 1 197 ? 14.141 23.422 12.992 1 97 197 LEU A O 1
ATOM 1531 N N . PHE A 1 198 ? 15.227 21.562 12.281 1 96.88 198 PHE A N 1
ATOM 1532 C CA . PHE A 1 198 ? 15.43 21.047 13.641 1 96.88 198 PHE A CA 1
ATOM 1533 C C . PHE A 1 198 ? 16.609 21.766 14.305 1 96.88 198 PHE A C 1
ATOM 1535 O O . PHE A 1 198 ? 17.656 21.953 13.688 1 96.88 198 PHE A O 1
ATOM 1542 N N . LYS A 1 199 ? 16.484 22.125 15.531 1 96.06 199 LYS A N 1
ATOM 1543 C CA . LYS A 1 199 ? 17.562 22.688 16.328 1 96.06 199 LYS A CA 1
ATOM 1544 C C . LYS A 1 199 ? 18.359 21.594 17.031 1 96.06 199 LYS A C 1
ATOM 1546 O O . LYS A 1 199 ? 19.484 21.797 17.453 1 96.06 199 LYS A O 1
ATOM 1551 N N . LYS A 1 200 ? 17.688 20.484 17.203 1 93.94 200 LYS A N 1
ATOM 1552 C CA . LYS A 1 200 ? 18.297 19.266 17.719 1 93.94 200 LYS A CA 1
ATOM 1553 C C . LYS A 1 200 ? 17.844 18.031 16.938 1 93.94 200 LYS A C 1
ATOM 1555 O O . LYS A 1 200 ? 16.766 18.047 16.328 1 93.94 200 LYS A O 1
ATOM 1560 N N . ARG A 1 201 ? 18.656 17.078 17 1 92.06 201 ARG A N 1
ATOM 1561 C CA . ARG A 1 201 ? 18.297 15.867 16.25 1 92.06 201 ARG A CA 1
ATOM 1562 C C . ARG A 1 201 ? 17.719 14.797 17.172 1 92.06 201 ARG A C 1
ATOM 1564 O O . ARG A 1 201 ? 17.906 14.852 18.391 1 92.06 201 ARG A O 1
ATOM 1571 N N . ILE A 1 202 ? 16.938 13.945 16.609 1 94 202 ILE A N 1
ATOM 1572 C CA . ILE A 1 202 ? 16.391 12.805 17.328 1 94 202 ILE A CA 1
ATOM 1573 C C . ILE A 1 202 ? 17.266 11.57 17.078 1 94 202 ILE A C 1
ATOM 1575 O O . ILE A 1 202 ? 17.641 11.289 15.945 1 94 202 ILE A O 1
ATOM 1579 N N . VAL A 1 203 ? 17.578 10.828 18.109 1 90.12 203 VAL A N 1
ATOM 1580 C CA . VAL A 1 203 ? 18.391 9.625 18 1 90.12 203 VAL A CA 1
ATOM 1581 C C . VAL A 1 203 ? 17.562 8.398 18.391 1 90.12 203 VAL A C 1
ATOM 1583 O O . VAL A 1 203 ? 16.891 8.398 19.422 1 90.12 203 VAL A O 1
ATOM 1586 N N . VAL A 1 204 ? 17.531 7.426 17.453 1 84.69 204 VAL A N 1
ATOM 1587 C CA . VAL A 1 204 ? 16.812 6.184 17.719 1 84.69 204 VAL A CA 1
ATOM 1588 C C . VAL A 1 204 ? 17.797 5.055 17.969 1 84.69 204 VAL A C 1
ATOM 1590 O O . VAL A 1 204 ? 18.812 4.945 17.281 1 84.69 204 VAL A O 1
ATOM 1593 N N . MET B 1 1 ? -7.316 -18.375 -12.844 1 96 1 MET B N 1
ATOM 1594 C CA . MET B 1 1 ? -7.727 -19.766 -12.938 1 96 1 MET B CA 1
ATOM 1595 C C . MET B 1 1 ? -9.117 -19.891 -13.555 1 96 1 MET B C 1
ATOM 1597 O O . MET B 1 1 ? -9.336 -20.703 -14.453 1 96 1 MET B O 1
ATOM 1601 N N . MET B 1 2 ? -10.023 -19.016 -13.164 1 96.25 2 MET B N 1
ATOM 1602 C CA . MET B 1 2 ? -11.367 -19.047 -13.727 1 96.25 2 MET B CA 1
ATOM 1603 C C . MET B 1 2 ? -11.352 -18.672 -15.211 1 96.25 2 MET B C 1
ATOM 1605 O O . MET B 1 2 ? -12.055 -19.281 -16.016 1 96.25 2 MET B O 1
ATOM 1609 N N . GLN B 1 3 ? -10.539 -17.688 -15.508 1 96.5 3 GLN B N 1
ATOM 1610 C CA . GLN B 1 3 ? -10.422 -17.281 -16.906 1 96.5 3 GLN B CA 1
ATOM 1611 C C . GLN B 1 3 ? -9.812 -18.406 -17.75 1 96.5 3 GLN B C 1
ATOM 1613 O O . GLN B 1 3 ? -10.188 -18.594 -18.906 1 96.5 3 GLN B O 1
ATOM 1618 N N . CYS B 1 4 ? -8.836 -19.125 -17.234 1 96.56 4 CYS B N 1
ATOM 1619 C CA . CYS B 1 4 ? -8.25 -20.25 -17.953 1 96.56 4 CYS B CA 1
ATOM 1620 C C . CYS B 1 4 ? -9.305 -21.297 -18.281 1 96.56 4 CYS B C 1
ATOM 1622 O O . CYS B 1 4 ? -9.352 -21.797 -19.422 1 96.56 4 CYS B O 1
ATOM 1624 N N . VAL B 1 5 ? -10.133 -21.594 -17.312 1 96.81 5 VAL B N 1
ATOM 1625 C CA . VAL B 1 5 ? -11.195 -22.578 -17.531 1 96.81 5 VAL B CA 1
ATOM 1626 C C . VAL B 1 5 ? -12.188 -22.047 -18.547 1 96.81 5 VAL B C 1
ATOM 1628 O O . VAL B 1 5 ? -12.617 -22.781 -19.453 1 96.81 5 VAL B O 1
ATOM 1631 N N . ALA B 1 6 ? -12.5 -20.75 -18.469 1 96.25 6 ALA B N 1
ATOM 1632 C CA . ALA B 1 6 ? -13.422 -20.125 -19.406 1 96.25 6 ALA B CA 1
ATOM 1633 C C . ALA B 1 6 ? -12.875 -20.156 -20.828 1 96.25 6 ALA B C 1
ATOM 1635 O O . ALA B 1 6 ? -13.633 -20.125 -21.797 1 96.25 6 ALA B O 1
ATOM 1636 N N . ASN B 1 7 ? -11.578 -20.25 -20.953 1 97.12 7 ASN B N 1
ATOM 1637 C CA . ASN B 1 7 ? -10.93 -20.312 -22.25 1 97.12 7 ASN B CA 1
ATOM 1638 C C . ASN B 1 7 ? -10.562 -21.75 -22.625 1 97.12 7 ASN B C 1
ATOM 1640 O O . ASN B 1 7 ? -9.617 -21.984 -23.375 1 97.12 7 ASN B O 1
ATOM 1644 N N . ASP B 1 8 ? -11.125 -22.672 -21.984 1 97.12 8 ASP B N 1
ATOM 1645 C CA . ASP B 1 8 ? -11.156 -24.078 -22.359 1 97.12 8 ASP B CA 1
ATOM 1646 C C . ASP B 1 8 ? -9.859 -24.781 -21.938 1 97.12 8 ASP B C 1
ATOM 1648 O O . ASP B 1 8 ? -9.445 -25.75 -22.562 1 97.12 8 ASP B O 1
ATOM 1652 N N . HIS B 1 9 ? -9.203 -24.219 -20.938 1 97.94 9 HIS B N 1
ATOM 1653 C CA . HIS B 1 9 ? -8.078 -24.922 -20.328 1 97.94 9 HIS B CA 1
ATOM 1654 C C . HIS B 1 9 ? -8.539 -25.766 -19.141 1 97.94 9 HIS B C 1
ATOM 1656 O O . HIS B 1 9 ? -9.57 -25.469 -18.531 1 97.94 9 HIS B O 1
ATOM 1662 N N . GLU B 1 10 ? -7.812 -26.828 -18.953 1 97.94 10 GLU B N 1
ATOM 1663 C CA . GLU B 1 10 ? -8 -27.641 -17.75 1 97.94 10 GLU B CA 1
ATOM 1664 C C . GLU B 1 10 ? -6.871 -27.406 -16.75 1 97.94 10 GLU B C 1
ATOM 1666 O O . GLU B 1 10 ? -5.695 -27.484 -17.109 1 97.94 10 GLU B O 1
ATOM 1671 N N . ILE B 1 11 ? -7.203 -27.078 -15.555 1 97.94 11 ILE B N 1
ATOM 1672 C CA . ILE B 1 11 ? -6.188 -26.906 -14.516 1 97.94 11 ILE B CA 1
ATOM 1673 C C . ILE B 1 11 ? -5.766 -28.281 -13.992 1 97.94 11 ILE B C 1
ATOM 1675 O O . ILE B 1 11 ? -6.602 -29.062 -13.547 1 97.94 11 ILE B O 1
ATOM 1679 N N . ILE B 1 12 ? -4.469 -28.5 -13.977 1 96.94 12 ILE B N 1
ATOM 1680 C CA . ILE B 1 12 ? -3.969 -29.828 -13.695 1 96.94 12 ILE B CA 1
ATOM 1681 C C . ILE B 1 12 ? -3.291 -29.844 -12.32 1 96.94 12 ILE B C 1
ATOM 1683 O O . ILE B 1 12 ? -3.268 -30.875 -11.648 1 96.94 12 ILE B O 1
ATOM 1687 N N . ALA B 1 13 ? -2.816 -28.719 -11.922 1 98.25 13 ALA B N 1
ATOM 1688 C CA . ALA B 1 13 ? -2.059 -28.641 -10.68 1 98.25 13 ALA B CA 1
ATOM 1689 C C . ALA B 1 13 ? -1.998 -27.203 -10.172 1 98.25 13 ALA B C 1
ATOM 1691 O O . ALA B 1 13 ? -2.201 -26.25 -10.938 1 98.25 13 ALA B O 1
ATOM 1692 N N . LEU B 1 14 ? -1.826 -27.094 -8.891 1 98.06 14 LEU B N 1
ATOM 1693 C CA . LEU B 1 14 ? -1.598 -25.812 -8.242 1 98.06 14 LEU B CA 1
ATOM 1694 C C . LEU B 1 14 ? -0.141 -25.672 -7.816 1 98.06 14 LEU B C 1
ATOM 1696 O O . LEU B 1 14 ? 0.475 -26.641 -7.359 1 98.06 14 LEU B O 1
ATOM 1700 N N . ALA B 1 15 ? 0.394 -24.5 -8.039 1 98 15 ALA B N 1
ATOM 1701 C CA . ALA B 1 15 ? 1.778 -24.203 -7.688 1 98 15 ALA B CA 1
ATOM 1702 C C . ALA B 1 15 ? 1.851 -23.031 -6.719 1 98 15 ALA B C 1
ATOM 1704 O O . ALA B 1 15 ? 1.184 -22 -6.918 1 98 15 ALA B O 1
ATOM 1705 N N . ASN B 1 16 ? 2.648 -23.125 -5.684 1 96.69 16 ASN B N 1
ATOM 1706 C CA . ASN B 1 16 ? 2.773 -22.062 -4.699 1 96.69 16 ASN B CA 1
ATOM 1707 C C . ASN B 1 16 ? 4.199 -21.953 -4.168 1 96.69 16 ASN B C 1
ATOM 1709 O O . ASN B 1 16 ? 4.824 -22.969 -3.84 1 96.69 16 ASN B O 1
ATOM 1713 N N . LEU B 1 17 ? 4.727 -20.797 -4.207 1 95.75 17 LEU B N 1
ATOM 1714 C CA . LEU B 1 17 ? 5.977 -20.484 -3.516 1 95.75 17 LEU B CA 1
ATOM 1715 C C . LEU B 1 17 ? 5.707 -19.891 -2.139 1 95.75 17 LEU B C 1
ATOM 1717 O O . LEU B 1 17 ? 4.953 -18.922 -2.012 1 95.75 17 LEU B O 1
ATOM 1721 N N . LYS B 1 18 ? 6.328 -20.438 -1.082 1 92.75 18 LYS B N 1
ATOM 1722 C CA . LYS B 1 18 ? 6.051 -20.047 0.295 1 92.75 18 LYS B CA 1
ATOM 1723 C C . LYS B 1 18 ? 7.312 -19.531 0.985 1 92.75 18 LYS B C 1
ATOM 1725 O O . LYS B 1 18 ? 8.43 -19.828 0.554 1 92.75 18 LYS B O 1
ATOM 1730 N N . PRO B 1 19 ? 7.117 -18.703 2.027 1 89.12 19 PRO B N 1
ATOM 1731 C CA . PRO B 1 19 ? 8.297 -18.281 2.789 1 89.12 19 PRO B CA 1
ATOM 1732 C C . PRO B 1 19 ? 9.016 -19.453 3.449 1 89.12 19 PRO B C 1
ATOM 1734 O O . PRO B 1 19 ? 8.406 -20.5 3.689 1 89.12 19 PRO B O 1
ATOM 1737 N N . SER B 1 20 ? 10.242 -19.109 3.648 1 84.69 20 SER B N 1
ATOM 1738 C CA . SER B 1 20 ? 11.016 -20.172 4.305 1 84.69 20 SER B CA 1
ATOM 1739 C C . SER B 1 20 ? 10.547 -20.391 5.738 1 84.69 20 SER B C 1
ATOM 1741 O O . SER B 1 20 ? 10.25 -19.422 6.457 1 84.69 20 SER B O 1
ATOM 1743 N N . SER B 1 21 ? 10.305 -21.578 6.113 1 73.56 21 SER B N 1
ATOM 1744 C CA . SER B 1 21 ? 9.852 -21.938 7.453 1 73.56 21 SER B CA 1
ATOM 1745 C C . SER B 1 21 ? 10.82 -21.422 8.516 1 73.56 21 SER B C 1
ATOM 1747 O O . SER B 1 21 ? 10.398 -21.031 9.602 1 73.56 21 SER B O 1
ATOM 1749 N N . GLY B 1 22 ? 12.031 -21.406 8.211 1 65.94 22 GLY B N 1
ATOM 1750 C CA . GLY B 1 22 ? 13.031 -21.047 9.203 1 65.94 22 GLY B CA 1
ATOM 1751 C C . GLY B 1 22 ? 13.109 -19.547 9.461 1 65.94 22 GLY B C 1
ATOM 1752 O O . GLY B 1 22 ? 13.734 -19.109 10.422 1 65.94 22 GLY B O 1
ATOM 1753 N N . SER B 1 23 ? 12.5 -18.828 8.664 1 62.09 23 SER B N 1
ATOM 1754 C CA . SER B 1 23 ? 12.68 -17.391 8.781 1 62.09 23 SER B CA 1
ATOM 1755 C C . SER B 1 23 ? 11.758 -16.797 9.844 1 62.09 23 SER B C 1
ATOM 1757 O O . SER B 1 23 ? 11.984 -15.695 10.328 1 62.09 23 SER B O 1
ATOM 1759 N N . GLY B 1 24 ? 10.875 -17.688 10.383 1 61.22 24 GLY B N 1
ATOM 1760 C CA . GLY B 1 24 ? 9.914 -17.172 11.344 1 61.22 24 GLY B CA 1
ATOM 1761 C C . GLY B 1 24 ? 9.07 -16.031 10.789 1 61.22 24 GLY B C 1
ATOM 1762 O O . GLY B 1 24 ? 8.227 -15.484 11.492 1 61.22 24 GLY B O 1
ATOM 1763 N N . LYS B 1 25 ? 9.406 -15.648 9.586 1 63.91 25 LYS B N 1
ATOM 1764 C CA . LYS B 1 25 ? 8.695 -14.508 9.016 1 63.91 25 LYS B CA 1
ATOM 1765 C C . LYS B 1 25 ? 7.598 -14.969 8.062 1 63.91 25 LYS B C 1
ATOM 1767 O O . LYS B 1 25 ? 7.852 -15.773 7.16 1 63.91 25 LYS B O 1
ATOM 1772 N N . ASP B 1 26 ? 6.426 -14.523 8.344 1 63.22 26 ASP B N 1
ATOM 1773 C CA . ASP B 1 26 ? 5.273 -14.867 7.516 1 63.22 26 ASP B CA 1
ATOM 1774 C C . ASP B 1 26 ? 5.23 -14.016 6.254 1 63.22 26 ASP B C 1
ATOM 1776 O O . ASP B 1 26 ? 4.648 -14.414 5.242 1 63.22 26 ASP B O 1
ATOM 1780 N N . GLU B 1 27 ? 5.938 -12.906 6.383 1 65.38 27 GLU B N 1
ATOM 1781 C CA . GLU B 1 27 ? 5.898 -12.016 5.223 1 65.38 27 GLU B CA 1
ATOM 1782 C C . GLU B 1 27 ? 7.309 -11.672 4.746 1 65.38 27 GLU B C 1
ATOM 1784 O O . GLU B 1 27 ? 8.195 -11.398 5.559 1 65.38 27 GLU B O 1
ATOM 1789 N N . LEU B 1 28 ? 7.477 -11.938 3.379 1 70.38 28 LEU B N 1
ATOM 1790 C CA . LEU B 1 28 ? 8.758 -11.656 2.734 1 70.38 28 LEU B CA 1
ATOM 1791 C C . LEU B 1 28 ? 8.695 -10.344 1.96 1 70.38 28 LEU B C 1
ATOM 1793 O O . LEU B 1 28 ? 7.609 -9.875 1.606 1 70.38 28 LEU B O 1
ATOM 1797 N N . ASP B 1 29 ? 9.828 -9.727 1.782 1 80.75 29 ASP B N 1
ATOM 1798 C CA . ASP B 1 29 ? 9.961 -8.539 0.938 1 80.75 29 ASP B CA 1
ATOM 1799 C C . ASP B 1 29 ? 10.172 -8.93 -0.524 1 80.75 29 ASP B C 1
ATOM 1801 O O . ASP B 1 29 ? 11.102 -8.445 -1.173 1 80.75 29 ASP B O 1
ATOM 1805 N N . SER B 1 30 ? 9.266 -9.719 -0.953 1 86.19 30 SER B N 1
ATOM 1806 C CA . SER B 1 30 ? 9.352 -10.211 -2.322 1 86.19 30 SER B CA 1
ATOM 1807 C C . SER B 1 30 ? 8.766 -9.219 -3.312 1 86.19 30 SER B C 1
ATOM 1809 O O . SER B 1 30 ? 7.805 -8.508 -2.99 1 86.19 30 SER B O 1
ATOM 1811 N N . PHE B 1 31 ? 9.359 -9.234 -4.504 1 86.88 31 PHE B N 1
ATOM 1812 C CA . PHE B 1 31 ? 8.812 -8.43 -5.59 1 86.88 31 PHE B CA 1
ATOM 1813 C C . PHE B 1 31 ? 7.875 -9.258 -6.461 1 86.88 31 PHE B C 1
ATOM 1815 O O . PHE B 1 31 ? 7.117 -8.711 -7.266 1 86.88 31 PHE B O 1
ATOM 1822 N N . MET B 1 32 ? 7.914 -10.594 -6.18 1 88.56 32 MET B N 1
ATOM 1823 C CA . MET B 1 32 ? 7.215 -11.5 -7.09 1 88.56 32 MET B CA 1
ATOM 1824 C C . MET B 1 32 ? 6.012 -12.133 -6.406 1 88.56 32 MET B C 1
ATOM 1826 O O . MET B 1 32 ? 4.984 -12.383 -7.047 1 88.56 32 MET B O 1
ATOM 1830 N N . TYR B 1 33 ? 6.156 -12.328 -5.105 1 88.75 33 TYR B N 1
ATOM 1831 C CA . TYR B 1 33 ? 5.215 -13.266 -4.5 1 88.75 33 TYR B CA 1
ATOM 1832 C C . TYR B 1 33 ? 4.523 -12.641 -3.293 1 88.75 33 TYR B C 1
ATOM 1834 O O . TYR B 1 33 ? 5.184 -12.086 -2.412 1 88.75 33 TYR B O 1
ATOM 1842 N N . GLN B 1 34 ? 3.24 -12.703 -3.322 1 81.44 34 GLN B N 1
ATOM 1843 C CA . GLN B 1 34 ? 2.496 -12.445 -2.096 1 81.44 34 GLN B CA 1
ATOM 1844 C C . GLN B 1 34 ? 2.492 -13.664 -1.183 1 81.44 34 GLN B C 1
ATOM 1846 O O . GLN B 1 34 ? 2.258 -14.789 -1.639 1 81.44 34 GLN B O 1
ATOM 1851 N N . THR B 1 35 ? 2.773 -13.414 0.105 1 78.31 35 THR B N 1
ATOM 1852 C CA . THR B 1 35 ? 2.98 -14.578 0.957 1 78.31 35 THR B CA 1
ATOM 1853 C C . THR B 1 35 ? 1.961 -14.609 2.092 1 78.31 35 THR B C 1
ATOM 1855 O O . THR B 1 35 ? 1.9 -15.57 2.854 1 78.31 35 THR B O 1
ATOM 1858 N N . VAL B 1 36 ? 1.19 -13.594 2.109 1 79.69 36 VAL B N 1
ATOM 1859 C CA . VAL B 1 36 ? 0.165 -13.578 3.148 1 79.69 36 VAL B CA 1
ATOM 1860 C C . VAL B 1 36 ? -0.837 -14.703 2.90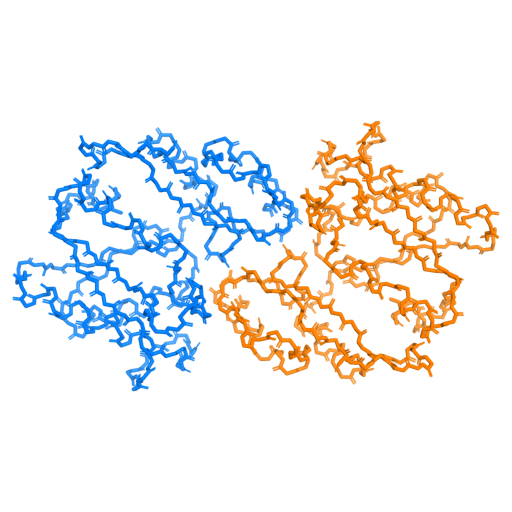4 1 79.69 36 VAL B C 1
ATOM 1862 O O . VAL B 1 36 ? -1.259 -14.93 1.77 1 79.69 36 VAL B O 1
ATOM 1865 N N . GLY B 1 37 ? -1.146 -15.516 3.941 1 81.88 37 GLY B N 1
ATOM 1866 C CA . GLY B 1 37 ? -2.123 -16.594 3.84 1 81.88 37 GLY B CA 1
ATOM 1867 C C . GLY B 1 37 ? -1.548 -17.875 3.27 1 81.88 37 GLY B C 1
ATOM 1868 O O . GLY B 1 37 ? -2.289 -18.797 2.955 1 81.88 37 GLY B O 1
ATOM 1869 N N . HIS B 1 38 ? -0.293 -17.922 3.092 1 85.88 38 HIS B N 1
ATOM 1870 C CA . HIS B 1 38 ? 0.322 -19.078 2.457 1 85.88 38 HIS B CA 1
ATOM 1871 C C . HIS B 1 38 ? 0.029 -20.359 3.238 1 85.88 38 HIS B C 1
ATOM 1873 O O . HIS B 1 38 ? -0.017 -21.438 2.662 1 85.88 38 HIS B O 1
ATOM 1879 N N . ASP B 1 39 ? -0.277 -20.25 4.473 1 87.56 39 ASP B N 1
ATOM 1880 C CA . ASP B 1 39 ? -0.522 -21.422 5.32 1 87.56 39 ASP B CA 1
ATOM 1881 C C . ASP B 1 39 ? -1.887 -22.031 5.023 1 87.56 39 ASP B C 1
ATOM 1883 O O . ASP B 1 39 ? -2.164 -23.172 5.43 1 87.56 39 ASP B O 1
ATOM 1887 N N . ALA B 1 40 ? -2.676 -21.359 4.301 1 90.69 40 ALA B N 1
ATOM 1888 C CA . ALA B 1 40 ? -4.031 -21.844 4.047 1 90.69 40 ALA B CA 1
ATOM 1889 C C . ALA B 1 40 ? -4.188 -22.297 2.6 1 90.69 40 ALA B C 1
ATOM 1891 O O . ALA B 1 40 ? -5.281 -22.672 2.178 1 90.69 40 ALA B O 1
ATOM 1892 N N . ILE B 1 41 ? -3.131 -22.344 1.88 1 93 41 ILE B N 1
ATOM 1893 C CA . ILE B 1 41 ? -3.18 -22.641 0.451 1 93 41 ILE B CA 1
ATOM 1894 C C . ILE B 1 41 ? -3.592 -24.094 0.237 1 93 41 ILE B C 1
ATOM 1896 O O . ILE B 1 41 ? -4.203 -24.422 -0.78 1 93 41 ILE B O 1
ATOM 1900 N N . HIS B 1 42 ? -3.33 -24.953 1.225 1 94.25 42 HIS B N 1
ATOM 1901 C CA . HIS B 1 42 ? -3.707 -26.359 1.11 1 94.25 42 HIS B CA 1
ATOM 1902 C C . HIS B 1 42 ? -5.219 -26.516 1.021 1 94.25 42 HIS B C 1
ATOM 1904 O O . HIS B 1 42 ? -5.715 -27.453 0.386 1 94.25 42 HIS B O 1
ATOM 1910 N N . PHE B 1 43 ? -5.941 -25.594 1.552 1 95.5 43 PHE B N 1
ATOM 1911 C CA . PHE B 1 43 ? -7.395 -25.625 1.452 1 95.5 43 PHE B CA 1
ATOM 1912 C C . PHE B 1 43 ? -7.844 -25.469 0.005 1 95.5 43 PHE B C 1
ATOM 1914 O O . PHE B 1 43 ? -8.844 -26.062 -0.408 1 95.5 43 PHE B O 1
ATOM 1921 N N . TYR B 1 44 ? -7.094 -24.688 -0.78 1 96 44 TYR B N 1
ATOM 1922 C CA . TYR B 1 44 ? -7.441 -24.516 -2.186 1 96 44 TYR B CA 1
ATOM 1923 C C . TYR B 1 44 ? -7.305 -25.828 -2.949 1 96 44 TYR B C 1
ATOM 1925 O O . TYR B 1 44 ? -8.148 -26.156 -3.783 1 96 44 TYR B O 1
ATOM 1933 N N . ALA B 1 45 ? -6.27 -26.484 -2.619 1 96.56 45 ALA B N 1
ATOM 1934 C CA . ALA B 1 45 ? -6.066 -27.797 -3.252 1 96.56 45 ALA B CA 1
ATOM 1935 C C . ALA B 1 45 ? -7.219 -28.75 -2.936 1 96.56 45 ALA B C 1
ATOM 1937 O O . ALA B 1 45 ? -7.727 -29.438 -3.824 1 96.56 45 ALA B O 1
ATOM 1938 N N . ASP B 1 46 ? -7.609 -28.75 -1.692 1 96.94 46 ASP B N 1
ATOM 1939 C CA . ASP B 1 46 ? -8.711 -29.609 -1.26 1 96.94 46 ASP B CA 1
ATOM 1940 C C . ASP B 1 46 ? -10.016 -29.203 -1.953 1 96.94 46 ASP B C 1
ATOM 1942 O O . ASP B 1 46 ? -10.758 -30.078 -2.422 1 96.94 46 ASP B O 1
ATOM 1946 N N . CYS B 1 47 ? -10.273 -27.953 -2.029 1 97.38 47 CYS B N 1
ATOM 1947 C CA . CYS B 1 47 ? -11.508 -27.438 -2.613 1 97.38 47 CYS B CA 1
ATOM 1948 C C . CYS B 1 47 ? -11.562 -27.734 -4.109 1 97.38 47 CYS B C 1
ATOM 1950 O O . CYS B 1 47 ? -12.641 -27.984 -4.652 1 97.38 47 CYS B O 1
ATOM 1952 N N . MET B 1 48 ? -10.438 -27.719 -4.746 1 97.25 48 MET B N 1
ATOM 1953 C CA . MET B 1 48 ? -10.406 -27.875 -6.199 1 97.25 48 MET B CA 1
ATOM 1954 C C . MET B 1 48 ? -10.125 -29.328 -6.59 1 97.25 48 MET B C 1
ATOM 1956 O O . MET B 1 48 ? -10.258 -29.688 -7.758 1 97.25 48 MET B O 1
ATOM 1960 N N . GLN B 1 49 ? -9.695 -30.078 -5.602 1 97.25 49 GLN B N 1
ATOM 1961 C CA . GLN B 1 49 ? -9.32 -31.469 -5.832 1 97.25 49 GLN B CA 1
ATOM 1962 C C . GLN B 1 49 ? -8.211 -31.562 -6.875 1 97.25 49 GLN B C 1
ATOM 1964 O O . GLN B 1 49 ? -8.328 -32.312 -7.844 1 97.25 49 GLN B O 1
ATOM 1969 N N . LEU B 1 50 ? -7.168 -30.844 -6.672 1 97.75 50 LEU B N 1
ATOM 1970 C CA . LEU B 1 50 ? -5.988 -30.812 -7.531 1 97.75 50 LEU B CA 1
ATOM 1971 C C . LEU B 1 50 ? -4.719 -31 -6.711 1 97.75 50 LEU B C 1
ATOM 1973 O O . LEU B 1 50 ? -4.672 -30.625 -5.535 1 97.75 50 LEU B O 1
ATOM 1977 N N . PRO B 1 51 ? -3.734 -31.641 -7.32 1 98.06 51 PRO B N 1
ATOM 1978 C CA . PRO B 1 51 ? -2.455 -31.688 -6.609 1 98.06 51 PRO B CA 1
ATOM 1979 C C . PRO B 1 51 ? -1.848 -30.312 -6.395 1 98.06 51 PRO B C 1
ATOM 1981 O O . PRO B 1 51 ? -1.95 -29.438 -7.266 1 98.06 51 PRO B O 1
ATOM 1984 N N . LEU B 1 52 ? -1.253 -30.094 -5.195 1 98.25 52 LEU B N 1
ATOM 1985 C CA . LEU B 1 52 ? -0.576 -28.859 -4.824 1 98.25 52 LEU B CA 1
ATOM 1986 C C . LEU B 1 52 ? 0.926 -29.078 -4.68 1 98.25 52 LEU B C 1
ATOM 1988 O O . LEU B 1 52 ? 1.357 -29.984 -3.947 1 98.25 52 LEU B O 1
ATOM 1992 N N . TYR B 1 53 ? 1.673 -28.344 -5.414 1 98.25 53 TYR B N 1
ATOM 1993 C CA . TYR B 1 53 ? 3.127 -28.344 -5.301 1 98.25 53 TYR B CA 1
ATOM 1994 C C . TYR B 1 53 ? 3.629 -27.047 -4.684 1 98.25 53 TYR B C 1
ATOM 1996 O O . TYR B 1 53 ? 3.305 -25.953 -5.164 1 98.25 53 TYR B O 1
ATOM 2004 N N . ARG B 1 54 ? 4.434 -27.172 -3.631 1 96.5 54 ARG B N 1
ATOM 2005 C CA . ARG B 1 54 ? 4.941 -26 -2.928 1 96.5 54 ARG B CA 1
ATOM 2006 C C . ARG B 1 54 ? 6.461 -26.047 -2.809 1 96.5 54 ARG B C 1
ATOM 2008 O O . ARG B 1 54 ? 7.047 -27.125 -2.686 1 96.5 54 ARG B O 1
ATOM 2015 N N . ARG B 1 55 ? 6.992 -24.953 -2.916 1 95.25 55 ARG B N 1
ATOM 2016 C CA . ARG B 1 55 ? 8.43 -24.781 -2.711 1 95.25 55 ARG B CA 1
ATOM 2017 C C . ARG B 1 55 ? 8.719 -23.516 -1.906 1 95.25 55 ARG B C 1
ATOM 2019 O O . ARG B 1 55 ? 7.973 -22.531 -1.983 1 95.25 55 ARG B O 1
ATOM 2026 N N . GLU B 1 56 ? 9.766 -23.547 -1.115 1 94 56 GLU B N 1
ATOM 2027 C CA . GLU B 1 56 ? 10.188 -22.375 -0.352 1 94 56 GLU B CA 1
ATOM 2028 C C . GLU B 1 56 ? 10.891 -21.359 -1.246 1 94 56 GLU B C 1
ATOM 2030 O O . GLU B 1 5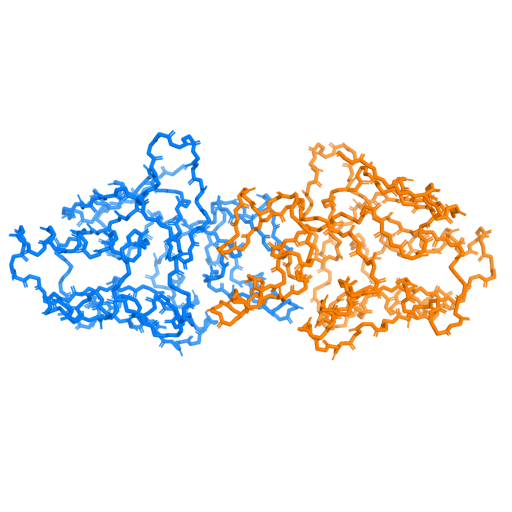6 ? 11.609 -21.734 -2.172 1 94 56 GLU B O 1
ATOM 2035 N N . ILE B 1 57 ? 10.617 -20.109 -0.961 1 94.06 57 ILE B N 1
ATOM 2036 C CA . ILE B 1 57 ? 11.375 -19.031 -1.591 1 94.06 57 ILE B CA 1
ATOM 2037 C C . ILE B 1 57 ? 12.742 -18.922 -0.93 1 94.06 57 ILE B C 1
ATOM 2039 O O . ILE B 1 57 ? 12.844 -18.531 0.236 1 94.06 57 ILE B O 1
ATOM 2043 N N . THR B 1 58 ? 13.719 -19.234 -1.621 1 93.19 58 THR B N 1
ATOM 2044 C CA . THR B 1 58 ? 15.07 -19.172 -1.085 1 93.19 58 THR B CA 1
ATOM 2045 C C . THR B 1 58 ? 15.844 -18 -1.687 1 93.19 58 THR B C 1
ATOM 2047 O O . THR B 1 58 ? 16.797 -17.5 -1.083 1 93.19 58 THR B O 1
ATOM 2050 N N . GLY B 1 59 ? 15.43 -17.609 -2.877 1 93 59 GLY B N 1
ATOM 2051 C CA . GLY B 1 59 ? 16.078 -16.5 -3.543 1 93 59 GLY B CA 1
ATOM 2052 C C . GLY B 1 59 ? 15.578 -15.148 -3.066 1 93 59 GLY B C 1
ATOM 2053 O O . GLY B 1 59 ? 14.656 -15.07 -2.254 1 93 59 GLY B O 1
ATOM 2054 N N . THR B 1 60 ? 16.312 -14.148 -3.523 1 90.94 60 THR B N 1
ATOM 2055 C CA . THR B 1 60 ? 15.922 -12.766 -3.271 1 90.94 60 THR B CA 1
ATOM 2056 C C . THR B 1 60 ? 15.812 -11.984 -4.578 1 90.94 60 THR B C 1
ATOM 2058 O O . THR B 1 60 ? 16.219 -12.477 -5.633 1 90.94 60 THR B O 1
ATOM 2061 N N . ALA B 1 61 ? 15.125 -10.883 -4.465 1 89.38 61 ALA B N 1
ATOM 2062 C CA . ALA B 1 61 ? 15 -10.062 -5.668 1 89.38 61 ALA B CA 1
ATOM 2063 C C . ALA B 1 61 ? 16.344 -9.445 -6.059 1 89.38 61 ALA B C 1
ATOM 2065 O O . ALA B 1 61 ? 16.734 -8.414 -5.504 1 89.38 61 ALA B O 1
ATOM 2066 N N . ILE B 1 62 ? 16.969 -10.039 -7.016 1 91.88 62 ILE B N 1
ATOM 2067 C CA . ILE B 1 62 ? 18.297 -9.586 -7.418 1 91.88 62 ILE B CA 1
ATOM 2068 C C . ILE B 1 62 ? 18.203 -8.844 -8.75 1 91.88 62 ILE B C 1
ATOM 2070 O O . ILE B 1 62 ? 18.641 -7.691 -8.859 1 91.88 62 ILE B O 1
ATOM 2074 N N . SER B 1 63 ? 17.672 -9.523 -9.75 1 91.75 63 SER B N 1
ATOM 2075 C CA . SER B 1 63 ? 17.5 -8.906 -11.055 1 91.75 63 SER B CA 1
ATOM 2076 C C . SER B 1 63 ? 16.219 -8.086 -11.102 1 91.75 63 SER B C 1
ATOM 2078 O O . SER B 1 63 ? 15.117 -8.633 -11.242 1 91.75 63 SER B O 1
ATOM 2080 N N . LEU B 1 64 ? 16.297 -6.781 -11.125 1 87.38 64 LEU B N 1
ATOM 2081 C CA . LEU B 1 64 ? 15.125 -5.938 -10.969 1 87.38 64 LEU B CA 1
ATOM 2082 C C . LEU B 1 64 ? 14.781 -5.23 -12.273 1 87.38 64 LEU B C 1
ATOM 2084 O O . LEU B 1 64 ? 13.82 -4.461 -12.336 1 87.38 64 LEU B O 1
ATOM 2088 N N . GLY B 1 65 ? 15.453 -5.527 -13.328 1 86.62 65 GLY B N 1
ATOM 2089 C CA . GLY B 1 65 ? 15.258 -4.848 -14.602 1 86.62 65 GLY B CA 1
ATOM 2090 C C . GLY B 1 65 ? 13.969 -5.242 -15.297 1 86.62 65 GLY B C 1
ATOM 2091 O O . GLY B 1 65 ? 13.281 -6.172 -14.859 1 86.62 65 GLY B O 1
ATOM 2092 N N . ALA B 1 66 ? 13.586 -4.574 -16.359 1 87.5 66 ALA B N 1
ATOM 2093 C CA . ALA B 1 66 ? 12.375 -4.801 -17.141 1 87.5 66 ALA B CA 1
ATOM 2094 C C . ALA B 1 66 ? 12.398 -6.172 -17.812 1 87.5 66 ALA B C 1
ATOM 2096 O O . ALA B 1 66 ? 11.352 -6.805 -17.969 1 87.5 66 ALA B O 1
ATOM 2097 N N . GLN B 1 67 ? 13.547 -6.539 -18.172 1 92.62 67 GLN B N 1
ATOM 2098 C CA . GLN B 1 67 ? 13.75 -7.887 -18.688 1 92.62 67 GLN B CA 1
ATOM 2099 C C . GLN B 1 67 ? 14.438 -8.781 -17.656 1 92.62 67 GLN B C 1
ATOM 2101 O O . GLN B 1 67 ? 15.039 -8.281 -16.703 1 92.62 67 GLN B O 1
ATOM 2106 N N . TYR B 1 68 ? 14.188 -10.062 -17.828 1 95.69 68 TYR B N 1
ATOM 2107 C CA . TYR B 1 68 ? 14.805 -10.977 -16.875 1 95.69 68 TYR B CA 1
ATOM 2108 C C . TYR B 1 68 ? 15.867 -11.844 -17.547 1 95.69 68 TYR B C 1
ATOM 2110 O O . TYR B 1 68 ? 15.633 -12.383 -18.625 1 95.69 68 TYR B O 1
ATOM 2118 N N . GLU B 1 69 ? 16.969 -11.875 -16.984 1 95.56 69 GLU B N 1
ATOM 2119 C CA . GLU B 1 69 ? 18.031 -12.836 -17.297 1 95.56 69 GLU B CA 1
ATOM 2120 C C . GLU B 1 69 ? 18.281 -13.789 -16.125 1 95.56 69 GLU B C 1
ATOM 2122 O O . GLU B 1 69 ? 18.266 -13.367 -14.961 1 95.56 69 GLU B O 1
ATOM 2127 N N . VAL B 1 70 ? 18.469 -14.961 -16.531 1 96.69 70 VAL B N 1
ATOM 2128 C CA . VAL B 1 70 ? 18.703 -15.961 -15.492 1 96.69 70 VAL B CA 1
ATOM 2129 C C . VAL B 1 70 ? 19.75 -15.445 -14.516 1 96.69 70 VAL B C 1
ATOM 2131 O O . VAL B 1 70 ? 20.891 -15.141 -14.914 1 96.69 70 VAL B O 1
ATOM 2134 N N . THR B 1 71 ? 19.375 -15.312 -13.289 1 96.88 71 THR B N 1
ATOM 2135 C CA . THR B 1 71 ? 20.219 -14.773 -12.227 1 96.88 71 THR B CA 1
ATOM 2136 C C . THR B 1 71 ? 20.234 -15.711 -11.023 1 96.88 71 THR B C 1
ATOM 2138 O O . THR B 1 71 ? 19.219 -15.875 -10.336 1 96.88 71 THR B O 1
ATOM 2141 N N . PRO B 1 72 ? 21.422 -16.266 -10.773 1 95.56 72 PRO B N 1
ATOM 2142 C CA . PRO B 1 72 ? 21.516 -17.172 -9.633 1 95.56 72 PRO B CA 1
ATOM 2143 C C . PRO B 1 72 ? 21.047 -16.531 -8.328 1 95.56 72 PRO B C 1
ATOM 2145 O O . PRO B 1 72 ? 21.328 -15.367 -8.078 1 95.56 72 PRO B O 1
ATOM 2148 N N . LYS B 1 73 ? 20.266 -17.297 -7.551 1 95.62 73 LYS B N 1
ATOM 2149 C CA . LYS B 1 73 ? 19.812 -16.922 -6.219 1 95.62 73 LYS B CA 1
ATOM 2150 C C . LYS B 1 73 ? 18.703 -15.875 -6.297 1 95.62 73 LYS B C 1
ATOM 2152 O O . LYS B 1 73 ? 18.281 -15.32 -5.273 1 95.62 73 LYS B O 1
ATOM 2157 N N . ASP B 1 74 ? 18.266 -15.609 -7.531 1 97.06 74 ASP B N 1
ATOM 2158 C CA . ASP B 1 74 ? 17.078 -14.773 -7.68 1 97.06 74 ASP B CA 1
ATOM 2159 C C . ASP B 1 74 ? 15.805 -15.562 -7.352 1 97.06 74 ASP B C 1
ATOM 2161 O O . ASP B 1 74 ? 15.664 -16.719 -7.754 1 97.06 74 ASP B O 1
ATOM 2165 N N . GLU B 1 75 ? 14.891 -14.867 -6.762 1 95.38 75 GLU B N 1
ATOM 2166 C CA . GLU B 1 75 ? 13.656 -15.531 -6.355 1 95.38 75 GLU B CA 1
ATOM 2167 C C . GLU B 1 75 ? 12.891 -16.062 -7.562 1 95.38 75 GLU B C 1
ATOM 2169 O O . GLU B 1 75 ? 12.086 -17 -7.438 1 95.38 75 GLU B O 1
ATOM 2174 N N . THR B 1 76 ? 13.07 -15.516 -8.766 1 97.31 76 THR B N 1
ATOM 2175 C CA . THR B 1 76 ? 12.445 -15.992 -9.992 1 97.31 76 THR B CA 1
ATOM 2176 C C . THR B 1 76 ? 12.828 -17.453 -10.258 1 97.31 76 THR B C 1
ATOM 2178 O O . THR B 1 76 ? 12.016 -18.234 -10.758 1 97.31 76 THR B O 1
ATOM 2181 N N . GLU B 1 77 ? 14.031 -17.766 -9.891 1 98.31 77 GLU B N 1
ATOM 2182 C CA . GLU B 1 77 ? 14.531 -19.109 -10.164 1 98.31 77 GLU B CA 1
ATOM 2183 C C . GLU B 1 77 ? 13.852 -20.141 -9.273 1 98.31 77 GLU B C 1
ATOM 2185 O O . GLU B 1 77 ? 13.789 -21.328 -9.609 1 98.31 77 GLU B O 1
ATOM 2190 N N . ASP B 1 78 ? 13.336 -19.672 -8.141 1 97.75 78 ASP B N 1
ATOM 2191 C CA . ASP B 1 78 ? 12.516 -20.578 -7.328 1 97.75 78 ASP B CA 1
ATOM 2192 C C . ASP B 1 78 ? 11.273 -21.031 -8.094 1 97.75 78 ASP B C 1
ATOM 2194 O O . ASP B 1 78 ? 10.836 -22.172 -7.949 1 97.75 78 ASP B O 1
ATOM 2198 N N . LEU B 1 79 ? 10.742 -20.141 -8.883 1 98.19 79 LEU B N 1
ATOM 2199 C CA . LEU B 1 79 ? 9.602 -20.484 -9.727 1 98.19 79 LEU B CA 1
ATOM 2200 C C . LEU B 1 79 ? 10 -21.5 -10.805 1 98.19 79 LEU B C 1
ATOM 2202 O O . LEU B 1 79 ? 9.25 -22.422 -11.094 1 98.19 79 LEU B O 1
ATOM 2206 N N . TYR B 1 80 ? 11.164 -21.281 -11.367 1 98.69 80 TYR B N 1
ATOM 2207 C CA . TYR B 1 80 ? 11.656 -22.203 -12.375 1 98.69 80 TYR B CA 1
ATOM 2208 C C . TYR B 1 80 ? 11.727 -23.625 -11.828 1 98.69 80 TYR B C 1
ATOM 2210 O O . TYR B 1 80 ? 11.242 -24.562 -12.453 1 98.69 80 TYR B O 1
ATOM 2218 N N . GLU B 1 81 ? 12.336 -23.719 -10.664 1 98.62 81 GLU B N 1
ATOM 2219 C CA . GLU B 1 81 ? 12.5 -25.031 -10.055 1 98.62 81 GLU B CA 1
ATOM 2220 C C . GLU B 1 81 ? 11.156 -25.672 -9.742 1 98.62 81 GLU B C 1
ATOM 2222 O O . GLU B 1 81 ? 10.969 -26.875 -9.938 1 98.62 81 GLU B O 1
ATOM 2227 N N . LEU B 1 82 ? 10.266 -24.875 -9.234 1 98.62 82 LEU B N 1
ATOM 2228 C CA . LEU B 1 82 ? 8.938 -25.375 -8.898 1 98.62 82 LEU B CA 1
ATOM 2229 C C . LEU B 1 82 ? 8.211 -25.875 -10.148 1 98.62 82 LEU B C 1
ATOM 2231 O O . LEU B 1 82 ? 7.676 -26.984 -10.156 1 98.62 82 LEU B O 1
ATOM 2235 N N . LEU B 1 83 ? 8.219 -25.125 -11.25 1 98.69 83 LEU B N 1
ATOM 2236 C CA . LEU B 1 83 ? 7.504 -25.484 -12.477 1 98.69 83 LEU B CA 1
ATOM 2237 C C . LEU B 1 83 ? 8.172 -26.656 -13.172 1 98.69 83 LEU B C 1
ATOM 2239 O O . LEU B 1 83 ? 7.5 -27.5 -13.781 1 98.69 83 LEU B O 1
ATOM 2243 N N . LYS B 1 84 ? 9.461 -26.688 -13.055 1 98.75 84 LYS B N 1
ATOM 2244 C CA . LYS B 1 84 ? 10.188 -27.844 -13.594 1 98.75 84 LYS B CA 1
ATOM 2245 C C . LYS B 1 84 ? 9.742 -29.141 -12.93 1 98.75 84 LYS B C 1
ATOM 2247 O O . LYS B 1 84 ? 9.477 -30.125 -13.609 1 98.75 84 LYS B O 1
ATOM 2252 N N . GLU B 1 85 ? 9.703 -29.062 -11.633 1 98.62 85 GLU B N 1
ATOM 2253 C CA . GLU B 1 85 ? 9.234 -30.234 -10.883 1 98.62 85 GLU B CA 1
ATOM 2254 C C . GLU B 1 85 ? 7.836 -30.641 -11.32 1 98.62 85 GLU B C 1
ATOM 2256 O O . GLU B 1 85 ? 7.57 -31.828 -11.531 1 98.62 85 GLU B O 1
ATOM 2261 N N . ILE B 1 86 ? 6.961 -29.719 -11.469 1 98.62 86 ILE B N 1
ATOM 2262 C CA . ILE B 1 86 ? 5.582 -29.984 -11.859 1 98.62 86 ILE B CA 1
ATOM 2263 C C . ILE B 1 86 ? 5.555 -30.594 -13.266 1 98.62 86 ILE B C 1
ATOM 2265 O O . ILE B 1 86 ? 4.84 -31.562 -13.516 1 98.62 86 ILE B O 1
ATOM 2269 N N . LYS B 1 87 ? 6.324 -30.047 -14.156 1 98.19 87 LYS B N 1
ATOM 2270 C CA . LYS B 1 87 ? 6.387 -30.547 -15.531 1 98.19 87 LYS B CA 1
ATOM 2271 C C . LYS B 1 87 ? 6.879 -32 -15.562 1 98.19 87 LYS B C 1
ATOM 2273 O O . LYS B 1 87 ? 6.398 -32.812 -16.375 1 98.19 87 LYS B O 1
ATOM 2278 N N . GLU B 1 88 ? 7.828 -32.312 -14.734 1 98.31 88 GLU B N 1
ATOM 2279 C CA . GLU B 1 88 ? 8.344 -33.656 -14.648 1 98.31 88 GLU B CA 1
ATOM 2280 C C . GLU B 1 88 ? 7.266 -34.625 -14.172 1 98.31 88 GLU B C 1
ATOM 2282 O O . GLU B 1 88 ? 7.172 -35.75 -14.664 1 98.31 88 GLU B O 1
ATOM 2287 N N . LYS B 1 89 ? 6.484 -34.25 -13.266 1 98.25 89 LYS B N 1
ATOM 2288 C CA . LYS B 1 89 ? 5.445 -35.062 -12.688 1 98.25 89 LYS B CA 1
ATOM 2289 C C . LYS B 1 89 ? 4.195 -35.094 -13.562 1 98.25 89 LYS B C 1
ATOM 2291 O O . LYS B 1 89 ? 3.443 -36.062 -13.562 1 98.25 89 LYS B O 1
ATOM 2296 N N . HIS B 1 90 ? 4.012 -33.969 -14.273 1 98.25 90 HIS B N 1
ATOM 2297 C CA . HIS B 1 90 ? 2.881 -33.812 -15.18 1 98.25 90 HIS B CA 1
ATOM 2298 C C . HIS B 1 90 ? 3.346 -33.375 -16.578 1 98.25 90 HIS B C 1
ATOM 2300 O O . HIS B 1 90 ? 3.141 -32.25 -16.984 1 98.25 90 HIS B O 1
ATOM 2306 N N . PRO B 1 91 ? 3.771 -34.344 -17.375 1 97.69 91 PRO B N 1
ATOM 2307 C CA . PRO B 1 91 ? 4.332 -34 -18.688 1 97.69 91 PRO B CA 1
ATOM 2308 C C . PRO B 1 91 ? 3.291 -33.438 -19.641 1 97.69 91 PRO B C 1
ATOM 2310 O O . PRO B 1 91 ? 3.645 -32.812 -20.656 1 97.69 91 PRO B O 1
ATOM 2313 N N . GLU B 1 92 ? 2.055 -33.625 -19.328 1 97.38 92 GLU B N 1
ATOM 2314 C CA . GLU B 1 92 ? 0.973 -33.156 -20.188 1 97.38 92 GLU B CA 1
ATOM 2315 C C . GLU B 1 92 ? 0.738 -31.656 -20 1 97.38 92 GLU B C 1
ATOM 2317 O O . GLU B 1 92 ? 0.037 -31.031 -20.797 1 97.38 92 GLU B O 1
ATOM 2322 N N . VAL B 1 93 ? 1.33 -31.047 -19 1 98.06 93 VAL B N 1
ATOM 2323 C CA . VAL B 1 93 ? 1.134 -29.625 -18.734 1 98.06 93 VAL B CA 1
ATOM 2324 C C . VAL B 1 93 ? 1.72 -28.797 -19.875 1 98.06 93 VAL B C 1
ATOM 2326 O O . VAL B 1 93 ? 2.844 -29.047 -20.328 1 98.06 93 VAL B O 1
ATOM 2329 N N . GLN B 1 94 ? 0.982 -27.781 -20.344 1 98.19 94 GLN B N 1
ATOM 2330 C CA . GLN B 1 94 ? 1.411 -27.031 -21.516 1 98.19 94 GLN B CA 1
ATOM 2331 C C . GLN B 1 94 ? 1.565 -25.547 -21.188 1 98.19 94 GLN B C 1
ATOM 2333 O O . GLN B 1 94 ? 2.168 -24.797 -21.953 1 98.19 94 GLN B O 1
ATOM 2338 N N . GLY B 1 95 ? 0.982 -25.109 -20.078 1 98.5 95 GLY B N 1
ATOM 2339 C CA . GLY B 1 95 ? 1.023 -23.688 -19.781 1 98.5 95 GLY B CA 1
ATOM 2340 C C . GLY B 1 95 ? 0.909 -23.375 -18.312 1 98.5 95 GLY B C 1
ATOM 2341 O O . GLY B 1 95 ? 0.653 -24.281 -17.5 1 98.5 95 GLY B O 1
ATOM 2342 N N . VAL B 1 96 ? 1.195 -22.203 -17.953 1 98.62 96 VAL B N 1
ATOM 2343 C CA . VAL B 1 96 ? 1.127 -21.672 -16.594 1 98.62 96 VAL B CA 1
ATOM 2344 C C . VAL B 1 96 ? 0.235 -20.438 -16.578 1 98.62 96 VAL B C 1
ATOM 2346 O O . VAL B 1 96 ? 0.453 -19.484 -17.328 1 98.62 96 VAL B O 1
ATOM 2349 N N . SER B 1 97 ? -0.786 -20.469 -15.727 1 98 97 SER B N 1
ATOM 2350 C CA . SER B 1 97 ? -1.657 -19.312 -15.539 1 98 97 SER B CA 1
ATOM 2351 C C . SER B 1 97 ? -1.209 -18.469 -14.352 1 98 97 SER B C 1
ATOM 2353 O O . SER B 1 97 ? -0.932 -19 -13.281 1 98 97 SER B O 1
ATOM 2355 N N . SER B 1 98 ? -1.075 -17.203 -14.594 1 96.06 98 SER B N 1
ATOM 2356 C CA . SER B 1 98 ? -0.78 -16.25 -13.531 1 96.06 98 SER B CA 1
ATOM 2357 C C . SER B 1 98 ? -1.754 -15.07 -13.555 1 96.06 98 SER B C 1
ATOM 2359 O O . SER B 1 98 ? -2.469 -14.875 -14.539 1 96.06 98 SER B O 1
ATOM 2361 N N . GLY B 1 99 ? -1.761 -14.352 -12.383 1 94.06 99 GLY B N 1
ATOM 2362 C CA . GLY B 1 99 ? -2.773 -13.32 -12.211 1 94.06 99 GLY B CA 1
ATOM 2363 C C . GLY B 1 99 ? -2.219 -11.914 -12.328 1 94.06 99 GLY B C 1
ATOM 2364 O O . GLY B 1 99 ? -2.752 -10.984 -11.727 1 94.06 99 GLY B O 1
ATOM 2365 N N . ALA B 1 100 ? -1.163 -11.727 -13.102 1 92.69 100 ALA B N 1
ATOM 2366 C CA . ALA B 1 100 ? -0.626 -10.383 -13.289 1 92.69 100 ALA B CA 1
ATOM 2367 C C . ALA B 1 100 ? -1.632 -9.484 -14.008 1 92.69 100 ALA B C 1
ATOM 2369 O O . ALA B 1 100 ? -2.234 -9.891 -15 1 92.69 100 ALA B O 1
ATOM 2370 N N . ILE B 1 101 ? -1.795 -8.305 -13.492 1 94.31 101 ILE B N 1
ATOM 2371 C CA . ILE B 1 101 ? -2.773 -7.395 -14.07 1 94.31 101 ILE B CA 1
ATOM 2372 C C . ILE B 1 101 ? -2.055 -6.215 -14.727 1 94.31 101 ILE B C 1
ATOM 2374 O O . ILE B 1 101 ? -2.227 -5.961 -15.922 1 94.31 101 ILE B O 1
ATOM 2378 N N . LEU B 1 102 ? -1.205 -5.492 -13.93 1 90.06 102 LEU B N 1
ATOM 2379 C CA . LEU B 1 102 ? -0.583 -4.285 -14.461 1 90.06 102 LEU B CA 1
ATOM 2380 C C . LEU B 1 102 ? 0.926 -4.312 -14.242 1 90.06 102 LEU B C 1
ATOM 2382 O O . LEU B 1 102 ? 1.656 -3.516 -14.836 1 90.06 102 LEU B O 1
ATOM 2386 N N . SER B 1 103 ? 1.43 -5.203 -13.484 1 87.06 103 SER B N 1
ATOM 2387 C CA . SER B 1 103 ? 2.865 -5.266 -13.234 1 87.06 103 SER B CA 1
ATOM 2388 C C . SER B 1 103 ? 3.576 -6.113 -14.281 1 87.06 103 SER B C 1
ATOM 2390 O O . SER B 1 103 ? 3.496 -7.344 -14.25 1 87.06 103 SER B O 1
ATOM 2392 N N . SER B 1 104 ? 4.324 -5.395 -15.117 1 89.62 104 SER B N 1
ATOM 2393 C CA . SER B 1 104 ? 5.102 -6.117 -16.125 1 89.62 104 SER B CA 1
ATOM 2394 C C . SER B 1 104 ? 6.223 -6.922 -15.477 1 89.62 104 SER B C 1
ATOM 2396 O O . SER B 1 104 ? 6.691 -7.91 -16.047 1 89.62 104 SER B O 1
ATOM 2398 N N . TYR B 1 105 ? 6.594 -6.547 -14.281 1 90.25 105 TYR B N 1
ATOM 2399 C CA . TYR B 1 105 ? 7.668 -7.227 -13.57 1 90.25 105 TYR B CA 1
ATOM 2400 C C . TYR B 1 105 ? 7.348 -8.703 -13.375 1 90.25 105 TYR B C 1
ATOM 2402 O O . TYR B 1 105 ? 8.148 -9.57 -13.742 1 90.25 105 TYR B O 1
ATOM 2410 N N . GLN B 1 106 ? 6.191 -8.984 -12.875 1 91.31 106 GLN B N 1
ATOM 2411 C CA . GLN B 1 106 ? 5.77 -10.359 -12.625 1 91.31 106 GLN B CA 1
ATOM 2412 C C . GLN B 1 106 ? 5.531 -11.102 -13.938 1 91.31 106 GLN B C 1
ATOM 2414 O O . GLN B 1 106 ? 6.004 -12.227 -14.117 1 91.31 106 GLN B O 1
ATOM 2419 N N . LYS B 1 107 ? 4.879 -10.461 -14.812 1 94.69 107 LYS B N 1
ATOM 2420 C CA . LYS B 1 107 ? 4.504 -11.102 -16.078 1 94.69 107 LYS B CA 1
ATOM 2421 C C . LYS B 1 107 ? 5.738 -11.555 -16.844 1 94.69 107 LYS B C 1
ATOM 2423 O O . LYS B 1 107 ? 5.812 -12.695 -17.297 1 94.69 107 LYS B O 1
ATOM 2428 N N . VAL B 1 108 ? 6.707 -10.695 -17 1 96.12 108 VAL B N 1
ATOM 2429 C CA . VAL B 1 108 ? 7.91 -10.961 -17.781 1 96.12 108 VAL B CA 1
ATOM 2430 C C . VAL B 1 108 ? 8.695 -12.109 -17.156 1 96.12 108 VAL B C 1
ATOM 2432 O O . VAL B 1 108 ? 9.242 -12.953 -17.859 1 96.12 108 VAL B O 1
ATOM 2435 N N . ARG B 1 109 ? 8.75 -12.188 -15.883 1 96.69 109 ARG B N 1
ATOM 2436 C CA . ARG B 1 109 ? 9.492 -13.227 -15.188 1 96.69 109 ARG B CA 1
ATOM 2437 C C . ARG B 1 109 ? 8.797 -14.578 -15.297 1 96.69 109 ARG B C 1
ATOM 2439 O O . ARG B 1 109 ? 9.445 -15.609 -15.492 1 96.69 109 ARG B O 1
ATOM 2446 N N . VAL B 1 110 ? 7.477 -14.57 -15.227 1 97.5 110 VAL B N 1
ATOM 2447 C CA . VAL B 1 110 ? 6.73 -15.805 -15.445 1 97.5 110 VAL B CA 1
ATOM 2448 C C . VAL B 1 110 ? 6.918 -16.266 -16.891 1 97.5 110 VAL B C 1
ATOM 2450 O O . VAL B 1 110 ? 7.137 -17.469 -17.141 1 97.5 110 VAL B O 1
ATOM 2453 N N . GLU B 1 111 ? 6.871 -15.344 -17.812 1 98.12 111 GLU B N 1
ATOM 2454 C CA . GLU B 1 111 ? 7.074 -15.656 -19.219 1 98.12 111 GLU B CA 1
ATOM 2455 C C . GLU B 1 111 ? 8.461 -16.25 -19.453 1 98.12 111 GLU B C 1
ATOM 2457 O O . GLU B 1 111 ? 8.602 -17.234 -20.188 1 98.12 111 GLU B O 1
ATOM 2462 N N . ASN B 1 112 ? 9.398 -15.633 -18.859 1 98.31 112 ASN B N 1
ATOM 2463 C CA . ASN B 1 112 ? 10.766 -16.125 -19 1 98.31 112 ASN B CA 1
ATOM 2464 C C . ASN B 1 112 ? 10.891 -17.578 -18.531 1 98.31 112 ASN B C 1
ATOM 2466 O O . ASN B 1 112 ? 11.438 -18.422 -19.234 1 98.31 112 ASN B O 1
ATOM 2470 N N . VAL B 1 113 ? 10.422 -17.828 -17.359 1 98.5 113 VAL B N 1
ATOM 2471 C CA . VAL B 1 113 ? 10.5 -19.156 -16.766 1 98.5 113 VAL B CA 1
ATOM 2472 C C . VAL B 1 113 ? 9.75 -20.156 -17.656 1 98.5 113 VAL B C 1
ATOM 2474 O O . VAL B 1 113 ? 10.25 -21.25 -17.938 1 98.5 113 VAL B O 1
ATOM 2477 N N . CYS B 1 114 ? 8.562 -19.781 -18.141 1 98.69 114 CYS B N 1
ATOM 2478 C CA . CYS B 1 114 ? 7.766 -20.641 -19.016 1 98.69 114 CYS B CA 1
ATOM 2479 C C . CYS B 1 114 ? 8.516 -20.953 -20.297 1 98.69 114 CYS B C 1
ATOM 2481 O O . CYS B 1 114 ? 8.602 -22.125 -20.703 1 98.69 114 CYS B O 1
ATOM 2483 N N . ASP B 1 115 ? 9.078 -19.969 -20.891 1 98.5 115 ASP B N 1
ATOM 2484 C CA . ASP B 1 115 ? 9.805 -20.125 -22.141 1 98.5 115 ASP B CA 1
ATOM 2485 C C . ASP B 1 115 ? 10.938 -21.141 -22 1 98.5 115 ASP B C 1
ATOM 2487 O O . ASP B 1 115 ? 11.109 -22.016 -22.844 1 98.5 115 ASP B O 1
ATOM 2491 N N . ARG B 1 116 ? 11.648 -21.047 -20.953 1 98.44 116 ARG B N 1
ATOM 2492 C CA . ARG B 1 116 ? 12.797 -21.922 -20.719 1 98.44 116 ARG B CA 1
ATOM 2493 C C . ARG B 1 116 ? 12.352 -23.359 -20.5 1 98.44 116 ARG B C 1
ATOM 2495 O O . ARG B 1 116 ? 13.117 -24.297 -20.75 1 98.44 116 ARG B O 1
ATOM 2502 N N . LEU B 1 117 ? 11.125 -23.516 -20.094 1 98.56 117 LEU B N 1
ATOM 2503 C CA . LEU B 1 117 ? 10.617 -24.844 -19.797 1 98.56 117 LEU B CA 1
ATOM 2504 C C . LEU B 1 117 ? 9.734 -25.359 -20.938 1 98.56 117 LEU B C 1
ATOM 2506 O O . LEU B 1 117 ? 9.156 -26.438 -20.844 1 98.56 117 LEU B O 1
ATOM 2510 N N . GLY B 1 118 ? 9.539 -24.547 -21.969 1 98.38 118 GLY B N 1
ATOM 2511 C CA . GLY B 1 118 ? 8.68 -24.922 -23.078 1 98.38 118 GLY B CA 1
ATOM 2512 C C . GLY B 1 118 ? 7.199 -24.844 -22.734 1 98.38 118 GLY B C 1
ATOM 2513 O O . GLY B 1 118 ? 6.398 -25.641 -23.234 1 98.38 118 GLY B O 1
ATOM 2514 N N . LEU B 1 119 ? 6.867 -24.016 -21.828 1 98.69 119 LEU B N 1
ATOM 2515 C CA . LEU B 1 119 ? 5.484 -23.812 -21.422 1 98.69 119 LEU B CA 1
ATOM 2516 C C . LEU B 1 119 ? 4.953 -22.484 -21.938 1 98.69 119 LEU B C 1
ATOM 2518 O O . LEU B 1 119 ? 5.73 -21.578 -22.25 1 98.69 119 LEU B O 1
ATOM 2522 N N . THR B 1 120 ? 3.666 -22.391 -22.078 1 98.62 120 THR B N 1
ATOM 2523 C CA . THR B 1 120 ? 3.016 -21.141 -22.469 1 98.62 120 THR B CA 1
ATOM 2524 C C . THR B 1 120 ? 2.555 -20.359 -21.25 1 98.62 120 THR B C 1
ATOM 2526 O O . THR B 1 120 ? 1.886 -20.922 -20.375 1 98.62 120 THR B O 1
ATOM 2529 N N . SER B 1 121 ? 2.979 -19.094 -21.125 1 98.5 121 SER B N 1
ATOM 2530 C CA . SER B 1 121 ? 2.486 -18.234 -20.062 1 98.5 121 SER B CA 1
ATOM 2531 C C . SER B 1 121 ? 1.11 -17.672 -20.406 1 98.5 121 SER B C 1
ATOM 2533 O O . SER B 1 121 ? 0.93 -17.031 -21.453 1 98.5 121 SER B O 1
ATOM 2535 N N . LEU B 1 122 ? 0.138 -17.938 -19.562 1 98.31 122 LEU B N 1
ATOM 2536 C CA . LEU B 1 122 ? -1.229 -17.453 -19.75 1 98.31 122 LEU B CA 1
ATOM 2537 C C . LEU B 1 122 ? -1.568 -16.391 -18.703 1 98.31 122 LEU B C 1
ATOM 2539 O O . LEU B 1 122 ? -1.777 -16.703 -17.531 1 98.31 122 LEU B O 1
ATOM 2543 N N . ALA B 1 123 ? -1.628 -15.133 -19.141 1 97.25 123 ALA B N 1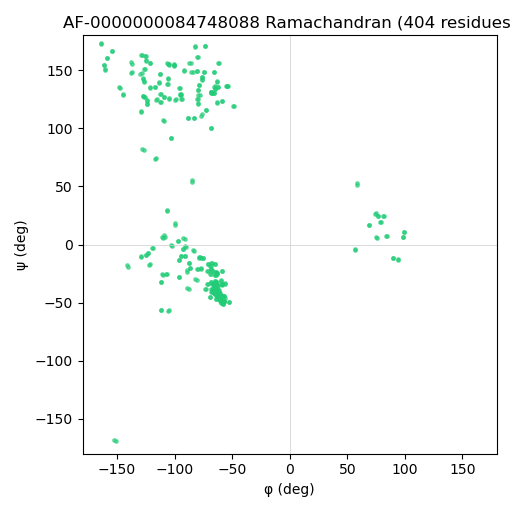
ATOM 2544 C CA . ALA B 1 123 ? -1.969 -14 -18.281 1 97.25 123 ALA B CA 1
ATOM 2545 C C . ALA B 1 123 ? -3.262 -13.336 -18.734 1 97.25 123 ALA B C 1
ATOM 2547 O O . ALA B 1 123 ? -3.256 -12.172 -19.141 1 97.25 123 ALA B O 1
ATOM 2548 N N . TYR B 1 124 ? -4.344 -13.953 -18.5 1 97.62 124 TYR B N 1
ATOM 2549 C CA . TYR B 1 124 ? -5.617 -13.547 -19.078 1 97.62 124 TYR B CA 1
ATOM 2550 C C . TYR B 1 124 ? -6.109 -12.242 -18.453 1 97.62 124 TYR B C 1
ATOM 2552 O O . TYR B 1 124 ? -6.98 -11.57 -19.016 1 97.62 124 TYR B O 1
ATOM 2560 N N . LEU B 1 125 ? -5.535 -11.867 -17.281 1 97.56 125 LEU B N 1
ATOM 2561 C CA . LEU B 1 125 ? -5.992 -10.656 -16.625 1 97.56 125 LEU B CA 1
ATOM 2562 C C . LEU B 1 125 ? -5.148 -9.453 -17.031 1 97.56 125 LEU B C 1
ATOM 2564 O O . LEU B 1 125 ? -5.461 -8.32 -16.672 1 97.56 125 LEU B O 1
ATOM 2568 N N . TRP B 1 126 ? -4.125 -9.703 -17.828 1 96.69 126 TRP B N 1
ATOM 2569 C CA . TRP B 1 126 ? -3.135 -8.688 -18.172 1 96.69 126 TRP B CA 1
ATOM 2570 C C . TRP B 1 126 ? -3.793 -7.492 -18.844 1 96.69 126 TRP B C 1
ATOM 2572 O O . TRP B 1 126 ? -4.535 -7.652 -19.812 1 96.69 126 TRP B O 1
ATOM 2582 N N . GLU B 1 127 ? -3.617 -6.262 -18.297 1 96 127 GLU B N 1
ATOM 2583 C CA . GLU B 1 127 ? -4.004 -4.961 -18.844 1 96 127 GLU B CA 1
ATOM 2584 C C . GLU B 1 127 ? -5.52 -4.801 -18.859 1 96 127 GLU B C 1
ATOM 2586 O O . GLU B 1 127 ? -6.051 -3.943 -19.562 1 96 127 GLU B O 1
ATOM 2591 N N . ARG B 1 128 ? -6.18 -5.668 -18.078 1 96.75 128 ARG B N 1
ATOM 2592 C CA . ARG B 1 128 ? -7.617 -5.465 -17.922 1 96.75 128 ARG B CA 1
ATOM 2593 C C . ARG B 1 128 ? -7.902 -4.277 -17 1 96.75 128 ARG B C 1
ATOM 2595 O O . ARG B 1 128 ? -7.121 -3.98 -16.094 1 96.75 128 ARG B O 1
ATOM 2602 N N . ASN B 1 129 ? -8.992 -3.648 -17.297 1 96.88 129 ASN B N 1
ATOM 2603 C CA . ASN B 1 129 ? -9.445 -2.574 -16.422 1 96.88 129 ASN B CA 1
ATOM 2604 C C . ASN B 1 129 ? -9.781 -3.092 -15.023 1 96.88 129 ASN B C 1
ATOM 2606 O O . ASN B 1 129 ? -10.68 -3.918 -14.859 1 96.88 129 ASN B O 1
ATOM 2610 N N . GLN B 1 130 ? -9.164 -2.59 -14.016 1 96.31 130 GLN B N 1
ATOM 2611 C CA . GLN B 1 130 ? -9.266 -3.154 -12.672 1 96.31 130 GLN B CA 1
ATOM 2612 C C . GLN B 1 130 ? -10.672 -2.977 -12.102 1 96.31 130 GLN B C 1
ATOM 2614 O O . GLN B 1 130 ? -11.148 -3.822 -11.344 1 96.31 130 GLN B O 1
ATOM 2619 N N . LYS B 1 131 ? -11.273 -1.817 -12.391 1 97.12 131 LYS B N 1
ATOM 2620 C CA . LYS B 1 131 ? -12.648 -1.584 -11.945 1 97.12 131 LYS B CA 1
ATOM 2621 C C . LYS B 1 131 ? -13.586 -2.664 -12.469 1 97.12 131 LYS B C 1
ATOM 2623 O O . LYS B 1 131 ? -14.336 -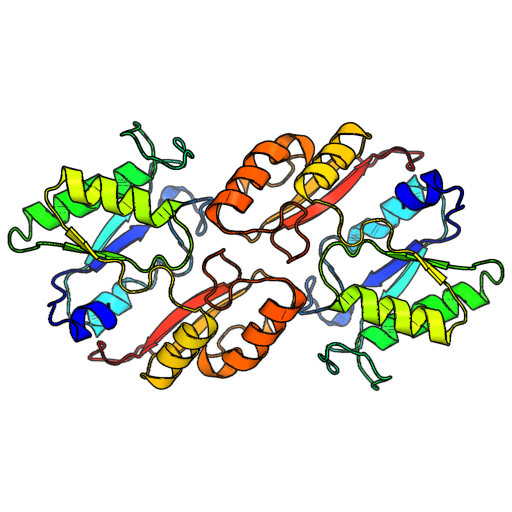3.271 -11.703 1 97.12 131 LYS B O 1
ATOM 2628 N N . GLU B 1 132 ? -13.445 -2.881 -13.742 1 98.06 132 GLU B N 1
ATOM 2629 C CA . GLU B 1 132 ? -14.281 -3.902 -14.367 1 98.06 132 GLU B CA 1
ATOM 2630 C C . GLU B 1 132 ? -13.914 -5.297 -13.867 1 98.06 132 GLU B C 1
ATOM 2632 O O . GLU B 1 132 ? -14.797 -6.117 -13.602 1 98.06 132 GLU B O 1
ATOM 2637 N N . LEU B 1 133 ? -12.688 -5.477 -13.734 1 98 133 LEU B N 1
ATOM 2638 C CA . LEU B 1 133 ? -12.195 -6.793 -13.352 1 98 133 LEU B CA 1
ATOM 2639 C C . LEU B 1 133 ? -12.68 -7.176 -11.961 1 98 133 LEU B C 1
ATOM 2641 O O . LEU B 1 133 ? -13.18 -8.281 -11.75 1 98 133 LEU B O 1
ATOM 2645 N N . LEU B 1 134 ? -12.578 -6.281 -10.984 1 98.06 134 LEU B N 1
ATOM 2646 C CA . LEU B 1 134 ? -13 -6.586 -9.625 1 98.06 134 LEU B CA 1
ATOM 2647 C C . LEU B 1 134 ? -14.508 -6.812 -9.562 1 98.06 134 LEU B C 1
ATOM 2649 O O . LEU B 1 134 ? -14.977 -7.727 -8.883 1 98.06 134 LEU B O 1
ATOM 2653 N N . ALA B 1 135 ? -15.211 -6.008 -10.289 1 97.88 135 ALA B N 1
ATOM 2654 C CA . ALA B 1 135 ? -16.656 -6.188 -10.352 1 97.88 135 ALA B CA 1
ATOM 2655 C C . ALA B 1 135 ? -17.016 -7.555 -10.922 1 97.88 135 ALA B C 1
ATOM 2657 O O . ALA B 1 135 ? -17.891 -8.242 -10.391 1 97.88 135 ALA B O 1
ATOM 2658 N N . GLU B 1 136 ? -16.344 -7.93 -11.938 1 97.69 136 GLU B N 1
ATOM 2659 C CA . GLU B 1 136 ? -16.562 -9.234 -12.562 1 97.69 136 GLU B CA 1
ATOM 2660 C C . GLU B 1 136 ? -16.281 -10.367 -11.586 1 97.69 136 GLU B C 1
ATOM 2662 O O . GLU B 1 136 ? -17.016 -11.359 -11.539 1 97.69 136 GLU B O 1
ATOM 2667 N N . MET B 1 137 ? -15.242 -10.234 -10.836 1 97.5 137 MET B N 1
ATOM 2668 C CA . MET B 1 137 ? -14.898 -11.258 -9.859 1 97.5 137 MET B CA 1
ATOM 2669 C C . MET B 1 137 ? -16.016 -11.43 -8.828 1 97.5 137 MET B C 1
ATOM 2671 O O . MET B 1 137 ? -16.453 -12.555 -8.562 1 97.5 137 MET B O 1
ATOM 2675 N N . ALA B 1 138 ? -16.453 -10.32 -8.352 1 96.06 138 ALA B N 1
ATOM 2676 C CA . ALA B 1 138 ? -17.516 -10.359 -7.348 1 96.06 138 ALA B CA 1
ATOM 2677 C C . ALA B 1 138 ? -18.797 -10.938 -7.93 1 96.06 138 ALA B C 1
ATOM 2679 O O . ALA B 1 138 ? -19.453 -11.773 -7.297 1 96.06 138 ALA B O 1
ATOM 2680 N N . ASP B 1 139 ? -19.078 -10.594 -9.133 1 96.94 139 ASP B N 1
ATOM 2681 C CA . ASP B 1 139 ? -20.328 -10.984 -9.781 1 96.94 139 ASP B CA 1
ATOM 2682 C C . ASP B 1 139 ? -20.281 -12.438 -10.234 1 96.94 139 ASP B C 1
ATOM 2684 O O . ASP B 1 139 ? -21.328 -13.062 -10.445 1 96.94 139 ASP B O 1
ATOM 2688 N N . SER B 1 140 ? -19.109 -12.922 -10.367 1 96.5 140 SER B N 1
ATOM 2689 C CA . SER B 1 140 ? -18.953 -14.273 -10.906 1 96.5 140 SER B CA 1
ATOM 2690 C C . SER B 1 140 ? -18.938 -15.312 -9.789 1 96.5 140 SER B C 1
ATOM 2692 O O . SER B 1 140 ? -18.594 -16.469 -10.031 1 96.5 140 SER B O 1
ATOM 2694 N N . GLY B 1 141 ? -19.156 -14.867 -8.602 1 95.62 141 GLY B N 1
ATOM 2695 C CA . GLY B 1 141 ? -19.281 -15.828 -7.516 1 95.62 141 GLY B CA 1
ATOM 2696 C C . GLY B 1 141 ? -18 -16 -6.715 1 95.62 141 GLY B C 1
ATOM 2697 O O . GLY B 1 141 ? -17.922 -16.891 -5.855 1 95.62 141 GLY B O 1
ATOM 2698 N N . VAL B 1 142 ? -17.031 -15.234 -6.973 1 97.69 142 VAL B N 1
ATOM 2699 C CA . VAL B 1 142 ? -15.828 -15.273 -6.152 1 97.69 142 VAL B CA 1
ATOM 2700 C C . VAL B 1 142 ? -16.109 -14.641 -4.789 1 97.69 142 VAL B C 1
ATOM 2702 O O . VAL B 1 142 ? -16.438 -13.453 -4.707 1 97.69 142 VAL B O 1
ATOM 2705 N N . ASN B 1 143 ? -16.016 -15.445 -3.816 1 97.69 143 ASN B N 1
ATOM 2706 C CA . ASN B 1 143 ? -16.109 -14.977 -2.438 1 97.69 143 ASN B CA 1
ATOM 2707 C C . ASN B 1 143 ? -14.742 -14.914 -1.773 1 97.69 143 ASN B C 1
ATOM 2709 O O . ASN B 1 143 ? -14.305 -15.875 -1.138 1 97.69 143 ASN B O 1
ATOM 2713 N N . ALA B 1 144 ? -14.109 -13.781 -1.858 1 97.81 144 ALA B N 1
ATOM 2714 C CA . ALA B 1 144 ? -12.797 -13.531 -1.275 1 97.81 144 ALA B CA 1
ATOM 2715 C C . ALA B 1 144 ? -12.867 -12.438 -0.213 1 97.81 144 ALA B C 1
ATOM 2717 O O . ALA B 1 144 ? -13.477 -11.391 -0.433 1 97.81 144 ALA B O 1
ATOM 2718 N N . ILE B 1 145 ? -12.203 -12.68 0.899 1 97.94 145 ILE B N 1
ATOM 2719 C CA . ILE B 1 145 ? -12.25 -11.719 1.993 1 97.94 145 ILE B CA 1
ATOM 2720 C C . ILE B 1 145 ? -10.875 -11.078 2.18 1 97.94 145 ILE B C 1
ATOM 2722 O O . ILE B 1 145 ? -9.852 -11.711 1.929 1 97.94 145 ILE B O 1
ATOM 2726 N N . LEU B 1 146 ? -10.906 -9.828 2.572 1 96.81 146 LEU B N 1
ATOM 2727 C CA . LEU B 1 146 ? -9.648 -9.172 2.896 1 96.81 146 LEU B CA 1
ATOM 2728 C C . LEU B 1 146 ? -9.031 -9.766 4.16 1 96.81 146 LEU B C 1
ATOM 2730 O O . LEU B 1 146 ? -9.703 -9.867 5.191 1 96.81 146 LEU B O 1
ATOM 2734 N N . ILE B 1 147 ? -7.742 -10.094 4.078 1 95.06 147 ILE B N 1
ATOM 2735 C CA . ILE B 1 147 ? -7.094 -10.68 5.242 1 95.06 147 ILE B CA 1
ATOM 2736 C C . ILE B 1 147 ? -5.883 -9.844 5.641 1 95.06 147 ILE B C 1
ATOM 2738 O O . ILE B 1 147 ? -5.27 -10.086 6.684 1 95.06 147 ILE B O 1
ATOM 2742 N N . LYS B 1 148 ? -5.566 -8.953 4.887 1 90.75 148 LYS B N 1
ATOM 2743 C CA . LYS B 1 148 ? -4.52 -7.969 5.16 1 90.75 148 LYS B CA 1
ATOM 2744 C C . LYS B 1 148 ? -4.852 -6.621 4.527 1 90.75 148 LYS B C 1
ATOM 2746 O O . LYS B 1 148 ? -5.387 -6.566 3.416 1 90.75 148 LYS B O 1
ATOM 2751 N N . VAL B 1 149 ? -4.676 -5.566 5.254 1 90.19 149 VAL B N 1
ATOM 2752 C CA . VAL B 1 149 ? -4.855 -4.215 4.734 1 90.19 149 VAL B CA 1
ATOM 2753 C C . VAL B 1 149 ? -3.607 -3.383 5.012 1 90.19 149 VAL B C 1
ATOM 2755 O O . VAL B 1 149 ? -2.984 -3.521 6.066 1 90.19 149 VAL B O 1
ATOM 2758 N N . ALA B 1 150 ? -3.238 -2.545 3.992 1 81.81 150 ALA B N 1
ATOM 2759 C CA . ALA B 1 150 ? -1.991 -1.799 4.148 1 81.81 150 ALA B CA 1
ATOM 2760 C C . ALA B 1 150 ? -2.131 -0.377 3.611 1 81.81 150 ALA B C 1
ATOM 2762 O O . ALA B 1 150 ? -1.377 0.518 4 1 81.81 150 ALA B O 1
ATOM 2763 N N . ALA B 1 151 ? -3.066 -0.008 2.768 1 83.25 151 ALA B N 1
ATOM 2764 C CA . ALA B 1 151 ? -3.209 1.298 2.129 1 83.25 151 ALA B CA 1
ATOM 2765 C C . ALA B 1 151 ? -3.977 2.266 3.025 1 83.25 151 ALA B C 1
ATOM 2767 O O . ALA B 1 151 ? -4.75 1.843 3.889 1 83.25 151 ALA B O 1
ATOM 2768 N N . MET B 1 152 ? -3.732 3.492 2.775 1 85.19 152 MET B N 1
ATOM 2769 C CA . MET B 1 152 ? -4.543 4.527 3.41 1 85.19 152 MET B CA 1
ATOM 2770 C C . MET B 1 152 ? -6.027 4.297 3.15 1 85.19 152 MET B C 1
ATOM 2772 O O . MET B 1 152 ? -6.418 3.943 2.035 1 85.19 152 MET B O 1
ATOM 2776 N N . GLY B 1 153 ? -6.785 4.48 4.234 1 87.94 153 GLY B N 1
ATOM 2777 C CA . GLY B 1 153 ? -8.227 4.34 4.082 1 87.94 153 GLY B CA 1
ATOM 2778 C C . GLY B 1 153 ? -8.727 2.949 4.418 1 87.94 153 GLY B C 1
ATOM 2779 O O . GLY B 1 153 ? -9.93 2.73 4.539 1 87.94 153 GLY B O 1
ATOM 2780 N N . LEU B 1 154 ? -7.762 2.057 4.512 1 91.5 154 LEU B N 1
ATOM 2781 C CA . LEU B 1 154 ? -8.117 0.701 4.914 1 91.5 154 LEU B CA 1
ATOM 2782 C C . LEU B 1 154 ? -7.699 0.435 6.355 1 91.5 154 LEU B C 1
ATOM 2784 O O . LEU B 1 154 ? -6.656 0.92 6.805 1 91.5 154 LEU B O 1
ATOM 2788 N N . GLY B 1 155 ? -8.547 -0.323 7.09 1 87.75 155 GLY B N 1
ATOM 2789 C CA . GLY B 1 155 ? -8.258 -0.634 8.484 1 87.75 155 GLY B CA 1
ATOM 2790 C C . GLY B 1 155 ? -8.844 -1.955 8.938 1 87.75 155 GLY B C 1
ATOM 2791 O O . GLY B 1 155 ? -9.273 -2.766 8.109 1 87.75 155 GLY B O 1
ATOM 2792 N N . GLU B 1 156 ? -8.781 -2.121 10.188 1 88.19 156 GLU B N 1
ATOM 2793 C CA . GLU B 1 156 ? -9.188 -3.387 10.789 1 88.19 156 GLU B CA 1
ATOM 2794 C C . GLU B 1 156 ? -10.641 -3.707 10.484 1 88.19 156 GLU B C 1
ATOM 2796 O O . GLU B 1 156 ? -11.008 -4.875 10.328 1 88.19 156 GLU B O 1
ATOM 2801 N N . LYS B 1 157 ? -11.422 -2.723 10.352 1 89.94 157 LYS B N 1
ATOM 2802 C CA . LYS B 1 157 ? -12.844 -2.92 10.117 1 89.94 157 LYS B CA 1
ATOM 2803 C C . LYS B 1 157 ? -13.102 -3.514 8.734 1 89.94 157 LYS B C 1
ATOM 2805 O O . LYS B 1 157 ? -14.203 -3.992 8.453 1 89.94 157 LYS B O 1
ATOM 2810 N N . ASP B 1 158 ? -12.148 -3.391 7.926 1 94.69 158 ASP B N 1
ATOM 2811 C CA . ASP B 1 158 ? -12.297 -3.887 6.559 1 94.69 158 ASP B CA 1
ATOM 2812 C C . ASP B 1 158 ? -11.922 -5.363 6.469 1 94.69 158 ASP B C 1
ATOM 2814 O O . ASP B 1 158 ? -12.273 -6.039 5.496 1 94.69 158 ASP B O 1
ATOM 2818 N N . LEU B 1 159 ? -11.164 -5.844 7.445 1 95.38 159 LEU B N 1
ATOM 2819 C CA . LEU B 1 159 ? -10.766 -7.25 7.457 1 95.38 159 LEU B CA 1
ATOM 2820 C C . LEU B 1 159 ? -11.984 -8.156 7.562 1 95.38 159 LEU B C 1
ATOM 2822 O O . LEU B 1 159 ? -12.914 -7.871 8.32 1 95.38 159 LEU B O 1
ATOM 2826 N N . GLY B 1 160 ? -12.008 -9.203 6.77 1 97.06 160 GLY B N 1
ATOM 2827 C CA . GLY B 1 160 ? -13.109 -10.156 6.793 1 97.06 160 GLY B CA 1
ATOM 2828 C C . GLY B 1 160 ? -14.227 -9.789 5.832 1 97.06 160 GLY B C 1
ATOM 2829 O O . GLY B 1 160 ? -15.094 -10.617 5.543 1 97.06 160 GLY B O 1
ATOM 2830 N N . ARG B 1 161 ? -14.195 -8.594 5.305 1 97.75 161 ARG B N 1
ATOM 2831 C CA . ARG B 1 161 ? -15.195 -8.195 4.32 1 97.75 161 ARG B CA 1
ATOM 2832 C C . ARG B 1 161 ? -14.844 -8.742 2.938 1 97.75 161 ARG B C 1
ATOM 2834 O O . ARG B 1 161 ? -13.672 -8.867 2.59 1 97.75 161 ARG B O 1
ATOM 2841 N N . THR B 1 162 ? -15.875 -9 2.158 1 98.19 162 THR B N 1
ATOM 2842 C CA . THR B 1 162 ? -15.68 -9.562 0.827 1 98.19 162 THR B CA 1
ATOM 2843 C C . THR B 1 162 ? -15.281 -8.477 -0.168 1 98.19 162 THR B C 1
ATOM 2845 O O . THR B 1 162 ? -15.5 -7.289 0.079 1 98.19 162 THR B O 1
ATOM 2848 N N . ILE B 1 163 ? -14.719 -8.93 -1.271 1 98.25 163 ILE B N 1
ATOM 2849 C CA . ILE B 1 163 ? -14.352 -7.984 -2.316 1 98.25 163 ILE B CA 1
ATOM 2850 C C . ILE B 1 163 ? -15.609 -7.309 -2.869 1 98.25 163 ILE B C 1
ATOM 2852 O O . ILE B 1 163 ? -15.57 -6.145 -3.271 1 98.25 163 ILE B O 1
ATOM 2856 N N . GLY B 1 164 ? -16.703 -8.023 -2.885 1 98.06 164 GLY B N 1
ATOM 2857 C CA . GLY B 1 164 ? -17.953 -7.402 -3.285 1 98.06 164 GLY B CA 1
ATOM 2858 C C . GLY B 1 164 ? -18.391 -6.281 -2.359 1 98.06 164 GLY B C 1
ATOM 2859 O O . GLY B 1 164 ? -18.766 -5.203 -2.818 1 98.06 164 GLY B O 1
ATOM 2860 N N . GLU B 1 165 ? -18.297 -6.523 -1.085 1 98.12 165 GLU B N 1
ATOM 2861 C CA . GLU B 1 165 ? -18.641 -5.52 -0.084 1 98.12 165 GLU B CA 1
ATOM 2862 C C . GLU B 1 165 ? -17.688 -4.324 -0.154 1 98.12 165 GLU B C 1
ATOM 2864 O O . GLU B 1 165 ? -18.109 -3.184 0.068 1 98.12 165 GLU B O 1
ATOM 2869 N N . MET B 1 166 ? -16.516 -4.629 -0.521 1 97.75 166 MET B N 1
ATOM 2870 C CA . MET B 1 166 ? -15.461 -3.619 -0.44 1 97.75 166 MET B CA 1
ATOM 2871 C C . MET B 1 166 ? -15.359 -2.828 -1.741 1 97.75 166 MET B C 1
ATOM 2873 O O . MET B 1 166 ? -14.695 -1.792 -1.794 1 97.75 166 MET B O 1
ATOM 2877 N N . TYR B 1 167 ? -16.062 -3.295 -2.771 1 97.88 167 TYR B N 1
ATOM 2878 C CA . TYR B 1 167 ? -15.914 -2.752 -4.117 1 97.88 167 TYR B CA 1
ATOM 2879 C C . TYR B 1 167 ? -16.078 -1.237 -4.117 1 97.88 167 TYR B C 1
ATOM 2881 O O . TYR B 1 167 ? -15.211 -0.508 -4.59 1 97.88 167 TYR B O 1
ATOM 2889 N N . PRO B 1 168 ? -17.141 -0.659 -3.502 1 96.19 168 PRO B N 1
ATOM 2890 C CA . PRO B 1 168 ? -17.297 0.797 -3.531 1 96.19 168 PRO B CA 1
ATOM 2891 C C . PRO B 1 168 ? -16.141 1.528 -2.846 1 96.19 168 PRO B C 1
ATOM 2893 O O . PRO B 1 168 ? -15.656 2.539 -3.359 1 96.19 168 PRO B O 1
ATOM 2896 N N . LYS B 1 169 ? -15.703 1.04 -1.742 1 94.5 169 LYS B N 1
ATOM 2897 C CA . LYS B 1 169 ? -14.625 1.687 -0.999 1 94.5 169 LYS B CA 1
ATOM 2898 C C . LYS B 1 169 ? -13.312 1.628 -1.772 1 94.5 169 LYS B C 1
ATOM 2900 O O . LYS B 1 169 ? -12.562 2.607 -1.813 1 94.5 169 LYS B O 1
ATOM 2905 N N . LEU B 1 170 ? -13.055 0.498 -2.379 1 96.06 170 LEU B N 1
ATOM 2906 C CA . LEU B 1 170 ? -11.82 0.332 -3.129 1 96.06 170 LEU B CA 1
ATOM 2907 C C . LEU B 1 170 ? -11.781 1.264 -4.336 1 96.06 170 LEU B C 1
ATOM 2909 O O . LEU B 1 170 ? -10.719 1.767 -4.707 1 96.06 170 LEU B O 1
ATOM 2913 N N . LEU B 1 171 ? -12.938 1.535 -4.93 1 95.31 171 LEU B N 1
ATOM 2914 C CA . LEU B 1 171 ? -13.031 2.508 -6.012 1 95.31 171 LEU B CA 1
ATOM 2915 C C . LEU B 1 171 ? -12.711 3.912 -5.512 1 95.31 171 LEU B C 1
ATOM 2917 O O . LEU B 1 171 ? -11.984 4.66 -6.168 1 95.31 171 LEU B O 1
ATOM 2921 N N . GLN B 1 172 ? -13.242 4.184 -4.359 1 91.69 172 GLN B N 1
ATOM 2922 C CA . GLN B 1 172 ? -13.008 5.496 -3.773 1 91.69 172 GLN B CA 1
ATOM 2923 C C . GLN B 1 172 ? -11.523 5.703 -3.463 1 91.69 172 GLN B C 1
ATOM 2925 O O . GLN B 1 172 ? -10.977 6.781 -3.701 1 91.69 172 GLN B O 1
ATOM 2930 N N . LEU B 1 173 ? -10.922 4.699 -2.965 1 91.62 173 LEU B N 1
ATOM 2931 C CA . LEU B 1 173 ? -9.508 4.781 -2.619 1 91.62 173 LEU B CA 1
ATOM 2932 C C . LEU B 1 173 ? -8.656 4.957 -3.869 1 91.62 173 LEU B C 1
ATOM 2934 O O . LEU B 1 173 ? -7.648 5.672 -3.842 1 91.62 173 LEU B O 1
ATOM 2938 N N . ASN B 1 174 ? -9.039 4.305 -4.914 1 92.5 174 ASN B N 1
ATOM 2939 C CA . ASN B 1 174 ? -8.359 4.504 -6.188 1 92.5 174 ASN B CA 1
ATOM 2940 C C . ASN B 1 174 ? -8.469 5.949 -6.66 1 92.5 174 ASN B C 1
ATOM 2942 O O . ASN B 1 174 ? -7.473 6.547 -7.078 1 92.5 174 ASN B O 1
ATOM 2946 N N . GLU B 1 175 ? -9.609 6.504 -6.551 1 89.69 175 GLU B N 1
ATOM 2947 C CA . GLU B 1 175 ? -9.852 7.871 -6.992 1 89.69 175 GLU B CA 1
ATOM 2948 C C . GLU B 1 175 ? -9.062 8.867 -6.148 1 89.69 175 GLU B C 1
ATOM 2950 O O . GLU B 1 175 ? -8.523 9.844 -6.676 1 89.69 175 GLU B O 1
ATOM 2955 N N . LYS B 1 176 ? -8.938 8.594 -4.949 1 87.31 176 LYS B N 1
ATOM 2956 C CA . LYS B 1 176 ? -8.367 9.555 -4.012 1 87.31 176 LYS B CA 1
ATOM 2957 C C . LYS B 1 176 ? -6.848 9.43 -3.951 1 87.31 176 LYS B C 1
ATOM 2959 O O . LYS B 1 176 ? -6.137 10.43 -3.875 1 87.31 176 LYS B O 1
ATOM 2964 N N . TYR B 1 177 ? -6.316 8.125 -4.023 1 86.38 177 TYR B N 1
ATOM 2965 C CA . TYR B 1 177 ? -4.902 7.918 -3.734 1 86.38 177 TYR B CA 1
ATOM 2966 C C . TYR B 1 177 ? -4.207 7.211 -4.891 1 86.38 177 TYR B C 1
ATOM 2968 O O . TYR B 1 177 ? -2.99 7.004 -4.859 1 86.38 177 TYR B O 1
ATOM 2976 N N . GLY B 1 178 ? -4.941 6.762 -5.809 1 86.19 178 GLY B N 1
ATOM 2977 C CA . GLY B 1 178 ? -4.352 6.02 -6.914 1 86.19 178 GLY B CA 1
ATOM 2978 C C . GLY B 1 178 ? -4.031 4.578 -6.559 1 86.19 178 GLY B C 1
ATOM 2979 O O . GLY B 1 178 ? -3.223 3.934 -7.23 1 86.19 178 GLY B O 1
ATOM 2980 N N . SER B 1 179 ? -4.629 4.07 -5.547 1 88.38 179 SER B N 1
ATOM 2981 C CA . SER B 1 179 ? -4.41 2.689 -5.129 1 88.38 179 SER B CA 1
ATOM 2982 C C . SER B 1 179 ? -4.926 1.71 -6.18 1 88.38 179 SER B C 1
ATOM 2984 O O . SER B 1 179 ? -5.918 1.984 -6.859 1 88.38 179 SER B O 1
ATOM 2986 N N . HIS B 1 180 ? -4.281 0.602 -6.266 1 91.38 180 HIS B N 1
ATOM 2987 C CA . HIS B 1 180 ? -4.793 -0.433 -7.156 1 91.38 180 HIS B CA 1
ATOM 2988 C C . HIS B 1 180 ? -6.117 -0.996 -6.648 1 91.38 180 HIS B C 1
ATOM 2990 O O . HIS B 1 180 ? -6.195 -1.47 -5.512 1 91.38 180 HIS B O 1
ATOM 2996 N N . ILE B 1 181 ? -7.031 -1.03 -7.531 1 95.5 181 ILE B N 1
ATOM 2997 C CA . ILE B 1 181 ? -8.359 -1.488 -7.152 1 95.5 181 ILE B CA 1
ATOM 2998 C C . ILE B 1 181 ? -8.32 -2.979 -6.824 1 95.5 181 ILE B C 1
ATOM 3000 O O . ILE B 1 181 ? -8.969 -3.43 -5.875 1 95.5 181 ILE B O 1
ATOM 3004 N N . CYS B 1 182 ? -7.461 -3.676 -7.508 1 96.12 182 CYS B N 1
ATOM 3005 C CA . CYS B 1 182 ? -7.395 -5.121 -7.324 1 96.12 182 CYS B CA 1
ATOM 3006 C C . CYS B 1 182 ? -6.285 -5.496 -6.348 1 96.12 182 CYS B C 1
ATOM 3008 O O . CYS B 1 182 ? -6.004 -6.68 -6.148 1 96.12 182 CYS B O 1
ATOM 3010 N N . GLY B 1 183 ? -5.633 -4.582 -5.797 1 92.69 183 GLY B N 1
ATOM 3011 C CA . GLY B 1 183 ? -4.66 -4.828 -4.742 1 92.69 183 GLY B CA 1
ATOM 3012 C C . GLY B 1 183 ? -3.344 -5.371 -5.262 1 92.69 183 GLY B C 1
ATOM 3013 O O . GLY B 1 183 ? -2.588 -5.996 -4.512 1 92.69 183 GLY B O 1
ATOM 3014 N N . GLU B 1 184 ? -3.031 -5.113 -6.504 1 90.81 184 GLU B N 1
ATOM 3015 C CA . GLU B 1 184 ? -1.85 -5.699 -7.129 1 90.81 184 GLU B CA 1
ATOM 3016 C C . GLU B 1 184 ? -0.569 -5.199 -6.465 1 90.81 184 GLU B C 1
ATOM 3018 O O . GLU B 1 184 ? 0.423 -5.926 -6.391 1 90.81 184 GLU B O 1
ATOM 3023 N N . GLY B 1 185 ? -0.574 -4.059 -5.887 1 86.88 185 GLY B N 1
ATOM 3024 C CA . GLY B 1 185 ? 0.606 -3.447 -5.297 1 86.88 185 GLY B CA 1
ATOM 3025 C C . GLY B 1 185 ? 0.798 -3.809 -3.838 1 86.88 185 GLY B C 1
ATOM 3026 O O . GLY B 1 185 ? 1.767 -3.377 -3.209 1 86.88 185 GLY B O 1
ATOM 3027 N N . GLY B 1 186 ? -0.152 -4.586 -3.326 1 88.25 186 GLY B N 1
ATOM 3028 C CA . GLY B 1 186 ? -0.03 -4.984 -1.933 1 88.25 186 GLY B CA 1
ATOM 3029 C C . GLY B 1 186 ? -0.885 -4.148 -0.998 1 88.25 186 GLY B C 1
ATOM 3030 O O . GLY B 1 186 ? -0.763 -4.254 0.224 1 88.25 186 GLY B O 1
ATOM 3031 N N . GLU B 1 187 ? -1.768 -3.34 -1.555 1 89.69 187 GLU B N 1
ATOM 3032 C CA . GLU B 1 187 ? -2.643 -2.498 -0.744 1 89.69 187 GLU B CA 1
ATOM 3033 C C . GLU B 1 187 ? -3.496 -3.34 0.201 1 89.69 187 GLU B C 1
ATOM 3035 O O . GLU B 1 187 ? -3.846 -2.893 1.295 1 89.69 187 GLU B O 1
ATOM 3040 N N . TYR B 1 188 ? -3.812 -4.441 -0.28 1 92.56 188 TYR B N 1
ATOM 3041 C CA . TYR B 1 188 ? -4.527 -5.449 0.499 1 92.56 188 TYR B CA 1
ATOM 3042 C C . TYR B 1 188 ? -4.344 -6.836 -0.103 1 92.56 188 TYR B C 1
ATOM 3044 O O . TYR B 1 188 ? -3.9 -6.969 -1.246 1 92.56 188 TYR B O 1
ATOM 3052 N N . GLU B 1 189 ? -4.598 -7.805 0.728 1 93.5 189 GLU B N 1
ATOM 3053 C CA . GLU B 1 189 ? -4.59 -9.195 0.274 1 93.5 189 GLU B CA 1
ATOM 3054 C C . GLU B 1 189 ? -5.898 -9.898 0.628 1 93.5 189 GLU B C 1
ATOM 3056 O O . GLU B 1 189 ? -6.586 -9.5 1.571 1 93.5 189 GLU B O 1
ATOM 3061 N N . THR B 1 190 ? -6.227 -10.875 -0.202 1 96.06 190 THR B N 1
ATOM 3062 C CA . THR B 1 190 ? -7.488 -11.57 0.009 1 96.06 190 THR B CA 1
ATOM 3063 C C . THR B 1 190 ? -7.258 -13.078 0.125 1 96.06 190 THR B C 1
ATOM 3065 O O . THR B 1 190 ? -6.176 -13.57 -0.195 1 96.06 190 THR B O 1
ATOM 3068 N N . PHE B 1 191 ? -8.195 -13.695 0.727 1 96.5 191 PHE B N 1
ATOM 3069 C CA . PHE B 1 191 ? -8.312 -15.141 0.796 1 96.5 191 PHE B CA 1
ATOM 3070 C C . PHE B 1 191 ? -9.664 -15.609 0.263 1 96.5 191 PHE B C 1
ATOM 3072 O O . PHE B 1 191 ? -10.711 -15.195 0.763 1 96.5 191 PHE B O 1
ATOM 3079 N N . THR B 1 192 ? -9.617 -16.438 -0.763 1 97.19 192 THR B N 1
ATOM 3080 C CA . THR B 1 192 ? -10.852 -16.891 -1.396 1 97.19 192 THR B CA 1
ATOM 3081 C C . THR B 1 192 ? -11.484 -18.016 -0.591 1 97.19 192 THR B C 1
ATOM 3083 O O . THR B 1 192 ? -10.852 -19.047 -0.349 1 97.19 192 THR B O 1
ATOM 3086 N N . LEU B 1 193 ? -12.727 -17.812 -0.231 1 97.25 193 LEU B N 1
ATOM 3087 C CA . LEU B 1 193 ? -13.445 -18.812 0.565 1 97.25 193 LEU B CA 1
ATOM 3088 C C . LEU B 1 193 ? -14.281 -19.719 -0.327 1 97.25 193 LEU B C 1
ATOM 3090 O O . LEU B 1 193 ? -14.586 -20.859 0.047 1 97.25 193 LEU B O 1
ATOM 3094 N N . ASP B 1 194 ? -14.672 -19.141 -1.456 1 97.06 194 ASP B N 1
ATOM 3095 C CA . ASP B 1 194 ? -15.469 -19.891 -2.42 1 97.06 194 ASP B CA 1
ATOM 3096 C C . ASP B 1 194 ? -15.398 -19.25 -3.807 1 97.06 194 ASP B C 1
ATOM 3098 O O . ASP B 1 194 ? -15.164 -18.047 -3.932 1 97.06 194 ASP B O 1
ATOM 3102 N N . CYS B 1 195 ? -15.531 -20.062 -4.734 1 97.19 195 CYS B N 1
ATOM 3103 C CA . CYS B 1 195 ? -15.625 -19.656 -6.133 1 97.19 195 CYS B CA 1
ATOM 3104 C C . CYS B 1 195 ? -16.156 -20.781 -7 1 97.19 195 CYS B C 1
ATOM 3106 O O . CYS B 1 195 ? -16.281 -21.922 -6.539 1 97.19 195 CYS B O 1
ATOM 3108 N N . PRO B 1 196 ? -16.438 -20.531 -8.281 1 96.94 196 PRO B N 1
ATOM 3109 C CA . PRO B 1 196 ? -17.062 -21.531 -9.141 1 96.94 196 PRO B CA 1
ATOM 3110 C C . PRO B 1 196 ? -16.172 -22.75 -9.375 1 96.94 196 PRO B C 1
ATOM 3112 O O . PRO B 1 196 ? -16.656 -23.812 -9.75 1 96.94 196 PRO B O 1
ATOM 3115 N N . LEU B 1 197 ? -14.891 -22.656 -9.109 1 97.06 197 LEU B N 1
ATOM 3116 C CA . LEU B 1 197 ? -13.969 -23.766 -9.344 1 97.06 197 LEU B CA 1
ATOM 3117 C C . LEU B 1 197 ? -13.906 -24.688 -8.133 1 97.06 197 LEU B C 1
ATOM 3119 O O . LEU B 1 197 ? -13.367 -25.797 -8.219 1 97.06 197 LEU B O 1
ATOM 3123 N N . PHE B 1 198 ? -14.391 -24.188 -6.988 1 96.94 198 PHE B N 1
ATOM 3124 C CA . PHE B 1 198 ? -14.32 -24.953 -5.75 1 96.94 198 PHE B CA 1
ATOM 3125 C C . PHE B 1 198 ? -15.422 -26.016 -5.707 1 96.94 198 PHE B C 1
ATOM 3127 O O . PHE B 1 198 ? -16.562 -25.734 -6.051 1 96.94 198 PHE B O 1
ATOM 3134 N N . LYS B 1 199 ? -15.117 -27.203 -5.273 1 96.19 199 LYS B N 1
ATOM 3135 C CA . LYS B 1 199 ? -16.094 -28.25 -5.055 1 96.19 199 LYS B CA 1
ATOM 3136 C C . LYS B 1 199 ? -16.656 -28.203 -3.641 1 96.19 199 LYS B C 1
ATOM 3138 O O . LYS B 1 199 ? -17.719 -28.766 -3.367 1 96.19 199 LYS B O 1
ATOM 3143 N N . LYS B 1 200 ? -15.891 -27.594 -2.793 1 94 200 LYS B N 1
ATOM 3144 C CA . LYS B 1 200 ? -16.312 -27.297 -1.425 1 94 200 LYS B CA 1
ATOM 3145 C C . LYS B 1 200 ? -15.883 -25.891 -1.004 1 94 200 LYS B C 1
ATOM 3147 O O . LYS B 1 200 ? -14.945 -25.328 -1.566 1 94 200 LYS B O 1
ATOM 3152 N N . ARG B 1 201 ? -16.578 -25.422 -0.076 1 92.38 201 ARG B N 1
ATOM 3153 C CA . ARG B 1 201 ? -16.266 -24.062 0.364 1 92.38 201 ARG B CA 1
ATOM 3154 C C . ARG B 1 201 ? -15.438 -24.078 1.646 1 92.38 201 ARG B C 1
ATOM 3156 O O . ARG B 1 201 ? -15.43 -25.078 2.367 1 92.38 201 ARG B O 1
ATOM 3163 N N . ILE B 1 202 ? -14.703 -23.047 1.848 1 94.19 202 ILE B N 1
ATOM 3164 C CA . ILE B 1 202 ? -13.938 -22.859 3.076 1 94.19 202 ILE B CA 1
ATOM 3165 C C . ILE B 1 202 ? -14.734 -21.984 4.047 1 94.19 202 ILE B C 1
ATOM 3167 O O . ILE B 1 202 ? -15.281 -20.938 3.66 1 94.19 202 ILE B O 1
ATOM 3171 N N . VAL B 1 203 ? -14.805 -22.344 5.285 1 90.5 203 VAL B N 1
ATOM 3172 C CA . VAL B 1 203 ? -15.531 -21.594 6.305 1 90.5 203 VAL B CA 1
ATOM 3173 C C . VAL B 1 203 ? -14.547 -21.078 7.359 1 90.5 203 VAL B C 1
ATOM 3175 O O . VAL B 1 203 ? -13.719 -21.844 7.863 1 90.5 203 VAL B O 1
ATOM 3178 N N . VAL B 1 204 ? -14.594 -19.75 7.555 1 84.81 204 VAL B N 1
ATOM 3179 C CA . VAL B 1 204 ? -13.742 -19.125 8.57 1 84.81 204 VAL B CA 1
ATOM 3180 C C . VAL B 1 204 ? -14.586 -18.703 9.766 1 84.81 204 VAL B C 1
ATOM 3182 O O . VAL B 1 204 ? -15.688 -18.172 9.602 1 84.81 204 VAL B O 1
#

Solvent-accessible surface area (backbone atoms only — not comparable to full-atom values): 22941 Å² total; per-residue (Å²): 109,68,63,46,44,74,69,74,46,79,87,75,62,43,79,46,69,33,60,41,79,86,66,78,42,69,68,67,49,32,77,77,56,82,33,77,67,57,88,53,49,65,53,53,26,63,21,52,70,38,54,71,46,75,41,58,48,78,34,42,86,68,82,81,57,84,63,80,66,97,48,91,64,16,36,68,52,42,51,41,53,50,51,48,53,48,39,72,77,37,72,82,65,55,58,46,80,49,82,40,39,81,29,56,54,50,45,45,47,50,38,50,44,23,54,76,69,73,30,43,61,41,50,88,45,50,75,52,58,44,70,59,49,51,51,48,41,34,74,62,50,41,41,27,22,28,74,43,67,34,27,58,50,42,35,77,87,50,49,69,39,35,55,59,75,38,44,67,58,36,52,51,38,24,73,36,53,62,45,57,61,71,21,82,38,30,40,32,41,69,47,75,33,36,35,83,73,39,78,46,72,59,86,132,108,70,64,45,45,74,68,74,44,80,87,74,62,44,79,46,68,33,61,40,79,87,65,78,41,67,68,67,48,32,75,75,55,81,33,77,67,56,87,54,48,65,54,54,25,63,21,52,69,37,56,71,48,74,42,59,50,78,34,42,86,67,80,81,56,83,64,79,67,97,48,90,64,17,37,69,52,41,51,38,54,48,52,49,53,46,39,70,78,36,72,84,65,55,60,47,80,50,80,40,39,78,32,56,54,49,45,45,47,49,36,50,43,22,54,78,70,72,30,43,61,42,48,87,44,50,74,53,58,44,71,59,48,48,50,48,41,35,73,61,50,42,41,28,21,29,74,42,66,34,25,58,50,43,35,78,87,49,49,69,39,34,54,59,76,40,43,68,58,37,52,50,39,25,73,36,54,61,46,58,62,70,21,81,39,31,41,34,42,67,48,73,32,36,34,83,72,39,80,46,71,58,85,133